Protein AF-0000000084348863 (afdb_homodimer)

Organism: NCBI:txid76758

Radius of gyration: 24.51 Å; Cα contacts (8 Å, |Δi|>4): 917; chains: 2; bounding box: 63×69×66 Å

Nearest PDB structures (foldseek):
  2p35-assembly1_B  TM=9.499E-01  e=2.420E-31  Agrobacterium fabrum str. C58
  2p35-assembly1_A  TM=9.274E-01  e=4.425E-32  Agrobacterium fabrum str. C58
  9fce-assembly1_A  TM=7.231E-01  e=2.575E-11  Streptomyces sp.
  1p91-assembly1_A  TM=5.910E-01  e=1.679E-12  Escherichia coli
  4kwc-assembly1_A  TM=5.172E-01  e=1.679E-12  Bacillus pumilus

Foldseek 3Di:
DPPDPVVVCVVLCVVCVVLLVLLVPAPDQDWAEEEEEQCFLNSSVVSNCVSVVNHQYEYEDQDPVRVVNNCVVPVPHHYDHDDLQPDDDPAAGLEYEYEAHCQQDPDCLPSVLVNLVRHDAQHKYKYKHWDPCPPQLNVLLLVLCCPDPNVVQPNPDDGRDDDDQVVVCVSQVVPFPDKDKDKDKAWDKDQALVRVLVVCCVPSCCSVQVRDDPVVNVVSSVSSSVSSCVRFPADPNRITTDITMMMIMMGTD/DPPDPVVVCVVLCVVCVVLLVLLVPAPDQDWAEEEEEQCFLNSSVVSNCVSVVNHQYEYEDQDPVRVVNNCVVPVPHHYDHDDLQPDDDPAAGLEYEYEAHCQQDPDCLPSVLVNLVRHDAQHKYKYKHWDPCPPQLNVLLLVLCCPDPNVVQPNPDDGRDDDDQVVVCVSQVVPFPDKDKDKDKAWDKDQALVRVLVVCCVPSCCSVQVRDDPVVNVVSSVSSSVSSCVRFPADPNRITTDITMMMIMMGTD

Secondary structure (DSSP, 8-state):
----HHHHHHHHHHHHHHHHHHHHT---S--SEEEEET-TTSHHHHHHHHH-TTSEEEEEES-HHHHHHHHHH-TTSEEEE--GGG---SS-EEEEEEES-GGGSS-HHHHHHHHHTTEEEEEEEEEEEE--TTSHHHHHHHHHHHHSTTHHHHTT--PPP---HHHHHHHHHTT-SEEEEEEEEEEEEESSHHHHHHHHHTTTTHHHHTTS-HHHHHHHHHHHHHHHHHHSPPPTTS-EEEEEEEEEEEEE-/----HHHHHHHHHHHHHHHHHHHHT---S--SEEEEET-TTSHHHHHHHHH-TTSEEEEEES-HHHHHHHHHH-TTSEEEE--GGG---SS-EEEEEEES-GGGSS-HHHHHHHHHTTEEEEEEEEEEEE--TTSHHHHHHHHHHHHSTTHHHHTT--PPP---HHHHHHHHHTT-SEEEEEEEEEEEEESSHHHHHHHHHTTTTHHHHTTS-HHHHHHHHHHHHHHHHHHSPPPTTS-EEEEEEEEEEEEE-

Solvent-accessible surface area (backbone atoms only — not comparable to full-atom values): 27551 Å² total; per-residue (Å²): 135,79,84,49,71,65,60,56,46,50,52,50,43,59,70,41,38,63,52,50,57,52,59,70,64,51,82,75,82,82,51,61,32,32,37,24,42,50,22,48,53,28,67,61,41,48,57,51,40,69,75,38,72,81,29,52,47,35,32,26,25,76,44,70,68,31,46,54,45,16,43,67,71,40,68,89,52,47,74,46,82,43,50,78,92,75,60,75,72,94,64,62,21,39,30,39,36,26,59,64,37,62,63,78,52,78,62,60,85,56,47,53,58,54,56,56,69,39,35,34,91,63,8,32,41,38,37,34,30,79,55,43,70,80,38,62,77,46,43,45,49,48,49,49,27,47,70,40,96,56,21,91,80,30,33,77,67,76,77,71,81,81,78,53,69,66,53,52,46,58,62,44,51,76,71,23,78,42,66,45,41,36,36,38,32,41,48,45,77,31,71,28,63,67,46,52,51,54,63,35,50,80,52,81,38,38,79,56,42,68,80,41,54,71,69,53,38,54,51,52,49,52,54,41,44,58,51,47,50,71,72,48,66,56,47,96,86,36,34,23,70,43,75,49,34,29,39,37,38,42,36,28,61,136,79,85,48,72,64,59,57,48,49,51,52,45,58,69,42,39,63,52,50,56,52,59,70,64,52,82,73,84,82,51,61,30,32,36,25,43,49,22,49,53,27,65,61,44,49,56,50,40,69,74,37,72,81,29,52,48,35,32,26,26,77,44,70,68,31,46,53,44,15,43,68,71,39,69,90,53,47,74,44,83,42,51,78,94,75,58,75,72,97,62,63,22,39,31,40,35,27,60,63,37,63,61,80,52,76,62,60,85,57,47,52,58,53,56,56,67,38,36,34,90,64,9,33,42,38,37,34,30,78,56,43,69,82,37,62,76,45,42,46,49,48,48,47,27,48,71,39,95,55,19,89,80,29,35,77,67,76,76,71,81,82,78,52,67,69,53,54,46,59,62,45,50,77,70,22,79,43,67,46,42,35,35,39,32,40,48,45,79,30,69,28,64,67,47,51,50,54,64,36,49,79,52,81,37,39,80,57,42,67,80,42,54,71,68,52,39,53,51,51,52,52,54,40,44,58,51,47,50,71,72,48,65,55,46,97,86,36,34,21,69,43,76,49,34,29,38,37,38,43,36,27,59

InterPro domains:
  IPR023149 Trans-aconitate 2-methyltransferase, C-terminal [G3DSA:1.10.150.290] (131-234)
  IPR025714 Methyltransferase domain [PF13847] (33-143)
  IPR029063 S-adenosyl-L-methionine-dependent methyltransferase superfamily [G3DSA:3.40.50.150] (7-251)
  IPR029063 S-adenosyl-L-methionine-dependent methyltransferase superfamily [SSF53335] (10-230)

Sequence (506 aa):
MTWSAKQYTMFEQQRTRPVRDLVAAIPNTDVGTAVDLGCGPGNSTQVLAERFAQAHITGLDSSDDMLRDARQRLPALSFELADIGAWRPAQRFDVILANASLQWLPDHATLYPHLVDQLTPGGTLAVQTPDNLDEPAHRLAREVAAEGPWSAKIGAVRHNERHSASYYYALLNRHCGTVDVWRTTYHHPLADHRAVVEWFKASALRPFLAPLNDDEKAAFLQAYQARIIQAYPALVDGTVLLPFPRLFIIATRMTWSAKQYTMFEQQRTRPVRDLVAAIPNTDVGTAVDLGCGPGNSTQVLAERFAQAHITGLDSSDDMLRDARQRLPALSFELADIGAWRPAQRFDVILANASLQWLPDHATLYPHLVDQLTPGGTLAVQTPDNLDEPAHRLAREVAAEGPWSAKIGAVRHNERHSASYYYALLNRHCGTVDVWRTTYHHPLADHRAVVEWFKASALRPFLAPLNDDEKAAFLQAYQARIIQAYPAL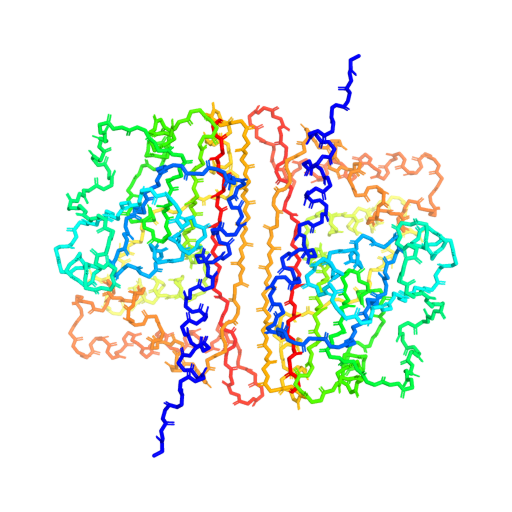VDGTVLLPFPRLFIIATR

pLDDT: mean 92.68, std 12.78, range [21.92, 98.88]

Structure (mmCIF, N/CA/C/O backbone):
data_AF-0000000084348863-model_v1
#
loop_
_entity.id
_entity.type
_entity.pdbx_description
1 polymer 'Trans-aconitate 2-methyltransferase'
#
loop_
_atom_site.group_PDB
_atom_site.id
_atom_site.type_symbol
_atom_site.label_atom_id
_atom_site.label_alt_id
_atom_site.label_comp_id
_atom_site.label_asym_id
_atom_site.label_entity_id
_atom_site.label_seq_id
_atom_site.pdbx_PDB_ins_code
_atom_site.Cartn_x
_atom_site.Cartn_y
_atom_site.Cartn_z
_atom_site.occupancy
_atom_site.B_iso_or_equiv
_atom_site.auth_seq_id
_atom_site.auth_comp_id
_atom_site.auth_asym_id
_atom_site.auth_atom_id
_atom_site.pdbx_PDB_model_num
ATOM 1 N N . MET A 1 1 ? -31.719 -6.227 -17.875 1 21.92 1 MET A N 1
ATOM 2 C CA . MET A 1 1 ? -31.031 -5.371 -16.922 1 21.92 1 MET A CA 1
ATOM 3 C C . MET A 1 1 ? -29.516 -5.43 -17.141 1 21.92 1 MET A C 1
ATOM 5 O O . MET A 1 1 ? -28.906 -6.492 -17.031 1 21.92 1 MET A O 1
ATOM 9 N N . THR A 1 2 ? -28.828 -4.773 -18.156 1 26.69 2 THR A N 1
ATOM 10 C CA . THR A 1 2 ? -27.547 -4.773 -18.844 1 26.69 2 THR A CA 1
ATOM 11 C C . THR A 1 2 ? -26.406 -4.574 -17.875 1 26.69 2 THR A C 1
ATOM 13 O O . THR A 1 2 ? -26.391 -3.609 -17.094 1 26.69 2 THR A O 1
ATOM 16 N N . TRP A 1 3 ? -25.922 -5.602 -17.156 1 30.52 3 TRP A N 1
ATOM 17 C CA . TRP A 1 3 ? -24.641 -5.688 -16.453 1 30.52 3 TRP A CA 1
ATOM 18 C C . TRP A 1 3 ? -23.641 -4.68 -17.016 1 30.52 3 TRP A C 1
ATOM 20 O O . TRP A 1 3 ? -23.172 -4.824 -18.141 1 30.52 3 TRP A O 1
ATOM 30 N N . SER A 1 4 ? -23.828 -3.348 -16.891 1 35.88 4 SER A N 1
ATOM 31 C CA . SER A 1 4 ? -23.234 -2.223 -17.594 1 35.88 4 SER A CA 1
ATOM 32 C C . SER A 1 4 ? -21.703 -2.283 -17.547 1 35.88 4 SER A C 1
ATOM 34 O O . SER A 1 4 ? -21.125 -2.828 -16.609 1 35.88 4 SER A O 1
ATOM 36 N N . ALA A 1 5 ? -20.906 -2.15 -18.656 1 39.44 5 ALA A N 1
ATOM 37 C CA . ALA A 1 5 ? -19.484 -1.988 -18.922 1 39.44 5 ALA A CA 1
ATOM 38 C C . ALA A 1 5 ? -18.781 -1.259 -17.781 1 39.44 5 ALA A C 1
ATOM 40 O O . ALA A 1 5 ? -17.625 -1.566 -17.453 1 39.44 5 ALA A O 1
ATOM 41 N N . LYS A 1 6 ? -19.422 -0.412 -17.094 1 39 6 LYS A N 1
ATOM 42 C CA . LYS A 1 6 ? -18.906 0.393 -15.984 1 39 6 LYS A CA 1
ATOM 43 C C . LYS A 1 6 ? -18.578 -0.48 -14.773 1 39 6 LYS A C 1
ATOM 45 O O . LYS A 1 6 ? -17.547 -0.287 -14.133 1 39 6 LYS A O 1
ATOM 50 N N . GLN A 1 7 ? -19.531 -1.29 -14.406 1 41.72 7 GLN A N 1
ATOM 51 C CA . GLN A 1 7 ? -19.344 -2.16 -13.25 1 41.72 7 GLN A CA 1
ATOM 52 C C . GLN A 1 7 ? -18.234 -3.178 -13.508 1 41.72 7 GLN A C 1
ATOM 54 O O . GLN A 1 7 ? -17.453 -3.498 -12.602 1 41.72 7 GLN A O 1
ATOM 59 N N . TYR A 1 8 ? -18.266 -3.791 -14.703 1 39.66 8 TYR A N 1
ATOM 60 C CA . TYR A 1 8 ? -17.219 -4.707 -15.133 1 39.66 8 TYR A CA 1
ATOM 61 C C . TYR A 1 8 ? -15.852 -4.043 -15.055 1 39.66 8 TYR A C 1
ATOM 63 O O . TYR A 1 8 ? -14.883 -4.648 -14.586 1 39.66 8 TYR A O 1
ATOM 71 N N . THR A 1 9 ? -15.812 -2.65 -15.336 1 48.25 9 THR A N 1
ATOM 72 C CA . THR A 1 9 ? -14.602 -1.843 -15.352 1 48.25 9 THR A CA 1
ATOM 73 C C . THR A 1 9 ? -14.062 -1.635 -13.938 1 48.25 9 THR A C 1
ATOM 75 O O . THR A 1 9 ? -12.859 -1.745 -13.703 1 48.25 9 THR A O 1
ATOM 78 N N . MET A 1 10 ? -15.047 -1.562 -13.078 1 48.5 10 MET A N 1
ATOM 79 C CA . MET A 1 10 ? -14.602 -1.335 -11.703 1 48.5 10 MET A CA 1
ATOM 80 C C . MET A 1 10 ? -14.031 -2.613 -11.102 1 48.5 10 MET A C 1
ATOM 82 O O . MET A 1 10 ? -13.008 -2.58 -10.414 1 48.5 10 MET A O 1
ATOM 86 N N . PHE A 1 11 ? -14.719 -3.73 -11.375 1 48.81 11 PHE A N 1
ATOM 87 C CA . PHE A 1 11 ? -14.258 -5.016 -10.859 1 48.81 11 PHE A CA 1
ATOM 88 C C . PHE A 1 11 ? -12.93 -5.414 -11.492 1 48.81 11 PHE A C 1
ATOM 90 O O . PHE A 1 11 ? -12.031 -5.895 -10.805 1 48.81 11 PHE A O 1
ATOM 97 N N . GLU A 1 12 ? -12.914 -5.207 -12.805 1 56.56 12 GLU A N 1
ATOM 98 C CA . GLU A 1 12 ? -11.648 -5.484 -13.484 1 56.56 12 GLU A CA 1
ATOM 99 C C . GLU A 1 12 ? -10.539 -4.562 -12.992 1 56.56 12 GLU A C 1
ATOM 101 O O . GLU A 1 12 ? -9.391 -4.988 -12.844 1 56.56 12 GLU A O 1
ATOM 106 N N . GLN A 1 13 ? -10.969 -3.375 -12.633 1 62.84 13 GLN A N 1
ATOM 107 C CA . GLN A 1 13 ? -10.008 -2.408 -12.117 1 62.84 13 GLN A CA 1
ATOM 108 C C . GLN A 1 13 ? -9.5 -2.822 -10.742 1 62.84 13 GLN A C 1
ATOM 110 O O . GLN A 1 13 ? -8.305 -2.717 -10.461 1 62.84 13 GLN A O 1
ATOM 115 N N . GLN A 1 14 ? -10.438 -3.414 -10.055 1 67.31 14 GLN A N 1
ATOM 116 C CA . GLN A 1 14 ? -10.031 -3.826 -8.719 1 67.31 14 GLN A CA 1
ATOM 117 C C . GLN A 1 14 ? -9.141 -5.066 -8.766 1 67.31 14 GLN A C 1
ATOM 119 O O . GLN A 1 14 ? -8.156 -5.16 -8.039 1 67.31 14 GLN A O 1
ATOM 124 N N . ARG A 1 15 ? -9.445 -5.836 -9.766 1 73.88 15 ARG A N 1
ATOM 125 C CA . ARG A 1 15 ? -8.68 -7.074 -9.875 1 73.88 15 ARG A CA 1
ATOM 126 C C . ARG A 1 15 ? -7.266 -6.805 -10.375 1 73.88 15 ARG A C 1
ATOM 128 O O . ARG A 1 15 ? -6.328 -7.512 -10.008 1 73.88 15 ARG A O 1
ATOM 135 N N . THR A 1 16 ? -7.176 -5.73 -11.117 1 87.38 16 THR A N 1
ATOM 136 C CA . THR A 1 16 ? -5.879 -5.477 -11.727 1 87.38 16 THR A CA 1
ATOM 137 C C . THR A 1 16 ? -5.137 -4.371 -10.984 1 87.38 16 THR A C 1
ATOM 139 O O . THR A 1 16 ? -4.043 -3.967 -11.383 1 87.38 16 THR A O 1
ATOM 142 N N . ARG A 1 17 ? -5.711 -3.957 -9.938 1 92.12 17 ARG A N 1
ATOM 143 C CA . ARG A 1 17 ? -5.109 -2.834 -9.227 1 92.12 17 ARG A CA 1
ATOM 144 C C . ARG A 1 17 ? -3.711 -3.184 -8.734 1 92.12 17 ARG A C 1
ATOM 146 O O . ARG A 1 17 ? -2.777 -2.395 -8.891 1 92.12 17 ARG A O 1
ATOM 153 N N . PRO A 1 18 ? -3.494 -4.402 -8.219 1 95.81 18 PRO A N 1
ATOM 154 C CA . PRO A 1 18 ? -2.148 -4.688 -7.719 1 95.81 18 PRO A CA 1
ATOM 155 C C . PRO A 1 18 ? -1.088 -4.656 -8.812 1 95.81 18 PRO A C 1
ATOM 157 O O . PRO A 1 18 ? -0.016 -4.074 -8.625 1 95.81 18 PRO A O 1
ATOM 160 N N . VAL A 1 19 ? -1.385 -5.195 -9.977 1 97.12 19 VAL A N 1
ATOM 161 C CA . VAL A 1 19 ? -0.383 -5.203 -11.039 1 97.12 19 VAL A CA 1
ATOM 162 C C . VAL A 1 19 ? -0.211 -3.791 -11.594 1 97.12 19 VAL A C 1
ATOM 164 O O . VAL A 1 19 ? 0.895 -3.396 -11.977 1 97.12 19 VAL A O 1
ATOM 167 N N . ARG A 1 20 ? -1.257 -3.021 -11.641 1 95.56 20 ARG A N 1
ATOM 168 C CA . ARG A 1 20 ? -1.129 -1.637 -12.078 1 95.56 20 ARG A CA 1
ATOM 169 C C . ARG A 1 20 ? -0.238 -0.84 -11.133 1 95.56 20 ARG A C 1
ATOM 171 O O . ARG A 1 20 ? 0.62 -0.074 -11.57 1 95.56 20 ARG A O 1
ATOM 178 N N . ASP A 1 21 ? -0.479 -1.037 -9.836 1 95.81 21 ASP A N 1
ATOM 179 C CA . ASP A 1 21 ? 0.375 -0.39 -8.844 1 95.81 21 ASP A CA 1
ATOM 180 C C . ASP A 1 21 ? 1.829 -0.83 -8.992 1 95.81 21 ASP A C 1
ATOM 182 O O . ASP A 1 21 ? 2.744 -0.008 -8.906 1 95.81 21 ASP A O 1
ATOM 186 N N . LEU A 1 22 ? 2.021 -2.1 -9.25 1 97.69 22 LEU A N 1
ATOM 187 C CA . LEU A 1 22 ? 3.359 -2.658 -9.406 1 97.69 22 LEU A CA 1
ATOM 188 C C . LEU A 1 22 ? 4.051 -2.072 -10.633 1 97.69 22 LEU A C 1
ATOM 190 O O . LEU A 1 22 ? 5.172 -1.564 -10.539 1 97.69 22 LEU A O 1
ATOM 194 N N . VAL A 1 23 ? 3.379 -2.08 -11.758 1 97.38 23 VAL A N 1
ATOM 195 C CA . VAL A 1 23 ? 3.951 -1.654 -13.031 1 97.38 23 VAL A CA 1
ATOM 196 C C . VAL A 1 23 ? 4.23 -0.154 -13 1 97.38 23 VAL A C 1
ATOM 198 O O . VAL A 1 23 ? 5.238 0.31 -13.539 1 97.38 23 VAL A O 1
ATOM 201 N N . ALA A 1 24 ? 3.367 0.569 -12.344 1 93.69 24 ALA A N 1
ATOM 202 C CA . ALA A 1 24 ? 3.553 2.014 -12.227 1 93.69 24 ALA A CA 1
ATOM 203 C C . ALA A 1 24 ? 4.828 2.342 -11.453 1 93.69 24 ALA A C 1
ATOM 205 O O . ALA A 1 24 ? 5.418 3.408 -11.641 1 93.69 24 ALA A O 1
ATOM 206 N N . ALA A 1 25 ? 5.289 1.451 -10.641 1 94.94 25 ALA A N 1
ATOM 207 C CA . ALA A 1 25 ? 6.434 1.709 -9.773 1 94.94 25 ALA A CA 1
ATOM 208 C C . ALA A 1 25 ? 7.746 1.386 -10.484 1 94.94 25 ALA A C 1
ATOM 210 O O . ALA A 1 25 ? 8.828 1.703 -9.984 1 94.94 25 ALA A O 1
ATOM 211 N N . ILE A 1 26 ? 7.668 0.773 -11.641 1 96.62 26 ILE A N 1
ATOM 212 C CA . ILE A 1 26 ? 8.875 0.442 -12.383 1 96.62 26 ILE A CA 1
ATOM 213 C C . ILE A 1 26 ? 9.57 1.725 -12.836 1 96.62 26 ILE A C 1
ATOM 215 O O . ILE A 1 26 ? 8.992 2.531 -13.562 1 96.62 26 ILE A O 1
ATOM 219 N N . PRO A 1 27 ? 10.828 1.881 -12.484 1 94.31 27 PRO A N 1
ATOM 220 C CA . PRO A 1 27 ? 11.492 3.156 -12.758 1 94.31 27 PRO A CA 1
ATOM 221 C C . PRO A 1 27 ? 11.953 3.281 -14.211 1 94.31 27 PRO A C 1
ATOM 223 O O . PRO A 1 27 ? 12.211 4.387 -14.688 1 94.31 27 PRO A O 1
ATOM 226 N N . ASN A 1 28 ? 12.062 2.158 -14.859 1 93.94 28 ASN A N 1
ATOM 227 C CA . ASN A 1 28 ? 12.555 2.184 -16.234 1 93.94 28 ASN A CA 1
ATOM 228 C C . ASN A 1 28 ? 11.617 2.953 -17.156 1 93.94 28 ASN A C 1
ATOM 230 O O . ASN A 1 28 ? 10.398 2.787 -17.078 1 93.94 28 ASN A O 1
ATOM 234 N N . THR A 1 29 ? 12.188 3.793 -17.953 1 91.25 29 THR A N 1
ATOM 235 C CA . THR A 1 29 ? 11.391 4.547 -18.922 1 91.25 29 THR A CA 1
ATOM 236 C C . THR A 1 29 ? 11.648 4.055 -20.344 1 91.25 29 THR A C 1
ATOM 238 O O . THR A 1 29 ? 10.781 4.164 -21.203 1 91.25 29 THR A O 1
ATOM 241 N N . ASP A 1 30 ? 12.812 3.57 -20.547 1 93.62 30 ASP A N 1
ATOM 242 C CA . ASP A 1 30 ? 13.195 3.012 -21.844 1 93.62 30 ASP A CA 1
ATOM 243 C C . ASP A 1 30 ? 13.359 1.495 -21.75 1 93.62 30 ASP A C 1
ATOM 245 O O . ASP A 1 30 ? 14.406 1.004 -21.312 1 93.62 30 ASP A O 1
ATOM 249 N N . VAL A 1 31 ? 12.352 0.851 -22.203 1 97.75 31 VAL A N 1
ATOM 250 C CA . VAL A 1 31 ? 12.336 -0.604 -22.078 1 97.75 31 VAL A CA 1
ATOM 251 C C . VAL A 1 31 ? 12.25 -1.23 -23.469 1 97.75 31 VAL A C 1
ATOM 253 O O . VAL A 1 31 ? 11.328 -0.949 -24.234 1 97.75 31 VAL A O 1
ATOM 256 N N . GLY A 1 32 ? 13.297 -1.994 -23.797 1 98 32 GLY A N 1
ATOM 257 C CA . GLY A 1 32 ? 13.297 -2.711 -25.062 1 98 32 GLY A CA 1
ATOM 258 C C . GLY A 1 32 ? 12.719 -4.109 -24.953 1 98 32 GLY A C 1
ATOM 259 O O . GLY A 1 32 ? 11.992 -4.555 -25.844 1 98 32 GLY A O 1
ATOM 260 N N . THR A 1 33 ? 13.031 -4.793 -23.891 1 98.44 33 THR A N 1
ATOM 261 C CA . THR A 1 33 ? 12.57 -6.164 -23.688 1 98.44 33 THR A CA 1
ATOM 262 C C . THR A 1 33 ? 12 -6.348 -22.297 1 98.44 33 THR A C 1
ATOM 264 O O . THR A 1 33 ? 12.555 -5.832 -21.312 1 98.44 33 THR A O 1
ATOM 267 N N . ALA A 1 34 ? 10.867 -7.02 -22.188 1 98.69 34 ALA A N 1
ATOM 268 C CA . ALA A 1 34 ? 10.234 -7.328 -20.906 1 98.69 34 ALA A CA 1
ATOM 269 C C . ALA A 1 34 ? 9.609 -8.719 -20.922 1 98.69 34 ALA A C 1
ATOM 271 O O . ALA A 1 34 ? 9.266 -9.234 -22 1 98.69 34 ALA A O 1
ATOM 272 N N . VAL A 1 35 ? 9.508 -9.312 -19.781 1 98.69 35 VAL A N 1
ATOM 273 C CA . VAL A 1 35 ? 8.883 -10.625 -19.656 1 98.69 35 VAL A CA 1
ATOM 274 C C . VAL A 1 35 ? 7.945 -10.633 -18.453 1 98.69 35 VAL A C 1
ATOM 276 O O . VAL A 1 35 ? 8.219 -9.992 -17.438 1 98.69 35 VAL A O 1
ATOM 279 N N . ASP A 1 36 ? 6.812 -11.25 -18.609 1 98.75 36 ASP A N 1
ATOM 280 C CA . ASP A 1 36 ? 5.832 -11.484 -17.562 1 98.75 36 ASP A CA 1
ATOM 281 C C . ASP A 1 36 ? 5.84 -12.953 -17.125 1 98.75 36 ASP A C 1
ATOM 283 O O . ASP A 1 36 ? 5.328 -13.812 -17.844 1 98.75 36 ASP A O 1
ATOM 287 N N . LEU A 1 37 ? 6.414 -13.219 -15.922 1 98.62 37 LEU A N 1
ATOM 288 C CA . LEU A 1 37 ? 6.504 -14.578 -15.398 1 98.62 37 LEU A CA 1
ATOM 289 C C . LEU A 1 37 ? 5.191 -15 -14.742 1 98.62 37 LEU A C 1
ATOM 291 O O . LEU A 1 37 ? 4.75 -14.383 -13.773 1 98.62 37 LEU A O 1
ATOM 295 N N . GLY A 1 38 ? 4.66 -16.109 -15.18 1 97.81 38 GLY A N 1
ATOM 296 C CA . GLY A 1 38 ? 3.322 -16.469 -14.734 1 97.81 38 GLY A CA 1
ATOM 297 C C . GLY A 1 38 ? 2.244 -15.547 -15.273 1 97.81 38 GLY A C 1
ATOM 298 O O . GLY A 1 38 ? 1.447 -15 -14.508 1 97.81 38 GLY A O 1
ATOM 299 N N . CYS A 1 39 ? 2.156 -15.492 -16.625 1 97.81 39 CYS A N 1
ATOM 300 C CA . CYS A 1 39 ? 1.356 -14.445 -17.266 1 97.81 39 CYS A CA 1
ATOM 301 C C . CYS A 1 39 ? -0.127 -14.797 -17.219 1 97.81 39 CYS A C 1
ATOM 303 O O . CYS A 1 39 ? -0.977 -13.938 -17.469 1 97.81 39 CYS A O 1
ATOM 305 N N . GLY A 1 40 ? -0.507 -16.078 -16.906 1 96.19 40 GLY A N 1
ATOM 306 C CA . GLY A 1 40 ? -1.906 -16.469 -16.953 1 96.19 40 GLY A CA 1
ATOM 307 C C . GLY A 1 40 ? -2.59 -16.125 -18.25 1 96.19 40 GLY A C 1
ATOM 308 O O . GLY A 1 40 ? -2.029 -16.344 -19.328 1 96.19 40 GLY A O 1
ATOM 309 N N . PRO A 1 41 ? -3.812 -15.711 -18.156 1 95.62 41 PRO A N 1
ATOM 310 C CA . PRO A 1 41 ? -4.543 -15.375 -19.391 1 95.62 41 PRO A CA 1
ATOM 311 C C . PRO A 1 41 ? -4.117 -14.031 -19.984 1 95.62 41 PRO A C 1
ATOM 313 O O . PRO A 1 41 ? -4.773 -13.523 -20.891 1 95.62 41 PRO A O 1
ATOM 316 N N . GLY A 1 42 ? -3.104 -13.367 -19.406 1 96.62 42 GLY A N 1
ATOM 317 C CA . GLY A 1 42 ? -2.486 -12.227 -20.078 1 96.62 42 GLY A CA 1
ATOM 318 C C . GLY A 1 42 ? -2.912 -10.891 -19.484 1 96.62 42 GLY A C 1
ATOM 319 O O . GLY A 1 42 ? -2.604 -9.836 -20.047 1 96.62 42 GLY A O 1
ATOM 320 N N . ASN A 1 43 ? -3.625 -10.883 -18.328 1 94.38 43 ASN A N 1
ATOM 321 C CA . ASN A 1 43 ? -4.09 -9.641 -17.719 1 94.38 43 ASN A CA 1
ATOM 322 C C . ASN A 1 43 ? -2.922 -8.75 -17.312 1 94.38 43 ASN A C 1
ATOM 324 O O . ASN A 1 43 ? -2.906 -7.555 -17.609 1 94.38 43 ASN A O 1
ATOM 328 N N . SER A 1 44 ? -1.995 -9.359 -16.594 1 96.5 44 SER A N 1
ATOM 329 C CA . SER A 1 44 ? -0.836 -8.586 -16.172 1 96.5 44 SER A CA 1
ATOM 330 C C . SER A 1 44 ? 0.034 -8.18 -17.344 1 96.5 44 SER A C 1
ATOM 332 O O . SER A 1 44 ? 0.583 -7.074 -17.375 1 96.5 44 SER A O 1
ATOM 334 N N . THR A 1 45 ? 0.139 -9.055 -18.328 1 97.81 45 THR A N 1
ATOM 335 C CA . THR A 1 45 ? 0.914 -8.773 -19.531 1 97.81 45 THR A CA 1
ATOM 336 C C . THR A 1 45 ? 0.356 -7.562 -20.266 1 97.81 45 THR A C 1
ATOM 338 O O . THR A 1 45 ? 1.116 -6.742 -20.797 1 97.81 45 THR A O 1
ATOM 341 N N . GLN A 1 46 ? -0.94 -7.48 -20.297 1 97 46 GLN A N 1
ATOM 342 C CA . GLN A 1 46 ? -1.587 -6.348 -20.953 1 97 46 GLN A CA 1
ATOM 343 C C . GLN A 1 46 ? -1.206 -5.035 -20.281 1 97 46 GLN A C 1
ATOM 345 O O . GLN A 1 46 ? -0.918 -4.043 -20.953 1 97 46 GLN A O 1
ATOM 350 N N . VAL A 1 47 ? -1.247 -4.992 -18.953 1 96.25 47 VAL A N 1
ATOM 351 C CA . VAL A 1 47 ? -0.869 -3.803 -18.188 1 96.25 47 VAL A CA 1
ATOM 352 C C . VAL A 1 47 ? 0.579 -3.432 -18.5 1 96.25 47 VAL A C 1
ATOM 354 O O . VAL A 1 47 ? 0.894 -2.258 -18.719 1 96.25 47 VAL A O 1
ATOM 357 N N . LEU A 1 48 ? 1.441 -4.434 -18.562 1 97.62 48 LEU A N 1
ATOM 358 C CA . LEU A 1 48 ? 2.85 -4.227 -18.891 1 97.62 48 LEU A CA 1
ATOM 359 C C . LEU A 1 48 ? 3.01 -3.643 -20.281 1 97.62 48 LEU A C 1
ATOM 361 O O . LEU A 1 48 ? 3.781 -2.701 -20.484 1 97.62 48 LEU A O 1
ATOM 365 N N . ALA A 1 49 ? 2.25 -4.176 -21.219 1 97.44 49 ALA A N 1
ATOM 366 C CA . ALA A 1 49 ? 2.309 -3.742 -22.609 1 97.44 49 ALA A CA 1
ATOM 367 C C . ALA A 1 49 ? 1.813 -2.307 -22.75 1 97.44 49 ALA A C 1
ATOM 369 O O . ALA A 1 49 ? 2.326 -1.548 -23.578 1 97.44 49 ALA A O 1
ATOM 370 N N . GLU A 1 50 ? 0.806 -1.957 -22 1 95.44 50 GLU A N 1
ATOM 371 C CA . GLU A 1 50 ? 0.271 -0.599 -22.031 1 95.44 50 GLU A CA 1
ATOM 372 C C . GLU A 1 50 ? 1.302 0.414 -21.547 1 95.44 50 GLU A C 1
ATOM 374 O O . GLU A 1 50 ? 1.388 1.524 -22.078 1 95.44 50 GLU A O 1
ATOM 379 N N . ARG A 1 51 ? 2.059 0.026 -20.594 1 95.81 51 ARG A N 1
ATOM 380 C CA . ARG A 1 51 ? 3.074 0.921 -20.062 1 95.81 51 ARG A CA 1
ATOM 381 C C . ARG A 1 51 ? 4.27 1.031 -21 1 95.81 51 ARG A C 1
ATOM 383 O O . ARG A 1 51 ? 4.859 2.104 -21.141 1 95.81 51 ARG A O 1
ATOM 390 N N . PHE A 1 52 ? 4.617 -0.127 -21.562 1 97.31 52 PHE A N 1
ATOM 391 C CA . PHE A 1 52 ? 5.781 -0.179 -22.438 1 97.31 52 PHE A CA 1
ATOM 392 C C . PHE A 1 52 ? 5.383 -0.607 -23.844 1 97.31 52 PHE A C 1
ATOM 394 O O . PHE A 1 52 ? 5.734 -1.7 -24.281 1 97.31 52 PHE A O 1
ATOM 401 N N . ALA A 1 53 ? 4.84 0.302 -24.609 1 94.69 53 ALA A N 1
ATOM 402 C CA . ALA A 1 53 ? 4.176 0.005 -25.875 1 94.69 53 ALA A CA 1
ATOM 403 C C . ALA A 1 53 ? 5.188 -0.37 -26.953 1 94.69 53 ALA A C 1
ATOM 405 O O . ALA A 1 53 ? 4.855 -1.08 -27.906 1 94.69 53 ALA A O 1
ATOM 406 N N . GLN A 1 54 ? 6.391 0.02 -26.766 1 96 54 GLN A N 1
ATOM 407 C CA . GLN A 1 54 ? 7.391 -0.212 -27.797 1 96 54 GLN A CA 1
ATOM 408 C C . GLN A 1 54 ? 8.266 -1.414 -27.453 1 96 54 GLN A C 1
ATOM 410 O O . GLN A 1 54 ? 9.125 -1.812 -28.25 1 96 54 GLN A O 1
ATOM 415 N N . ALA A 1 55 ? 8.07 -1.974 -26.297 1 97.75 55 ALA A N 1
ATOM 416 C CA . ALA A 1 55 ? 8.914 -3.08 -25.844 1 97.75 55 ALA A CA 1
ATOM 417 C C . ALA A 1 55 ? 8.477 -4.395 -26.484 1 97.75 55 ALA A C 1
ATOM 419 O O . ALA A 1 55 ? 7.305 -4.57 -26.828 1 97.75 55 ALA A O 1
ATOM 420 N N . HIS A 1 56 ? 9.453 -5.246 -26.75 1 97.88 56 HIS A N 1
ATOM 421 C CA . HIS A 1 56 ? 9.141 -6.645 -27.031 1 97.88 56 HIS A CA 1
ATOM 422 C C . HIS A 1 56 ? 8.789 -7.398 -25.75 1 97.88 56 HIS A C 1
ATOM 424 O O . HIS A 1 56 ? 9.656 -7.621 -24.906 1 97.88 56 HIS A O 1
ATOM 430 N N . ILE A 1 57 ? 7.551 -7.766 -25.641 1 98.25 57 ILE A N 1
ATOM 431 C CA . ILE A 1 57 ? 7.062 -8.359 -24.391 1 98.25 57 ILE A CA 1
ATOM 432 C C . ILE A 1 57 ? 6.746 -9.836 -24.625 1 98.25 57 ILE A C 1
ATOM 434 O O . ILE A 1 57 ? 6.105 -10.195 -25.609 1 98.25 57 ILE A O 1
ATOM 438 N N . THR A 1 58 ? 7.234 -10.672 -23.719 1 97.81 58 THR A N 1
ATOM 439 C CA . THR A 1 58 ? 6.941 -12.102 -23.719 1 97.81 58 THR A CA 1
ATOM 440 C C . THR A 1 58 ? 6.238 -12.5 -22.422 1 97.81 58 THR A C 1
ATOM 442 O O . THR A 1 58 ? 6.598 -12.031 -21.344 1 97.81 58 THR A O 1
ATOM 445 N N . GLY A 1 59 ? 5.16 -13.219 -22.531 1 98.19 59 GLY A N 1
ATOM 446 C CA . GLY A 1 59 ? 4.543 -13.859 -21.375 1 98.19 59 GLY A CA 1
ATOM 447 C C . GLY A 1 59 ? 4.91 -15.32 -21.234 1 98.19 59 GLY A C 1
ATOM 448 O O . GLY A 1 59 ? 4.988 -16.047 -22.234 1 98.19 59 GLY A O 1
ATOM 449 N N . LEU A 1 60 ? 5.223 -15.727 -20 1 97.81 60 LEU A N 1
ATOM 450 C CA . LEU A 1 60 ? 5.562 -17.109 -19.688 1 97.81 60 LEU A CA 1
ATOM 451 C C . LEU A 1 60 ? 4.535 -17.734 -18.75 1 97.81 60 LEU A C 1
ATOM 453 O O . LEU A 1 60 ? 4.102 -17.078 -17.797 1 97.81 60 LEU A O 1
ATOM 457 N N . ASP A 1 61 ? 4.145 -18.906 -19.094 1 97.56 61 ASP A N 1
ATOM 458 C CA . ASP A 1 61 ? 3.301 -19.672 -18.188 1 97.56 61 ASP A CA 1
ATOM 459 C C . ASP A 1 61 ? 3.508 -21.172 -18.391 1 97.56 61 ASP A C 1
ATOM 461 O O . ASP A 1 61 ? 3.939 -21.609 -19.453 1 97.56 61 ASP A O 1
ATOM 465 N N . SER A 1 62 ? 3.256 -21.906 -17.359 1 96.31 62 SER A N 1
ATOM 466 C CA . SER A 1 62 ? 3.438 -23.359 -17.422 1 96.31 62 SER A CA 1
ATOM 467 C C . SER A 1 62 ? 2.162 -24.047 -17.891 1 96.31 62 SER A C 1
ATOM 469 O O . SER A 1 62 ? 2.131 -25.281 -18.031 1 96.31 62 SER A O 1
ATOM 471 N N . SER A 1 63 ? 1.107 -23.359 -18.141 1 95.19 63 SER A N 1
ATOM 472 C CA . SER A 1 63 ? -0.171 -23.922 -18.562 1 95.19 63 SER A CA 1
ATOM 473 C C . SER A 1 63 ? -0.48 -23.547 -20.016 1 95.19 63 SER A C 1
ATOM 475 O O . SER A 1 63 ? -0.675 -22.375 -20.328 1 95.19 63 SER A O 1
ATOM 477 N N . ASP A 1 64 ? -0.641 -24.594 -20.844 1 96.12 64 ASP A N 1
ATOM 478 C CA . ASP A 1 64 ? -0.986 -24.375 -22.25 1 96.12 64 ASP A CA 1
ATOM 479 C C . ASP A 1 64 ? -2.35 -23.703 -22.375 1 96.12 64 ASP A C 1
ATOM 481 O O . ASP A 1 64 ? -2.557 -22.859 -23.266 1 96.12 64 ASP A O 1
ATOM 485 N N . ASP A 1 65 ? -3.193 -24.031 -21.5 1 96.25 65 ASP A N 1
ATOM 486 C CA . ASP A 1 65 ? -4.535 -23.453 -21.531 1 96.25 65 ASP A CA 1
ATOM 487 C C . ASP A 1 65 ? -4.492 -21.953 -21.266 1 96.25 65 ASP A C 1
ATOM 489 O O . ASP A 1 65 ? -5.156 -21.172 -21.953 1 96.25 65 ASP A O 1
ATOM 493 N N . MET A 1 66 ? -3.771 -21.578 -20.328 1 95.06 66 MET A N 1
ATOM 494 C CA . MET A 1 66 ? -3.609 -20.156 -20.016 1 95.06 66 MET A CA 1
ATOM 495 C C . MET A 1 66 ? -3.004 -19.422 -21.203 1 95.06 66 MET A C 1
ATOM 497 O O . MET A 1 66 ? -3.447 -18.312 -21.547 1 95.06 66 MET A O 1
ATOM 501 N N . LEU A 1 67 ? -2.018 -20.062 -21.812 1 97.38 67 LEU A N 1
ATOM 502 C CA . LEU A 1 67 ? -1.329 -19.391 -22.906 1 97.38 67 LEU A CA 1
ATOM 503 C C . LEU A 1 67 ? -2.254 -19.234 -24.109 1 97.38 67 LEU A C 1
ATOM 505 O O . LEU A 1 67 ? -2.156 -18.25 -24.859 1 97.38 67 LEU A O 1
ATOM 509 N N . ARG A 1 68 ? -3.121 -20.188 -24.312 1 97.62 68 ARG A N 1
ATOM 510 C CA . ARG A 1 68 ? -4.113 -20.047 -25.375 1 97.62 68 ARG A CA 1
ATOM 511 C C . ARG A 1 68 ? -4.973 -18.812 -25.156 1 97.62 68 ARG A C 1
ATOM 513 O O . ARG A 1 68 ? -5.195 -18.031 -26.094 1 97.62 68 ARG A O 1
ATOM 520 N N . ASP A 1 69 ? -5.414 -18.641 -23.938 1 97.06 69 ASP A N 1
ATOM 521 C CA . ASP A 1 69 ? -6.211 -17.469 -23.609 1 97.06 69 ASP A CA 1
ATOM 522 C C . ASP A 1 69 ? -5.398 -16.188 -23.766 1 97.06 69 ASP A C 1
ATOM 524 O O . ASP A 1 69 ? -5.906 -15.188 -24.266 1 97.06 69 ASP A O 1
ATOM 528 N N . ALA A 1 70 ? -4.176 -16.234 -23.375 1 97.5 70 ALA A N 1
ATOM 529 C CA . ALA A 1 70 ? -3.307 -15.062 -23.453 1 97.5 70 ALA A CA 1
ATOM 530 C C . ALA A 1 70 ? -3.076 -14.648 -24.906 1 97.5 70 ALA A C 1
ATOM 532 O O . ALA A 1 70 ? -3.133 -13.469 -25.234 1 97.5 70 ALA A O 1
ATOM 533 N N . ARG A 1 71 ? -2.82 -15.648 -25.766 1 98 71 ARG A N 1
ATOM 534 C CA . ARG A 1 71 ? -2.586 -15.383 -27.188 1 98 71 ARG A CA 1
ATOM 535 C C . ARG A 1 71 ? -3.822 -14.773 -27.844 1 98 71 ARG A C 1
ATOM 537 O O . ARG A 1 71 ? -3.707 -13.938 -28.734 1 98 71 ARG A O 1
ATOM 544 N N . GLN A 1 72 ? -4.949 -15.211 -27.359 1 97.69 72 GLN A N 1
ATOM 545 C CA . GLN A 1 72 ? -6.191 -14.641 -27.875 1 97.69 72 GLN A CA 1
ATOM 546 C C . GLN A 1 72 ? -6.363 -13.195 -27.422 1 97.69 72 GLN A C 1
ATOM 548 O O . GLN A 1 72 ? -6.805 -12.336 -28.188 1 97.69 72 GLN A O 1
ATOM 553 N N . ARG A 1 73 ? -6.031 -12.938 -26.234 1 95 73 ARG A N 1
ATOM 554 C CA . ARG A 1 73 ? -6.168 -11.602 -25.656 1 95 73 ARG A CA 1
ATOM 555 C C . ARG A 1 73 ? -5.18 -10.625 -26.281 1 95 73 ARG A C 1
ATOM 557 O O . ARG A 1 73 ? -5.512 -9.461 -26.516 1 95 73 ARG A O 1
ATOM 564 N N . LEU A 1 74 ? -3.998 -11.109 -26.438 1 97.44 74 LEU A N 1
ATOM 565 C CA . LEU A 1 74 ? -2.906 -10.266 -26.922 1 97.44 74 LEU A CA 1
ATOM 566 C C . LEU A 1 74 ? -2.193 -10.922 -28.094 1 97.44 74 LEU A C 1
ATOM 568 O O . LEU A 1 74 ? -1.022 -11.289 -27.984 1 97.44 74 LEU A O 1
ATOM 572 N N . PRO A 1 75 ? -2.775 -10.898 -29.219 1 96.62 75 PRO A N 1
ATOM 573 C CA . PRO A 1 75 ? -2.254 -11.648 -30.359 1 96.62 75 PRO A CA 1
ATOM 574 C C . PRO A 1 75 ? -0.938 -11.086 -30.891 1 96.62 75 PRO A C 1
ATOM 576 O O . PRO A 1 75 ? -0.196 -11.789 -31.594 1 96.62 75 PRO A O 1
ATOM 579 N N . ALA A 1 76 ? -0.607 -9.883 -30.547 1 96.31 76 ALA A N 1
ATOM 580 C CA . ALA A 1 76 ? 0.591 -9.25 -31.094 1 96.31 76 ALA A CA 1
ATOM 581 C C . ALA A 1 76 ? 1.816 -9.57 -30.25 1 96.31 76 ALA A C 1
ATOM 583 O O . ALA A 1 76 ? 2.947 -9.273 -30.641 1 96.31 76 ALA A O 1
ATOM 584 N N . LEU A 1 77 ? 1.605 -10.133 -29.094 1 97.5 77 LEU A N 1
ATOM 585 C CA . LEU A 1 77 ? 2.709 -10.391 -28.188 1 97.5 77 LEU A CA 1
ATOM 586 C C . LEU A 1 77 ? 3.145 -11.852 -28.25 1 97.5 77 LEU A C 1
ATOM 588 O O . LEU A 1 77 ? 2.475 -12.672 -28.891 1 97.5 77 LEU A O 1
ATOM 592 N N . SER A 1 78 ? 4.336 -12.141 -27.703 1 97.25 78 SER A N 1
ATOM 593 C CA . SER A 1 78 ? 4.887 -13.492 -2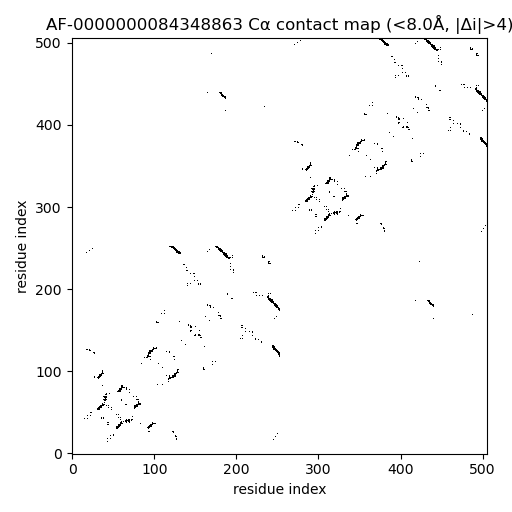7.672 1 97.25 78 SER A CA 1
ATOM 594 C C . SER A 1 78 ? 4.562 -14.195 -26.359 1 97.25 78 SER A C 1
ATOM 596 O O . SER A 1 78 ? 4.582 -13.578 -25.297 1 97.25 78 SER A O 1
ATOM 598 N N . PHE A 1 79 ? 4.285 -15.445 -26.484 1 98.12 79 PHE A N 1
ATOM 599 C CA . PHE A 1 79 ? 4.004 -16.266 -25.312 1 98.12 79 PHE A CA 1
ATOM 600 C C . PHE A 1 79 ? 4.742 -17.594 -25.391 1 98.12 79 PHE A C 1
ATOM 602 O O . PHE A 1 79 ? 4.824 -18.203 -26.453 1 98.12 79 PHE A O 1
ATOM 609 N N . GLU A 1 80 ? 5.277 -18 -24.281 1 96.38 80 GLU A N 1
ATOM 610 C CA . GLU A 1 80 ? 6.105 -19.203 -24.234 1 96.38 80 GLU A CA 1
ATOM 611 C C . GLU A 1 80 ? 5.703 -20.109 -23.078 1 96.38 80 GLU A C 1
ATOM 613 O O . GLU A 1 80 ? 5.441 -19.625 -21.969 1 96.38 80 GLU A O 1
ATOM 618 N N . LEU A 1 81 ? 5.656 -21.375 -23.391 1 96.88 81 LEU A N 1
ATOM 619 C CA . LEU A 1 81 ? 5.477 -22.391 -22.344 1 96.88 81 LEU A CA 1
ATOM 620 C C . LEU A 1 81 ? 6.777 -22.625 -21.578 1 96.88 81 LEU A C 1
ATOM 622 O O . LEU A 1 81 ? 7.777 -23.031 -22.172 1 96.88 81 LEU A O 1
ATOM 626 N N . ALA A 1 82 ? 6.785 -22.297 -20.312 1 95.62 82 ALA A N 1
ATOM 627 C CA . ALA A 1 82 ? 8 -22.469 -19.516 1 95.62 82 ALA A CA 1
ATOM 628 C C . ALA A 1 82 ? 7.676 -22.547 -18.031 1 95.62 82 ALA A C 1
ATOM 630 O O . ALA A 1 82 ? 6.617 -22.094 -17.594 1 95.62 82 ALA A O 1
ATOM 631 N N . ASP A 1 83 ? 8.578 -23.172 -17.328 1 94.88 83 ASP A N 1
ATOM 632 C CA . ASP A 1 83 ? 8.586 -23.172 -15.875 1 94.88 83 ASP A CA 1
ATOM 633 C C . ASP A 1 83 ? 9.531 -22.094 -15.336 1 94.88 83 ASP A C 1
ATOM 635 O O . ASP A 1 83 ? 10.703 -22.047 -15.695 1 94.88 83 ASP A O 1
ATOM 639 N N . ILE A 1 84 ? 9.008 -21.25 -14.453 1 95.81 84 ILE A N 1
ATOM 640 C CA . ILE A 1 84 ? 9.773 -20.125 -13.945 1 95.81 84 ILE A CA 1
ATOM 641 C C . ILE A 1 84 ? 11.031 -20.625 -13.242 1 95.81 84 ILE A C 1
ATOM 643 O O . ILE A 1 84 ? 12.109 -20.047 -13.391 1 95.81 84 ILE A O 1
ATOM 647 N N . GLY A 1 85 ? 10.875 -21.672 -12.445 1 92.56 85 GLY A N 1
ATOM 648 C CA . GLY A 1 85 ? 11.992 -22.172 -11.664 1 92.56 85 GLY A CA 1
ATOM 649 C C . GLY A 1 85 ? 13.148 -22.656 -12.516 1 92.56 85 GLY A C 1
ATOM 650 O O . GLY A 1 85 ? 14.312 -22.547 -12.109 1 92.56 85 GLY A O 1
ATOM 651 N N . ALA A 1 86 ? 12.859 -23.109 -13.734 1 89.75 86 ALA A N 1
ATOM 652 C CA . ALA A 1 86 ? 13.867 -23.688 -14.625 1 89.75 86 ALA A CA 1
ATOM 653 C C . ALA A 1 86 ? 14.195 -22.734 -15.766 1 89.75 86 ALA A C 1
ATOM 655 O O . ALA A 1 86 ? 14.984 -23.062 -16.656 1 89.75 86 ALA A O 1
ATOM 656 N N . TRP A 1 87 ? 13.547 -21.656 -15.656 1 92.5 87 TRP A N 1
ATOM 657 C CA . TRP A 1 87 ? 13.609 -20.734 -16.781 1 92.5 87 TRP A CA 1
ATOM 658 C C . TRP A 1 87 ? 15.008 -20.141 -16.922 1 92.5 87 TRP A C 1
ATOM 660 O O . TRP A 1 87 ? 15.531 -19.547 -15.977 1 92.5 87 TRP A O 1
ATOM 670 N N . ARG A 1 88 ? 15.656 -20.359 -18.125 1 92.62 88 ARG A N 1
ATOM 671 C CA . ARG A 1 88 ? 16.953 -19.797 -18.516 1 92.62 88 ARG A CA 1
ATOM 672 C C . ARG A 1 88 ? 16.891 -19.203 -19.922 1 92.62 88 ARG A C 1
ATOM 674 O O . ARG A 1 88 ? 17.156 -19.891 -20.891 1 92.62 88 ARG A O 1
ATOM 681 N N . PRO A 1 89 ? 16.562 -17.969 -19.938 1 92.94 89 PRO A N 1
ATOM 682 C CA . PRO A 1 89 ? 16.406 -17.359 -21.266 1 92.94 89 PRO A CA 1
ATOM 683 C C . PRO A 1 89 ? 17.734 -17.125 -21.969 1 92.94 89 PRO A C 1
ATOM 685 O O . PRO A 1 89 ? 18.781 -17.031 -21.328 1 92.94 89 PRO A O 1
ATOM 688 N N . ALA A 1 90 ? 17.609 -17.031 -23.312 1 91.94 90 ALA A N 1
ATOM 689 C CA . ALA A 1 90 ? 18.797 -16.766 -24.125 1 91.94 90 ALA A CA 1
ATOM 690 C C . ALA A 1 90 ? 19.203 -15.305 -24.047 1 91.94 90 ALA A C 1
ATOM 692 O O . ALA A 1 90 ? 20.359 -14.969 -24.328 1 91.94 90 ALA A O 1
ATOM 693 N N . GLN A 1 91 ? 18.297 -14.5 -23.703 1 94.81 91 GLN A N 1
ATOM 694 C CA . GLN A 1 91 ? 18.594 -13.07 -23.609 1 94.81 91 GLN A CA 1
ATOM 695 C C . GLN A 1 91 ? 18.266 -12.531 -22.219 1 94.81 91 GLN A C 1
ATOM 697 O O . GLN A 1 91 ? 17.578 -13.195 -21.438 1 94.81 91 GLN A O 1
ATOM 702 N N . ARG A 1 92 ? 18.828 -11.32 -21.969 1 97.31 92 ARG A N 1
ATOM 703 C CA . ARG A 1 92 ? 18.484 -10.602 -20.75 1 97.31 92 ARG A CA 1
ATOM 704 C C . ARG A 1 92 ? 17.328 -9.641 -20.984 1 97.31 92 ARG A C 1
ATOM 706 O O . ARG A 1 92 ? 16.953 -9.367 -22.125 1 97.31 92 ARG A O 1
ATOM 713 N N . PHE A 1 93 ? 16.719 -9.227 -19.906 1 98.5 93 PHE A N 1
ATOM 714 C CA . PHE A 1 93 ? 15.516 -8.406 -20.016 1 98.5 93 PHE A CA 1
ATOM 715 C C . PHE A 1 93 ? 15.68 -7.098 -19.25 1 98.5 93 PHE A C 1
ATOM 717 O O . PHE A 1 93 ? 16.297 -7.07 -18.188 1 98.5 93 PHE A O 1
ATOM 724 N N . ASP A 1 94 ? 15.094 -6.016 -19.797 1 98.75 94 ASP A N 1
ATOM 725 C CA . ASP A 1 94 ? 15.062 -4.734 -19.109 1 98.75 94 ASP A CA 1
ATOM 726 C C . ASP A 1 94 ? 14.094 -4.773 -17.922 1 98.75 94 ASP A C 1
ATOM 728 O O . ASP A 1 94 ? 14.289 -4.07 -16.938 1 98.75 94 ASP A O 1
ATOM 732 N N . VAL A 1 95 ? 13.008 -5.551 -18.094 1 98.81 95 VAL A N 1
ATOM 733 C CA . VAL A 1 95 ? 12.008 -5.684 -17.047 1 98.81 95 VAL A CA 1
ATOM 734 C C . VAL A 1 95 ? 11.562 -7.137 -16.938 1 98.81 95 VAL A C 1
ATOM 736 O O . VAL A 1 95 ? 11.234 -7.77 -17.938 1 98.81 95 VAL A O 1
ATOM 739 N N . ILE A 1 96 ? 11.625 -7.676 -15.766 1 98.88 96 ILE A N 1
ATOM 740 C CA . ILE A 1 96 ? 10.992 -8.945 -15.414 1 98.88 96 ILE A CA 1
ATOM 741 C C . ILE A 1 96 ? 9.836 -8.695 -14.445 1 98.88 96 ILE A C 1
ATOM 743 O O . ILE A 1 96 ? 10.055 -8.203 -13.336 1 98.88 96 ILE A O 1
ATOM 747 N N . LEU A 1 97 ? 8.672 -8.961 -14.906 1 98.81 97 LEU A N 1
ATOM 748 C CA . LEU A 1 97 ? 7.469 -8.844 -14.102 1 98.81 97 LEU A CA 1
ATOM 749 C C . LEU A 1 97 ? 7.039 -10.203 -13.562 1 98.81 97 LEU A C 1
ATOM 751 O O . LEU A 1 97 ? 7.027 -11.188 -14.305 1 98.81 97 LEU A O 1
ATOM 755 N N . ALA A 1 98 ? 6.754 -10.297 -12.312 1 98.62 98 ALA A N 1
ATOM 756 C CA . ALA A 1 98 ? 6.16 -11.469 -11.672 1 98.62 98 ALA A CA 1
ATOM 757 C C . ALA A 1 98 ? 5.027 -11.062 -10.734 1 98.62 98 ALA A C 1
ATOM 759 O O . ALA A 1 98 ? 5.262 -10.773 -9.555 1 98.62 98 ALA A O 1
ATOM 760 N N . ASN A 1 99 ? 3.852 -11.055 -11.25 1 97.75 99 ASN A N 1
ATOM 761 C CA . ASN A 1 99 ? 2.662 -10.664 -10.5 1 97.75 99 ASN A CA 1
ATOM 762 C C . ASN A 1 99 ? 1.884 -11.875 -10 1 97.75 99 ASN A C 1
ATOM 764 O O . ASN A 1 99 ? 1.179 -12.523 -10.773 1 97.75 99 ASN A O 1
ATOM 768 N N . ALA A 1 100 ? 1.977 -12.141 -8.695 1 94.75 100 ALA A N 1
ATOM 769 C CA . ALA A 1 100 ? 1.249 -13.227 -8.047 1 94.75 100 ALA A CA 1
ATOM 770 C C . ALA A 1 100 ? 1.599 -14.578 -8.672 1 94.75 100 ALA A C 1
ATOM 772 O O . ALA A 1 100 ? 0.711 -15.383 -8.961 1 94.75 100 ALA A O 1
ATOM 773 N N . SER A 1 101 ? 2.883 -14.82 -8.859 1 96.19 101 SER A N 1
ATOM 774 C CA . SER A 1 101 ? 3.322 -16.062 -9.492 1 96.19 101 SER A CA 1
ATOM 775 C C . SER A 1 101 ? 4.426 -16.734 -8.68 1 96.19 101 SER A C 1
ATOM 777 O O . SER A 1 101 ? 4.438 -17.953 -8.531 1 96.19 101 SER A O 1
ATOM 779 N N . LEU A 1 102 ? 5.254 -15.938 -8.008 1 96.81 102 LEU A N 1
ATOM 780 C CA . LEU A 1 102 ? 6.461 -16.5 -7.414 1 96.81 102 LEU A CA 1
ATOM 781 C C . LEU A 1 102 ? 6.148 -17.172 -6.074 1 96.81 102 LEU A C 1
ATOM 783 O O . LEU A 1 102 ? 6.934 -17.984 -5.582 1 96.81 102 LEU A O 1
ATOM 787 N N . GLN A 1 103 ? 4.977 -16.812 -5.461 1 93 103 GLN A N 1
ATOM 788 C CA . GLN A 1 103 ? 4.621 -17.406 -4.176 1 93 103 GLN A CA 1
ATOM 789 C C . GLN A 1 103 ? 4.414 -18.906 -4.305 1 93 103 GLN A C 1
ATOM 791 O O . GLN A 1 103 ? 4.383 -19.625 -3.301 1 93 103 GLN A O 1
ATOM 796 N N . TRP A 1 104 ? 4.293 -19.406 -5.5 1 91 104 TRP A N 1
ATOM 797 C CA . TRP A 1 104 ? 4.016 -20.812 -5.73 1 91 104 TRP A CA 1
ATOM 798 C C . TRP A 1 104 ? 5.309 -21.609 -5.867 1 91 104 TRP A C 1
ATOM 800 O O . TRP A 1 104 ? 5.281 -22.844 -5.961 1 91 104 TRP A O 1
ATOM 810 N N . LEU A 1 105 ? 6.398 -20.938 -5.918 1 93.06 105 LEU A N 1
ATOM 811 C CA . LEU A 1 105 ? 7.688 -21.594 -6.105 1 93.06 105 LEU A CA 1
ATOM 812 C C . LEU A 1 105 ? 8.461 -21.656 -4.793 1 93.06 105 LEU A C 1
ATOM 814 O O . LEU A 1 105 ? 8.359 -20.75 -3.959 1 93.06 105 LEU A O 1
ATOM 818 N N . PRO A 1 106 ? 9.211 -22.672 -4.609 1 90.62 106 PRO A N 1
ATOM 819 C CA . PRO A 1 106 ? 10.039 -22.797 -3.408 1 90.62 106 PRO A CA 1
ATOM 820 C C . PRO A 1 106 ? 11.383 -22.062 -3.541 1 90.62 106 PRO A C 1
ATOM 822 O O . PRO A 1 106 ? 11.68 -21.5 -4.598 1 90.62 106 PRO A O 1
ATOM 825 N N . ASP A 1 107 ? 12.125 -21.969 -2.523 1 92.94 107 ASP A N 1
ATOM 826 C CA . ASP A 1 107 ? 13.523 -21.562 -2.441 1 92.94 107 ASP A CA 1
ATOM 827 C C . ASP A 1 107 ? 13.734 -20.172 -3.012 1 92.94 107 ASP A C 1
ATOM 829 O O . ASP A 1 107 ? 14.547 -19.984 -3.922 1 92.94 107 ASP A O 1
ATOM 833 N N . HIS A 1 108 ? 13.078 -19.203 -2.471 1 95.94 108 HIS A N 1
ATOM 834 C CA . HIS A 1 108 ? 13.195 -17.812 -2.908 1 95.94 108 HIS A CA 1
ATOM 835 C C . HIS A 1 108 ? 14.625 -17.312 -2.76 1 95.94 108 HIS A C 1
ATOM 837 O O . HIS A 1 108 ? 15.055 -16.422 -3.502 1 95.94 108 HIS A O 1
ATOM 843 N N . ALA A 1 109 ? 15.414 -17.922 -1.896 1 95.62 109 ALA A N 1
ATOM 844 C CA . ALA A 1 109 ? 16.797 -17.516 -1.675 1 95.62 109 ALA A CA 1
ATOM 845 C C . ALA A 1 109 ? 17.641 -17.719 -2.934 1 95.62 109 ALA A C 1
ATOM 847 O O . ALA A 1 109 ? 18.594 -16.969 -3.17 1 95.62 109 ALA A O 1
ATOM 848 N N . THR A 1 110 ? 17.25 -18.703 -3.73 1 95.81 110 THR A N 1
ATOM 849 C CA . THR A 1 110 ? 17.984 -18.969 -4.961 1 95.81 110 THR A CA 1
ATOM 850 C C . THR A 1 110 ? 17.234 -18.438 -6.172 1 95.81 110 THR A C 1
ATOM 852 O O . THR A 1 110 ? 17.844 -17.953 -7.129 1 95.81 110 THR A O 1
ATOM 855 N N . LEU A 1 111 ? 15.945 -18.469 -6.078 1 96.69 111 LEU A N 1
ATOM 856 C CA . LEU A 1 111 ? 15.102 -18.094 -7.215 1 96.69 111 LEU A CA 1
ATOM 857 C C . LEU A 1 111 ? 15.258 -16.609 -7.547 1 96.69 111 LEU A C 1
ATOM 859 O O . LEU A 1 111 ? 15.484 -16.25 -8.703 1 96.69 111 LEU A O 1
ATOM 863 N N . TYR A 1 112 ? 15.117 -15.734 -6.586 1 97.75 112 TYR A N 1
ATOM 864 C CA . TYR A 1 112 ? 15.102 -14.297 -6.832 1 97.75 112 TYR A CA 1
ATOM 865 C C . TYR A 1 112 ? 16.438 -13.828 -7.41 1 97.75 112 TYR A C 1
ATOM 867 O O . TYR A 1 112 ? 16.469 -13.133 -8.422 1 97.75 112 TYR A O 1
ATOM 875 N N . PRO A 1 113 ? 17.609 -14.281 -6.812 1 97 113 PRO A N 1
ATOM 876 C CA . PRO A 1 113 ? 18.891 -13.922 -7.43 1 97 113 PRO A CA 1
ATOM 877 C C . PRO A 1 113 ? 19.031 -14.453 -8.859 1 97 113 PRO A C 1
ATOM 879 O O . PRO A 1 113 ? 19.578 -13.766 -9.719 1 97 113 PRO A O 1
ATOM 882 N N . HIS A 1 114 ? 18.516 -15.617 -9.055 1 96.88 114 HIS A N 1
ATOM 883 C CA . HIS A 1 114 ? 18.531 -16.172 -10.406 1 96.88 114 HIS A CA 1
ATOM 884 C C . HIS A 1 114 ? 17.781 -15.273 -11.383 1 96.88 114 HIS A C 1
ATOM 886 O O . HIS A 1 114 ? 18.281 -15.016 -12.484 1 96.88 114 HIS A O 1
ATOM 892 N N . LEU A 1 115 ? 16.656 -14.773 -10.969 1 98.06 115 LEU A N 1
ATOM 893 C CA . LEU A 1 115 ? 15.859 -13.898 -11.828 1 98.06 115 LEU A CA 1
ATOM 894 C C . LEU A 1 115 ? 16.562 -12.57 -12.055 1 98.06 115 LEU A C 1
ATOM 896 O O . LEU A 1 115 ? 16.562 -12.039 -13.164 1 98.06 115 LEU A O 1
ATOM 900 N N . VAL A 1 116 ? 17.203 -12.031 -11.031 1 97.94 116 VAL A N 1
ATOM 901 C CA . VAL A 1 116 ? 17.953 -10.781 -11.141 1 97.94 116 VAL A CA 1
ATOM 902 C C . VAL A 1 116 ? 19.078 -10.945 -12.148 1 97.94 116 VAL A C 1
ATOM 904 O O . VAL A 1 116 ? 19.375 -10.023 -12.922 1 97.94 116 VAL A O 1
ATOM 907 N N . ASP A 1 117 ? 19.656 -12.156 -12.195 1 96.75 117 ASP A N 1
ATOM 908 C CA . ASP A 1 117 ? 20.766 -12.438 -13.086 1 96.75 117 ASP A CA 1
ATOM 909 C C . ASP A 1 117 ? 20.328 -12.406 -14.547 1 96.75 117 ASP A C 1
ATOM 911 O O . ASP A 1 117 ? 21.172 -12.352 -15.453 1 96.75 117 ASP A O 1
ATOM 915 N N . GLN A 1 118 ? 19.047 -12.43 -14.781 1 97.56 118 GLN A N 1
ATOM 916 C CA . GLN A 1 118 ? 18.531 -12.422 -16.141 1 97.56 118 GLN A CA 1
ATOM 917 C C . GLN A 1 118 ? 18.234 -11 -16.609 1 97.56 118 GLN A C 1
ATOM 919 O O . GLN A 1 118 ? 17.766 -10.797 -17.734 1 97.56 118 GLN A O 1
ATOM 924 N N . LEU A 1 119 ? 18.531 -10.039 -15.773 1 98 119 LEU A N 1
ATOM 925 C CA . LEU A 1 119 ? 18.266 -8.648 -16.094 1 98 119 LEU A CA 1
ATOM 926 C C . LEU A 1 119 ? 19.453 -8.016 -16.828 1 98 119 LEU A C 1
ATOM 928 O O . LEU A 1 119 ? 20.609 -8.367 -16.562 1 98 119 LEU A O 1
ATOM 932 N N . THR A 1 120 ? 19.172 -7.082 -17.75 1 98.06 120 THR A N 1
ATOM 933 C CA . THR A 1 120 ? 20.203 -6.184 -18.266 1 98.06 120 THR A CA 1
ATOM 934 C C . THR A 1 120 ? 20.719 -5.258 -17.172 1 98.06 120 THR A C 1
ATOM 936 O O . THR A 1 120 ? 20.078 -5.117 -16.125 1 98.06 120 THR A O 1
ATOM 939 N N . PRO A 1 121 ? 21.922 -4.684 -17.422 1 96.56 121 PRO A N 1
ATOM 940 C CA . PRO A 1 121 ? 22.312 -3.627 -16.484 1 96.56 121 PRO A CA 1
ATOM 941 C C . PRO A 1 121 ? 21.266 -2.518 -16.391 1 96.56 121 PRO A C 1
ATOM 943 O O . PRO A 1 121 ? 20.828 -1.979 -17.406 1 96.56 121 PRO A O 1
ATOM 946 N N . GLY A 1 122 ? 20.828 -2.256 -15.195 1 96.5 122 GLY A N 1
ATOM 947 C CA . GLY A 1 122 ? 19.797 -1.25 -15.008 1 96.5 122 GLY A CA 1
ATOM 948 C C . GLY A 1 122 ? 18.391 -1.805 -15.133 1 96.5 122 GLY A C 1
ATOM 949 O O . GLY A 1 122 ? 17.406 -1.087 -14.922 1 96.5 122 GLY A O 1
ATOM 950 N N . GLY A 1 123 ? 18.328 -3.133 -15.414 1 98.38 123 GLY A N 1
ATOM 951 C CA . GLY A 1 123 ? 17.031 -3.773 -15.523 1 98.38 123 GLY A CA 1
ATOM 952 C C . GLY A 1 123 ? 16.344 -3.943 -14.188 1 98.38 123 GLY A C 1
ATOM 953 O O . GLY A 1 123 ? 16.969 -3.838 -13.133 1 98.38 123 GLY A O 1
ATOM 954 N N . THR A 1 124 ? 15.008 -4.176 -14.25 1 98.62 124 THR A N 1
ATOM 955 C CA . THR A 1 124 ? 14.211 -4.176 -13.031 1 98.62 124 THR A CA 1
ATOM 956 C C . THR A 1 124 ? 13.422 -5.477 -12.898 1 98.62 124 THR A C 1
ATOM 958 O O . THR A 1 124 ? 12.797 -5.93 -13.859 1 98.62 124 THR A O 1
ATOM 961 N N . LEU A 1 125 ? 13.578 -6.098 -11.727 1 98.81 125 LEU A N 1
ATOM 962 C CA . LEU A 1 125 ? 12.664 -7.148 -11.297 1 98.81 125 LEU A CA 1
ATOM 963 C C . LEU A 1 125 ? 11.5 -6.566 -10.5 1 98.81 125 LEU A C 1
ATOM 965 O O . LEU A 1 125 ? 11.711 -5.938 -9.461 1 98.81 125 LEU A O 1
ATOM 969 N N . ALA A 1 126 ? 10.266 -6.688 -11.016 1 98.81 126 ALA A N 1
ATOM 970 C CA . ALA A 1 126 ? 9.047 -6.211 -10.367 1 98.81 126 ALA A CA 1
ATOM 971 C C . ALA A 1 126 ? 8.18 -7.379 -9.914 1 98.81 126 ALA A C 1
ATOM 973 O O . ALA A 1 126 ? 7.641 -8.117 -10.734 1 98.81 126 ALA A O 1
ATOM 974 N N . VAL A 1 127 ? 7.996 -7.473 -8.562 1 98.75 127 VAL A N 1
ATOM 975 C CA . VAL A 1 127 ? 7.312 -8.641 -8.023 1 98.75 127 VAL A CA 1
ATOM 976 C C . VAL A 1 127 ? 6.172 -8.195 -7.113 1 98.75 127 VAL A C 1
ATOM 978 O O . VAL A 1 127 ? 6.328 -7.262 -6.324 1 98.75 127 VAL A O 1
ATOM 981 N N . GLN A 1 128 ? 5.074 -8.789 -7.25 1 98.25 128 GLN A N 1
ATOM 982 C CA . GLN A 1 128 ? 3.967 -8.68 -6.305 1 98.25 128 GLN A CA 1
ATOM 983 C C . GLN A 1 128 ? 3.434 -10.055 -5.918 1 98.25 128 GLN A C 1
ATOM 985 O O . GLN A 1 128 ? 3.201 -10.906 -6.785 1 98.25 128 GLN A O 1
ATOM 990 N N . THR A 1 129 ? 3.34 -10.328 -4.652 1 97 129 THR A N 1
ATOM 991 C CA . THR A 1 129 ? 2.768 -11.578 -4.148 1 97 129 THR A CA 1
ATOM 992 C C . THR A 1 129 ? 1.729 -11.297 -3.066 1 97 129 THR A C 1
ATOM 994 O O . THR A 1 129 ? 1.818 -10.289 -2.359 1 97 129 THR A O 1
ATOM 997 N N . PRO A 1 130 ? 0.732 -12.188 -2.965 1 94.38 130 PRO A N 1
ATOM 998 C CA . PRO A 1 130 ? -0.119 -12.086 -1.777 1 94.38 130 PRO A CA 1
ATOM 999 C C . PRO A 1 130 ? 0.668 -12.219 -0.475 1 94.38 130 PRO A C 1
ATOM 1001 O O . PRO A 1 130 ? 1.645 -12.969 -0.411 1 94.38 130 PRO A O 1
ATOM 1004 N N . ASP A 1 131 ? 0.344 -11.484 0.495 1 95.94 131 ASP A N 1
ATOM 1005 C CA . ASP A 1 131 ? 0.922 -11.555 1.834 1 95.94 131 ASP A CA 1
ATOM 1006 C C . ASP A 1 131 ? -0.16 -11.766 2.891 1 95.94 131 ASP A C 1
ATOM 1008 O O . ASP A 1 131 ? -0.283 -10.977 3.828 1 95.94 131 ASP A O 1
ATOM 1012 N N . ASN A 1 132 ? -0.861 -12.906 2.809 1 93.38 132 ASN A N 1
ATOM 1013 C CA . ASN A 1 132 ? -2.094 -13.031 3.58 1 93.38 132 ASN A CA 1
ATOM 1014 C C . ASN A 1 132 ? -2.143 -14.336 4.363 1 93.38 132 ASN A C 1
ATOM 1016 O O . ASN A 1 132 ? -3.188 -14.703 4.902 1 93.38 132 ASN A O 1
ATOM 1020 N N . LEU A 1 133 ? -1.019 -15.047 4.473 1 92.38 133 LEU A N 1
ATOM 1021 C CA . LEU A 1 133 ? -1.027 -16.344 5.137 1 92.38 133 LEU A CA 1
ATOM 1022 C C . LEU A 1 133 ? -1.303 -16.188 6.629 1 92.38 133 LEU A C 1
ATOM 1024 O O . LEU A 1 133 ? -1.857 -17.094 7.258 1 92.38 133 LEU A O 1
ATOM 1028 N N . ASP A 1 134 ? -0.969 -15.031 7.145 1 92.44 134 ASP A N 1
ATOM 1029 C CA . ASP A 1 134 ? -1.174 -14.836 8.578 1 92.44 134 ASP A CA 1
ATOM 1030 C C . ASP A 1 134 ? -2.463 -14.062 8.844 1 92.44 134 ASP A C 1
ATOM 1032 O O . ASP A 1 134 ? -2.824 -13.828 10 1 92.44 134 ASP A O 1
ATOM 1036 N N . GLU A 1 135 ? -3.139 -13.609 7.793 1 95.69 135 GLU A N 1
ATOM 1037 C CA . GLU A 1 135 ? -4.461 -13.016 7.969 1 95.69 135 GLU A CA 1
ATOM 1038 C C . GLU A 1 135 ? -5.445 -14.023 8.547 1 95.69 135 GLU A C 1
ATOM 1040 O O . GLU A 1 135 ? -5.332 -15.227 8.305 1 95.69 135 GLU A O 1
ATOM 1045 N N . PRO A 1 136 ? -6.445 -13.555 9.289 1 96.94 136 PRO A N 1
ATOM 1046 C CA . PRO A 1 136 ? -7.391 -14.469 9.938 1 96.94 136 PRO A CA 1
ATOM 1047 C C . PRO A 1 136 ? -8 -15.477 8.969 1 96.94 136 PRO A C 1
ATOM 1049 O O . PRO A 1 136 ? -8.086 -16.672 9.289 1 96.94 136 PRO A O 1
ATOM 1052 N N . ALA A 1 137 ? -8.344 -15.062 7.793 1 95.56 137 ALA A N 1
ATOM 1053 C CA . ALA A 1 137 ? -9.016 -15.961 6.855 1 95.56 137 ALA A CA 1
ATOM 1054 C C . ALA A 1 137 ? -8.164 -17.203 6.582 1 95.56 137 ALA A C 1
ATOM 1056 O O . ALA A 1 137 ? -8.688 -18.328 6.562 1 95.56 137 ALA A O 1
ATOM 1057 N N . HIS A 1 138 ? -6.875 -17.047 6.387 1 95.06 138 HIS A N 1
ATOM 1058 C CA . HIS A 1 138 ? -5.984 -18.172 6.117 1 95.06 138 HIS A CA 1
ATOM 1059 C C . HIS A 1 138 ? -5.656 -18.938 7.398 1 95.06 138 HIS A C 1
ATOM 1061 O O . HIS A 1 138 ? -5.684 -20.172 7.414 1 95.06 138 HIS A O 1
ATOM 1067 N N . ARG A 1 139 ? -5.355 -18.219 8.461 1 95.56 139 ARG A N 1
ATOM 1068 C CA . ARG A 1 139 ? -5.035 -18.844 9.742 1 95.56 139 ARG A CA 1
ATOM 1069 C C . ARG A 1 139 ? -6.188 -19.719 10.227 1 95.56 139 ARG A C 1
ATOM 1071 O O . ARG A 1 139 ? -5.973 -20.844 10.68 1 95.56 139 ARG A O 1
ATOM 1078 N N . LEU A 1 140 ? -7.398 -19.188 10.125 1 97.06 140 LEU A N 1
ATOM 1079 C CA . LEU A 1 140 ? -8.578 -19.875 10.617 1 97.06 140 LEU A CA 1
ATOM 1080 C C . LEU A 1 140 ? -8.844 -21.141 9.797 1 97.06 140 LEU A C 1
ATOM 1082 O O . LEU A 1 140 ? -9.32 -22.141 10.328 1 97.06 140 LEU A O 1
ATOM 1086 N N . ALA A 1 141 ? -8.586 -21.094 8.453 1 96.69 141 ALA A N 1
ATOM 1087 C CA . ALA A 1 141 ? -8.727 -22.297 7.633 1 96.69 141 ALA A CA 1
ATOM 1088 C C . ALA A 1 141 ? -7.82 -23.422 8.148 1 96.69 141 ALA A C 1
ATOM 1090 O O . ALA A 1 141 ? -8.258 -24.562 8.281 1 96.69 141 ALA A O 1
ATOM 1091 N N . ARG A 1 142 ? -6.609 -23.078 8.508 1 96.06 142 ARG A N 1
ATOM 1092 C CA . ARG A 1 142 ? -5.672 -24.062 9.039 1 96.06 142 ARG A CA 1
ATOM 1093 C C . ARG A 1 142 ? -6.129 -24.578 10.398 1 96.06 142 ARG A C 1
ATOM 1095 O O . ARG A 1 142 ? -6.027 -25.766 10.688 1 96.06 142 ARG A O 1
ATOM 1102 N N . GLU A 1 143 ? -6.625 -23.656 11.227 1 96.75 143 GLU A N 1
ATOM 1103 C CA . GLU A 1 143 ? -7.078 -24.047 12.562 1 96.75 143 GLU A CA 1
ATOM 1104 C C . GLU A 1 143 ? -8.281 -24.984 12.5 1 96.75 143 GLU A C 1
ATOM 1106 O O . GLU A 1 143 ? -8.312 -26 13.172 1 96.75 143 GLU A O 1
ATOM 1111 N N . VAL A 1 144 ? -9.25 -24.594 11.695 1 97.62 144 VAL A N 1
ATOM 1112 C CA . VAL A 1 144 ? -10.445 -25.422 11.539 1 97.62 144 VAL A CA 1
ATOM 1113 C C . VAL A 1 144 ? -10.055 -26.781 10.984 1 97.62 144 VAL A C 1
ATOM 1115 O O . VAL A 1 144 ? -10.594 -27.812 11.406 1 97.62 144 VAL A O 1
ATOM 1118 N N . ALA A 1 145 ? -9.133 -26.797 10.031 1 97.44 145 ALA A N 1
ATOM 1119 C CA . ALA A 1 145 ? -8.656 -28.047 9.445 1 97.44 145 ALA A CA 1
ATOM 1120 C C . ALA A 1 145 ? -8 -28.938 10.5 1 97.44 145 ALA A C 1
ATOM 1122 O O . ALA A 1 145 ? -8.211 -30.156 10.523 1 97.44 145 ALA A O 1
ATOM 1123 N N . ALA A 1 146 ? -7.289 -28.344 11.359 1 96.38 146 ALA A N 1
ATOM 1124 C CA . ALA A 1 146 ? -6.516 -29.078 12.352 1 96.38 146 ALA A CA 1
ATOM 1125 C C . ALA A 1 146 ? -7.41 -29.578 13.484 1 96.38 146 ALA A C 1
ATOM 1127 O O . ALA A 1 146 ? -7.141 -30.625 14.086 1 96.38 146 ALA A O 1
ATOM 1128 N N . GLU A 1 147 ? -8.469 -28.875 13.766 1 96.19 147 GLU A N 1
ATOM 1129 C CA . GLU A 1 147 ? -9.258 -29.125 14.969 1 96.19 147 GLU A CA 1
ATOM 1130 C C . GLU A 1 147 ? -10.484 -29.984 14.664 1 96.19 147 GLU A C 1
ATOM 1132 O O . GLU A 1 147 ? -11.078 -30.562 15.57 1 96.19 147 GLU A O 1
ATOM 1137 N N . GLY A 1 148 ? -10.945 -30.047 13.453 1 94.56 148 GLY A N 1
ATOM 1138 C CA . GLY A 1 148 ? -12.195 -30.703 13.117 1 94.56 148 GLY A CA 1
ATOM 1139 C C . GLY A 1 148 ? -12.062 -32.188 12.945 1 94.56 148 GLY A C 1
ATOM 1140 O O . GLY A 1 148 ? -10.953 -32.75 13.008 1 94.56 148 GLY A O 1
ATOM 1141 N N . PRO A 1 149 ? -13.211 -32.844 12.766 1 96.06 149 PRO A N 1
ATOM 1142 C CA . PRO A 1 149 ? -13.203 -34.312 12.578 1 96.06 149 PRO A CA 1
ATOM 1143 C C . PRO A 1 149 ? -12.477 -34.75 11.312 1 96.06 149 PRO A C 1
ATOM 1145 O O . PRO A 1 149 ? -12.078 -35.906 11.188 1 96.06 149 PRO A O 1
ATOM 1148 N N . TRP A 1 150 ? -12.258 -33.781 10.516 1 96.75 150 TRP A N 1
ATOM 1149 C CA . TRP A 1 150 ? -11.594 -34.031 9.234 1 96.75 150 TRP A CA 1
ATOM 1150 C C . TRP A 1 150 ? -10.086 -33.844 9.367 1 96.75 150 TRP A C 1
ATOM 1152 O O . TRP A 1 150 ? -9.367 -33.875 8.367 1 96.75 150 TRP A O 1
ATOM 1162 N N . SER A 1 151 ? -9.508 -33.688 10.461 1 96.31 151 SER A N 1
ATOM 1163 C CA . SER A 1 151 ? -8.117 -33.312 10.68 1 96.31 151 SER A CA 1
ATOM 1164 C C . SER A 1 151 ? -7.164 -34.344 10.086 1 96.31 151 SER A C 1
ATOM 1166 O O . SER A 1 151 ? -6.07 -34 9.633 1 96.31 151 SER A O 1
ATOM 1168 N N . ALA A 1 152 ? -7.566 -35.594 10.039 1 96.25 152 ALA A N 1
ATOM 1169 C CA . ALA A 1 152 ? -6.719 -36.656 9.5 1 96.25 152 ALA A CA 1
ATOM 1170 C C . ALA A 1 152 ? -6.477 -36.438 8.008 1 96.25 152 ALA A C 1
ATOM 1172 O O . ALA A 1 152 ? -5.414 -36.781 7.484 1 96.25 152 ALA A O 1
ATOM 1173 N N . LYS A 1 153 ? -7.438 -35.812 7.332 1 96.62 153 LYS A N 1
ATOM 1174 C CA . LYS A 1 153 ? -7.367 -35.625 5.887 1 96.62 153 LYS A CA 1
ATOM 1175 C C . LYS A 1 153 ? -6.695 -34.312 5.539 1 96.62 153 LYS A C 1
ATOM 1177 O O . LYS A 1 153 ? -5.938 -34.219 4.57 1 96.62 153 LYS A O 1
ATOM 1182 N N . ILE A 1 154 ? -6.965 -33.281 6.375 1 96.25 154 ILE A N 1
ATOM 1183 C CA . ILE A 1 154 ? -6.582 -31.953 5.883 1 96.25 154 ILE A CA 1
ATOM 1184 C C . ILE A 1 154 ? -5.844 -31.188 6.977 1 96.25 154 ILE A C 1
ATOM 1186 O O . ILE A 1 154 ? -5.48 -30.031 6.793 1 96.25 154 ILE A O 1
ATOM 1190 N N . GLY A 1 155 ? -5.621 -31.719 8.102 1 94.81 155 GLY A N 1
ATOM 1191 C CA . GLY A 1 155 ? -4.992 -31.016 9.211 1 94.81 155 GLY A CA 1
ATOM 1192 C C . GLY A 1 155 ? -3.555 -30.625 8.938 1 94.81 155 GLY A C 1
ATOM 1193 O O . GLY A 1 155 ? -3.018 -29.719 9.578 1 94.81 155 GLY A O 1
ATOM 1194 N N . ALA A 1 156 ? -2.951 -31.297 7.934 1 89.62 156 ALA A N 1
ATOM 1195 C CA . ALA A 1 156 ? -1.533 -31.062 7.664 1 89.62 156 ALA A CA 1
ATOM 1196 C C . ALA A 1 156 ? -1.343 -30.172 6.438 1 89.62 156 ALA A C 1
ATOM 1198 O O . ALA A 1 156 ? -0.211 -29.906 6.031 1 89.62 156 ALA A O 1
ATOM 1199 N N . VAL A 1 157 ? -2.406 -29.734 5.867 1 88.44 157 VAL A N 1
ATOM 1200 C CA . VAL A 1 157 ? -2.318 -28.875 4.695 1 88.44 157 VAL A CA 1
ATOM 1201 C C . VAL A 1 157 ? -1.551 -27.594 5.051 1 88.44 157 VAL A C 1
ATOM 1203 O O . VAL A 1 157 ? -1.818 -26.969 6.078 1 88.44 157 VAL A O 1
ATOM 1206 N N . ARG A 1 158 ? -0.488 -27.297 4.273 1 82.19 158 ARG A N 1
ATOM 1207 C CA . ARG A 1 158 ? 0.287 -26.062 4.445 1 82.19 158 ARG A CA 1
ATOM 1208 C C . ARG A 1 158 ? 0.502 -25.359 3.109 1 82.19 158 ARG A C 1
ATOM 1210 O O . ARG A 1 158 ? 0.546 -26.016 2.061 1 82.19 158 ARG A O 1
ATOM 1217 N N . HIS A 1 159 ? 0.554 -24.047 3.242 1 80.31 159 HIS A N 1
ATOM 1218 C CA . HIS A 1 159 ? 0.943 -23.234 2.088 1 80.31 159 HIS A CA 1
ATOM 1219 C C . HIS A 1 159 ? 2.451 -23.016 2.053 1 80.31 159 HIS A C 1
ATOM 1221 O O . HIS A 1 159 ? 3.137 -23.234 3.055 1 80.31 159 HIS A O 1
ATOM 1227 N N . ASN A 1 160 ? 2.957 -22.656 0.799 1 81.25 160 ASN A N 1
ATOM 1228 C CA . ASN A 1 160 ? 4.371 -22.312 0.683 1 81.25 160 ASN A CA 1
ATOM 1229 C C . ASN A 1 160 ? 4.742 -21.156 1.612 1 81.25 160 ASN A C 1
ATOM 1231 O O . ASN A 1 160 ? 3.928 -20.266 1.864 1 81.25 160 ASN A O 1
ATOM 1235 N N . GLU A 1 161 ? 5.945 -21.25 2.01 1 81.56 161 GLU A N 1
ATOM 1236 C CA . GLU A 1 161 ? 6.445 -20.234 2.918 1 81.56 161 GLU A CA 1
ATOM 1237 C C . GLU A 1 161 ? 6.492 -18.859 2.234 1 81.56 161 GLU A C 1
ATOM 1239 O O . GLU A 1 161 ? 6.816 -18.766 1.05 1 81.56 161 GLU A O 1
ATOM 1244 N N . ARG A 1 162 ? 6.113 -17.891 2.932 1 86.56 162 ARG A N 1
ATOM 1245 C CA . ARG A 1 162 ? 6.309 -16.484 2.557 1 86.56 162 ARG A CA 1
ATOM 1246 C C . ARG A 1 162 ? 7.324 -15.812 3.475 1 86.56 162 ARG A C 1
ATOM 1248 O O . ARG A 1 162 ? 7.555 -16.266 4.594 1 86.56 162 ARG A O 1
ATOM 1255 N N . HIS A 1 163 ? 8.023 -14.867 2.879 1 93.25 163 HIS A N 1
ATOM 1256 C CA . HIS A 1 163 ? 9.023 -14.172 3.68 1 93.25 163 HIS A CA 1
ATOM 1257 C C . HIS A 1 163 ? 8.656 -12.711 3.867 1 93.25 163 HIS A C 1
ATOM 1259 O O . HIS A 1 163 ? 7.77 -12.195 3.186 1 93.25 163 HIS A O 1
ATOM 1265 N N . SER A 1 164 ? 9.305 -12.148 4.824 1 94.5 164 SER A N 1
ATOM 1266 C CA . SER A 1 164 ? 9.016 -10.766 5.199 1 94.5 164 SER A CA 1
ATOM 1267 C C . SER A 1 164 ? 9.633 -9.781 4.207 1 94.5 164 SER A C 1
ATOM 1269 O O . SER A 1 164 ? 10.492 -10.156 3.402 1 94.5 164 SER A O 1
ATOM 1271 N N . ALA A 1 165 ? 9.164 -8.539 4.277 1 96.31 165 ALA A N 1
ATOM 1272 C CA . ALA A 1 165 ? 9.758 -7.457 3.5 1 96.31 165 ALA A CA 1
ATOM 1273 C C . ALA A 1 165 ? 11.258 -7.355 3.752 1 96.31 165 ALA A C 1
ATOM 1275 O O . ALA A 1 165 ? 12.039 -7.207 2.812 1 96.31 165 ALA A O 1
ATOM 1276 N N . SER A 1 166 ? 11.656 -7.488 5.027 1 95.56 166 SER A N 1
ATOM 1277 C CA . SER A 1 166 ? 13.062 -7.371 5.398 1 95.56 166 SER A CA 1
ATOM 1278 C C . SER A 1 166 ? 13.883 -8.5 4.785 1 95.56 166 SER A C 1
ATOM 1280 O O . SER A 1 166 ? 15.031 -8.281 4.379 1 95.56 166 SER A O 1
ATOM 1282 N N . TYR A 1 167 ? 13.297 -9.672 4.73 1 96.06 167 TYR A N 1
ATOM 1283 C CA . TYR A 1 167 ? 13.984 -10.812 4.129 1 96.06 167 TYR A CA 1
ATOM 1284 C C . TYR A 1 167 ? 14.305 -10.547 2.664 1 96.06 167 TYR A C 1
ATOM 1286 O O . TYR A 1 167 ? 15.453 -10.688 2.234 1 96.06 167 TYR A O 1
ATOM 1294 N N . TYR A 1 168 ? 13.297 -10.117 1.928 1 97.62 168 TYR A N 1
ATOM 1295 C CA . TYR A 1 168 ? 13.484 -9.906 0.496 1 97.62 168 TYR A CA 1
ATOM 1296 C C . TYR A 1 168 ? 14.398 -8.719 0.234 1 97.62 168 TYR A C 1
ATOM 1298 O O . TYR A 1 168 ? 15.203 -8.742 -0.698 1 97.62 168 TYR A O 1
ATOM 1306 N N . TYR A 1 169 ? 14.258 -7.656 1.052 1 97.75 169 TYR A N 1
ATOM 1307 C CA . TYR A 1 169 ? 15.156 -6.512 0.922 1 97.75 169 TYR A CA 1
ATOM 1308 C C . TYR A 1 169 ? 16.609 -6.938 1.086 1 97.75 169 TYR A C 1
ATOM 1310 O O . TYR A 1 169 ? 17.453 -6.617 0.249 1 97.75 169 TYR A O 1
ATOM 1318 N N . ALA A 1 170 ? 16.875 -7.676 2.117 1 96.88 170 ALA A N 1
ATOM 1319 C CA . ALA A 1 170 ? 18.234 -8.117 2.406 1 96.88 170 ALA A CA 1
ATOM 1320 C C . ALA A 1 170 ? 18.766 -9.023 1.297 1 96.88 170 ALA A C 1
ATOM 1322 O O . ALA A 1 170 ? 19.906 -8.898 0.881 1 96.88 170 ALA A O 1
ATOM 1323 N N . LEU A 1 171 ? 17.938 -9.898 0.875 1 97.06 171 LEU A N 1
ATOM 1324 C CA . LEU A 1 171 ? 18.297 -10.852 -0.166 1 97.06 171 LEU A CA 1
ATOM 1325 C C . LEU A 1 171 ? 18.672 -10.133 -1.457 1 97.06 171 LEU A C 1
ATOM 1327 O O . LEU A 1 171 ? 19.719 -10.422 -2.057 1 97.06 171 LEU A O 1
ATOM 1331 N N . LEU A 1 172 ? 17.859 -9.156 -1.863 1 97.94 172 LEU A N 1
ATOM 1332 C CA . LEU A 1 172 ? 17.984 -8.547 -3.182 1 97.94 172 LEU A CA 1
ATOM 1333 C C . LEU A 1 172 ? 18.984 -7.395 -3.152 1 97.94 172 LEU A C 1
ATOM 1335 O O . LEU A 1 172 ? 19.578 -7.059 -4.176 1 97.94 172 LEU A O 1
ATOM 1339 N N . ASN A 1 173 ? 19.094 -6.812 -1.966 1 95.19 173 ASN A N 1
ATOM 1340 C CA . ASN A 1 173 ? 20.016 -5.68 -1.821 1 95.19 173 ASN A CA 1
ATOM 1341 C C . ASN A 1 173 ? 21.453 -6.094 -2.08 1 95.19 173 ASN A C 1
ATOM 1343 O O . ASN A 1 173 ? 22.312 -5.242 -2.354 1 95.19 173 ASN A O 1
ATOM 1347 N N . ARG A 1 174 ? 21.766 -7.371 -2.059 1 93.62 174 ARG A N 1
ATOM 1348 C CA . ARG A 1 174 ? 23.094 -7.906 -2.334 1 93.62 174 ARG A CA 1
ATOM 1349 C C . ARG A 1 174 ? 23.359 -7.953 -3.836 1 93.62 174 ARG A C 1
ATOM 1351 O O . ARG A 1 174 ? 24.516 -8.016 -4.262 1 93.62 174 ARG A O 1
ATOM 1358 N N . HIS A 1 175 ? 22.281 -7.852 -4.668 1 95.06 175 HIS A N 1
ATOM 1359 C CA . HIS A 1 175 ? 22.406 -8.109 -6.102 1 95.06 175 HIS A CA 1
ATOM 1360 C C . HIS A 1 175 ? 21.953 -6.898 -6.914 1 95.06 175 HIS A C 1
ATOM 1362 O O . HIS A 1 175 ? 22.203 -6.836 -8.125 1 95.06 175 HIS A O 1
ATOM 1368 N N . CYS A 1 176 ? 21.344 -5.988 -6.258 1 97.06 176 CYS A N 1
ATOM 1369 C CA . CYS A 1 176 ? 20.719 -4.883 -6.973 1 97.06 176 CYS A CA 1
ATOM 1370 C C . CYS A 1 176 ? 21.172 -3.541 -6.414 1 97.06 176 CYS A C 1
ATOM 1372 O O . CYS A 1 176 ? 21.469 -3.43 -5.223 1 97.06 176 CYS A O 1
ATOM 1374 N N . GLY A 1 177 ? 21.234 -2.576 -7.293 1 94.25 177 GLY A N 1
ATOM 1375 C CA . GLY A 1 177 ? 21.609 -1.232 -6.871 1 94.25 177 GLY A CA 1
ATOM 1376 C C . GLY A 1 177 ? 20.547 -0.558 -6.027 1 94.25 177 GLY A C 1
ATOM 1377 O O . GLY A 1 177 ? 20.859 0.227 -5.133 1 94.25 177 GLY A O 1
ATOM 1378 N N . THR A 1 178 ? 19.344 -0.811 -6.355 1 94.69 178 THR A N 1
ATOM 1379 C CA . THR A 1 178 ? 18.219 -0.27 -5.59 1 94.69 178 THR A CA 1
ATOM 1380 C C . THR A 1 178 ? 17.156 -1.34 -5.348 1 94.69 178 THR A C 1
ATOM 1382 O O . THR A 1 178 ? 16.875 -2.148 -6.234 1 94.69 178 THR A O 1
ATOM 1385 N N . VAL A 1 179 ? 16.656 -1.342 -4.145 1 96.75 179 VAL A N 1
ATOM 1386 C CA . VAL A 1 179 ? 15.555 -2.229 -3.777 1 96.75 179 VAL A CA 1
ATOM 1387 C C . VAL A 1 179 ? 14.477 -1.441 -3.031 1 96.75 179 VAL A C 1
ATOM 1389 O O . VAL A 1 179 ? 14.781 -0.721 -2.076 1 96.75 179 VAL A O 1
ATOM 1392 N N . ASP A 1 180 ? 13.305 -1.523 -3.572 1 96.12 180 ASP A N 1
ATOM 1393 C CA . ASP A 1 180 ? 12.117 -0.948 -2.938 1 96.12 180 ASP A CA 1
ATOM 1394 C C . ASP A 1 180 ? 11.102 -2.031 -2.586 1 96.12 180 ASP A C 1
ATOM 1396 O O . ASP A 1 180 ? 10.68 -2.795 -3.453 1 96.12 180 ASP A O 1
ATOM 1400 N N . VAL A 1 181 ? 10.773 -2.094 -1.297 1 97.44 181 VAL A N 1
ATOM 1401 C CA . VAL A 1 181 ? 9.781 -3.055 -0.834 1 97.44 181 VAL A CA 1
ATOM 1402 C C . VAL A 1 181 ? 8.672 -2.326 -0.078 1 97.44 181 VAL A C 1
ATOM 1404 O O . VAL A 1 181 ? 8.938 -1.404 0.696 1 97.44 181 VAL A O 1
ATOM 1407 N N . TRP A 1 182 ? 7.402 -2.664 -0.395 1 97.94 182 TRP A N 1
ATOM 1408 C CA . TRP A 1 182 ? 6.281 -2.127 0.368 1 97.94 182 TRP A CA 1
ATOM 1409 C C . TRP A 1 182 ? 5.125 -3.123 0.418 1 97.94 182 TRP A C 1
ATOM 1411 O O . TRP A 1 182 ? 5.109 -4.098 -0.336 1 97.94 182 TRP A O 1
ATOM 1421 N N . ARG A 1 183 ? 4.355 -2.955 1.395 1 98.12 183 ARG A N 1
ATOM 1422 C CA . ARG A 1 183 ? 3.156 -3.773 1.558 1 98.12 183 ARG A CA 1
ATOM 1423 C C . ARG A 1 183 ? 1.894 -2.926 1.428 1 98.12 183 ARG A C 1
ATOM 1425 O O . ARG A 1 183 ? 1.794 -1.854 2.029 1 98.12 183 ARG A O 1
ATOM 1432 N N . THR A 1 184 ? 0.982 -3.334 0.592 1 98.25 184 THR A N 1
ATOM 1433 C CA . THR A 1 184 ? -0.317 -2.682 0.479 1 98.25 184 THR A CA 1
ATOM 1434 C C . THR A 1 184 ? -1.434 -3.619 0.931 1 98.25 184 THR A C 1
ATOM 1436 O O . THR A 1 184 ? -1.513 -4.762 0.479 1 98.25 184 THR A O 1
ATOM 1439 N N . THR A 1 185 ? -2.215 -3.143 1.862 1 97.94 185 THR A N 1
ATOM 1440 C CA . THR A 1 185 ? -3.443 -3.834 2.232 1 97.94 185 THR A CA 1
ATOM 1441 C C . THR A 1 185 ? -4.652 -3.182 1.569 1 97.94 185 THR A C 1
ATOM 1443 O O . THR A 1 185 ? -5.066 -2.086 1.959 1 97.94 185 THR A O 1
ATOM 1446 N N . TYR A 1 186 ? -5.152 -3.848 0.572 1 96.62 186 TYR A N 1
ATOM 1447 C CA . TYR A 1 186 ? -6.402 -3.42 -0.049 1 96.62 186 TYR A CA 1
ATOM 1448 C C . TYR A 1 186 ? -7.605 -3.879 0.768 1 96.62 186 TYR A C 1
ATOM 1450 O O . TYR A 1 186 ? -7.617 -4.996 1.291 1 96.62 186 TYR A O 1
ATOM 1458 N N . HIS A 1 187 ? -8.609 -3.018 0.908 1 96.25 187 HIS A N 1
ATOM 1459 C CA . HIS A 1 187 ? -9.828 -3.406 1.601 1 96.25 187 HIS A CA 1
ATOM 1460 C C . HIS A 1 187 ? -10.984 -3.59 0.62 1 96.25 187 HIS A C 1
ATOM 1462 O O . HIS A 1 187 ? -11.398 -2.637 -0.041 1 96.25 187 HIS A O 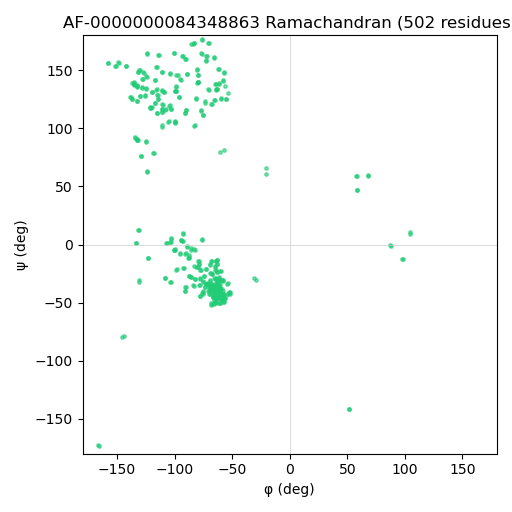1
ATOM 1468 N N . HIS A 1 188 ? -11.477 -4.781 0.542 1 94 188 HIS A N 1
ATOM 1469 C CA . HIS A 1 188 ? -12.547 -5.113 -0.39 1 94 188 HIS A CA 1
ATOM 1470 C C . HIS A 1 188 ? -13.883 -5.254 0.333 1 94 188 HIS A C 1
ATOM 1472 O O . HIS A 1 188 ? -14.031 -6.105 1.215 1 94 188 HIS A O 1
ATOM 1478 N N . PRO A 1 189 ? -14.828 -4.438 -0.033 1 95 189 PRO A N 1
ATOM 1479 C CA . PRO A 1 189 ? -16.156 -4.621 0.56 1 95 189 PRO A CA 1
ATOM 1480 C C . PRO A 1 189 ? -16.891 -5.836 -0.004 1 95 189 PRO A C 1
ATOM 1482 O O . PRO A 1 189 ? -17 -5.984 -1.224 1 95 189 PRO A O 1
ATOM 1485 N N . LEU A 1 190 ? -17.25 -6.723 0.865 1 94.75 190 LEU A N 1
ATOM 1486 C CA . LEU A 1 190 ? -18.047 -7.891 0.513 1 94.75 190 LEU A CA 1
ATOM 1487 C C . LEU A 1 190 ? -19.422 -7.84 1.196 1 94.75 190 LEU A C 1
ATOM 1489 O O . LEU A 1 190 ? -19.562 -7.25 2.268 1 94.75 190 LEU A O 1
ATOM 1493 N N . ALA A 1 191 ? -20.406 -8.445 0.63 1 95.38 191 ALA A N 1
ATOM 1494 C CA . ALA A 1 191 ? -21.797 -8.289 1.035 1 95.38 191 ALA A CA 1
ATOM 1495 C C . ALA A 1 191 ? -22.016 -8.797 2.457 1 95.38 191 ALA A C 1
ATOM 1497 O O . ALA A 1 191 ? -22.797 -8.219 3.217 1 95.38 191 ALA A O 1
ATOM 1498 N N . ASP A 1 192 ? -21.453 -9.859 2.803 1 96.69 192 ASP A N 1
ATOM 1499 C CA . ASP A 1 192 ? -21.594 -10.484 4.113 1 96.69 192 ASP A CA 1
ATOM 1500 C C . ASP A 1 192 ? -20.516 -11.555 4.328 1 96.69 192 ASP A C 1
ATOM 1502 O O . ASP A 1 192 ? -19.578 -11.664 3.541 1 96.69 192 ASP A O 1
ATOM 1506 N N . HIS A 1 193 ? -20.641 -12.258 5.391 1 97.12 193 HIS A N 1
ATOM 1507 C CA . HIS A 1 193 ? -19.641 -13.258 5.742 1 97.12 193 HIS A CA 1
ATOM 1508 C C . HIS A 1 193 ? -19.672 -14.445 4.777 1 97.12 193 HIS A C 1
ATOM 1510 O O . HIS A 1 193 ? -18.641 -15.078 4.523 1 97.12 193 HIS A O 1
ATOM 1516 N N . ARG A 1 194 ? -20.828 -14.742 4.242 1 95.88 194 ARG A N 1
ATOM 1517 C CA . ARG A 1 194 ? -20.906 -15.789 3.234 1 95.88 194 ARG A CA 1
ATOM 1518 C C . ARG A 1 194 ? -20.078 -15.445 2.006 1 95.88 194 ARG A C 1
ATOM 1520 O O . ARG A 1 194 ? -19.406 -16.312 1.433 1 95.88 194 ARG A O 1
ATOM 1527 N N . ALA A 1 195 ? -20.125 -14.156 1.626 1 95.38 195 ALA A N 1
ATOM 1528 C CA . ALA A 1 195 ? -19.328 -13.688 0.493 1 95.38 195 ALA A CA 1
ATOM 1529 C C . ALA A 1 195 ? -17.844 -13.82 0.773 1 95.38 195 ALA A C 1
ATOM 1531 O O . ALA A 1 195 ? -17.062 -14.102 -0.135 1 95.38 195 ALA A O 1
ATOM 1532 N N . VAL A 1 196 ? -17.453 -13.625 2.021 1 95.19 196 VAL A N 1
ATOM 1533 C CA . VAL A 1 196 ? -16.062 -13.789 2.404 1 95.19 196 VAL A CA 1
ATOM 1534 C C . VAL A 1 196 ? -15.633 -15.25 2.207 1 95.19 196 VAL A C 1
ATOM 1536 O O . VAL A 1 196 ? -14.586 -15.523 1.626 1 95.19 196 VAL A O 1
ATOM 1539 N N . VAL A 1 197 ? -16.469 -16.156 2.631 1 96.12 197 VAL A N 1
ATOM 1540 C CA . VAL A 1 197 ? -16.172 -17.578 2.492 1 96.12 197 VAL A CA 1
ATOM 1541 C C . VAL A 1 197 ? -16.078 -17.938 1.012 1 96.12 197 VAL A C 1
ATOM 1543 O O . VAL A 1 197 ? -15.156 -18.641 0.598 1 96.12 197 VAL A O 1
ATOM 1546 N N . GLU A 1 198 ? -17 -17.422 0.255 1 94.06 198 GLU A N 1
ATOM 1547 C CA . GLU A 1 198 ? -17.016 -17.688 -1.179 1 94.06 198 GLU A CA 1
ATOM 1548 C C . GLU A 1 198 ? -15.75 -17.156 -1.847 1 94.06 198 GLU A C 1
ATOM 1550 O O . GLU A 1 198 ? -15.211 -17.781 -2.762 1 94.06 198 GLU A O 1
ATOM 1555 N N . TRP A 1 199 ? -15.352 -15.969 -1.415 1 91.38 199 TRP A N 1
ATOM 1556 C CA . TRP A 1 199 ? -14.133 -15.352 -1.921 1 91.38 199 TRP A CA 1
ATOM 1557 C C . TRP A 1 199 ? -12.945 -16.297 -1.807 1 91.38 199 TRP A C 1
ATOM 1559 O O . TRP A 1 199 ? -12.172 -16.453 -2.754 1 91.38 199 TRP A O 1
ATOM 1569 N N . PHE A 1 200 ? -12.828 -17.016 -0.679 1 92.94 200 PHE A N 1
ATOM 1570 C CA . PHE A 1 200 ? -11.656 -17.844 -0.41 1 92.94 200 PHE A CA 1
ATOM 1571 C C . PHE A 1 200 ? -11.883 -19.266 -0.902 1 92.94 200 PHE A C 1
ATOM 1573 O O . PHE A 1 200 ? -10.922 -20.031 -1.066 1 92.94 200 PHE A O 1
ATOM 1580 N N . LYS A 1 201 ? -13.133 -19.688 -1.103 1 90.5 201 LYS A N 1
ATOM 1581 C CA . LYS A 1 201 ? -13.453 -21.031 -1.571 1 90.5 201 LYS A CA 1
ATOM 1582 C C . LYS A 1 201 ? -12.805 -21.312 -2.922 1 90.5 201 LYS A C 1
ATOM 1584 O O . LYS A 1 201 ? -12.391 -22.453 -3.193 1 90.5 201 LYS A O 1
ATOM 1589 N N . ALA A 1 202 ? -12.641 -20.297 -3.697 1 79.44 202 ALA A N 1
ATOM 1590 C CA . ALA A 1 202 ? -12.148 -20.453 -5.062 1 79.44 202 ALA A CA 1
ATOM 1591 C C . ALA A 1 202 ? -10.625 -20.469 -5.098 1 79.44 202 ALA A C 1
ATOM 1593 O O . ALA A 1 202 ? -10.031 -20.734 -6.145 1 79.44 202 ALA A O 1
ATOM 1594 N N . SER A 1 203 ? -10 -20.297 -4.008 1 82.62 203 SER A N 1
ATOM 1595 C CA . SER A 1 203 ? -8.539 -20.203 -4.016 1 82.62 203 SER A CA 1
ATOM 1596 C C . SER A 1 203 ? -7.945 -20.828 -2.756 1 82.62 203 SER A C 1
ATOM 1598 O O . SER A 1 203 ? -7.758 -22.031 -2.684 1 82.62 203 SER A O 1
ATOM 1600 N N . ALA A 1 204 ? -7.949 -20.172 -1.665 1 84.69 204 ALA A N 1
ATOM 1601 C CA . ALA A 1 204 ? -7.195 -20.516 -0.465 1 84.69 204 ALA A CA 1
ATOM 1602 C C . ALA A 1 204 ? -7.75 -21.781 0.178 1 84.69 204 ALA A C 1
ATOM 1604 O O . ALA A 1 204 ? -7.02 -22.531 0.835 1 84.69 204 ALA A O 1
ATOM 1605 N N . LEU A 1 205 ? -9.031 -22.062 -0.083 1 93 205 LEU A N 1
ATOM 1606 C CA . LEU A 1 205 ? -9.664 -23.172 0.62 1 93 205 LEU A CA 1
ATOM 1607 C C . LEU A 1 205 ? -9.609 -24.453 -0.221 1 93 205 LEU A C 1
ATOM 1609 O O . LEU A 1 205 ? -9.891 -25.547 0.278 1 93 205 LEU A O 1
ATOM 1613 N N . ARG A 1 206 ? -9.18 -24.344 -1.436 1 90.94 206 ARG A N 1
ATOM 1614 C CA . ARG A 1 206 ? -9.227 -25.469 -2.355 1 90.94 206 ARG A CA 1
ATOM 1615 C C . ARG A 1 206 ? -8.445 -26.656 -1.801 1 90.94 206 ARG A C 1
ATOM 1617 O O . ARG A 1 206 ? -8.945 -27.781 -1.777 1 90.94 206 ARG A O 1
ATOM 1624 N N . PRO A 1 207 ? -7.246 -26.422 -1.305 1 91.81 207 PRO A N 1
ATOM 1625 C CA . PRO A 1 207 ? -6.484 -27.562 -0.791 1 91.81 207 PRO A CA 1
ATOM 1626 C C . PRO A 1 207 ? -7.152 -28.219 0.413 1 91.81 207 PRO A C 1
ATOM 1628 O O . PRO A 1 207 ? -6.918 -29.406 0.682 1 91.81 207 PRO A O 1
ATOM 1631 N N . PHE A 1 208 ? -7.98 -27.562 1.108 1 95.31 208 PHE A N 1
ATOM 1632 C CA . PHE A 1 208 ? -8.688 -28.109 2.262 1 95.31 208 PHE A CA 1
ATOM 1633 C C . PHE A 1 208 ? -9.93 -28.859 1.826 1 95.31 208 PHE A C 1
ATOM 1635 O O . PHE A 1 208 ? -10.305 -29.859 2.449 1 95.31 208 PHE A O 1
ATOM 1642 N N . LEU A 1 209 ? -10.562 -28.375 0.788 1 96.06 209 LEU A N 1
ATOM 1643 C CA . LEU A 1 209 ? -11.852 -28.922 0.388 1 96.06 209 LEU A CA 1
ATOM 1644 C C . LEU A 1 209 ? -11.672 -30.141 -0.517 1 96.06 209 LEU A C 1
ATOM 1646 O O . LEU A 1 209 ? -12.477 -31.062 -0.485 1 96.06 209 LEU A O 1
ATOM 1650 N N . ALA A 1 210 ? -10.633 -30.188 -1.215 1 94.62 210 ALA A N 1
ATOM 1651 C CA . ALA A 1 210 ? -10.422 -31.188 -2.262 1 94.62 210 ALA A CA 1
ATOM 1652 C C . ALA A 1 210 ? -10.453 -32.594 -1.688 1 94.62 210 ALA A C 1
ATOM 1654 O O . ALA A 1 210 ? -11.102 -33.469 -2.246 1 94.62 210 ALA A O 1
ATOM 1655 N N . PRO A 1 211 ? -9.883 -32.781 -0.518 1 95.75 211 PRO A N 1
ATOM 1656 C CA . PRO A 1 211 ? -9.836 -34.156 0.008 1 95.75 211 PRO A CA 1
ATOM 1657 C C . PRO A 1 211 ? -11.125 -34.562 0.72 1 95.75 211 PRO A C 1
ATOM 1659 O O . PRO A 1 211 ? -11.266 -35.688 1.153 1 95.75 211 PRO A O 1
ATOM 1662 N N . LEU A 1 212 ? -12.07 -33.688 0.873 1 97.06 212 LEU A N 1
ATOM 1663 C CA . LEU A 1 212 ? -13.242 -33.938 1.708 1 97.06 212 LEU A CA 1
ATOM 1664 C C . LEU A 1 212 ? -14.422 -34.375 0.864 1 97.06 212 LEU A C 1
ATOM 1666 O O . LEU A 1 212 ? -14.547 -34 -0.3 1 97.06 212 LEU A O 1
ATOM 1670 N N . ASN A 1 213 ? -15.227 -35.25 1.439 1 96.94 213 ASN A N 1
ATOM 1671 C CA . ASN A 1 213 ? -16.5 -35.562 0.803 1 96.94 213 ASN A CA 1
ATOM 1672 C C . ASN A 1 213 ? -17.516 -34.438 1.016 1 96.94 213 ASN A C 1
ATOM 1674 O O . ASN A 1 213 ? -17.219 -33.469 1.709 1 96.94 213 ASN A O 1
ATOM 1678 N N . ASP A 1 214 ? -18.656 -34.5 0.464 1 97.19 214 ASP A N 1
ATOM 1679 C CA . ASP A 1 214 ? -19.609 -33.406 0.425 1 97.19 214 ASP A CA 1
ATOM 1680 C C . ASP A 1 214 ? -20.078 -33.031 1.832 1 97.19 214 ASP A C 1
ATOM 1682 O O . ASP A 1 214 ? -20.188 -31.859 2.16 1 97.19 214 ASP A O 1
ATOM 1686 N N . ASP A 1 215 ? -20.359 -34 2.627 1 97.31 215 ASP A N 1
ATOM 1687 C CA . ASP A 1 215 ? -20.797 -33.75 3.994 1 97.31 215 ASP A CA 1
ATOM 1688 C C . ASP A 1 215 ? -19.688 -33.062 4.797 1 97.31 215 ASP A C 1
ATOM 1690 O O . ASP A 1 215 ? -19.953 -32.125 5.555 1 97.31 215 ASP A O 1
ATOM 1694 N N . GLU A 1 216 ? -18.5 -33.562 4.621 1 97 216 GLU A N 1
ATOM 1695 C CA . GLU A 1 216 ? -17.344 -32.969 5.305 1 97 216 GLU A CA 1
ATOM 1696 C C . GLU A 1 216 ? -17.094 -31.531 4.844 1 97 216 GLU A C 1
ATOM 1698 O O . GLU A 1 216 ? -16.766 -30.672 5.652 1 97 216 GLU A O 1
ATOM 1703 N N . LYS A 1 217 ? -17.188 -31.297 3.504 1 97.56 217 LYS A N 1
ATOM 1704 C CA . LYS A 1 217 ? -17.031 -29.953 2.965 1 97.56 217 LYS A CA 1
ATOM 1705 C C . LYS A 1 217 ? -18.016 -28.984 3.607 1 97.56 217 LYS A C 1
ATOM 1707 O O . LYS A 1 217 ? -17.641 -27.891 4.031 1 97.56 217 LYS A O 1
ATOM 1712 N N . ALA A 1 218 ? -19.25 -29.422 3.684 1 97.19 218 ALA A N 1
ATOM 1713 C CA . ALA A 1 218 ? -20.297 -28.578 4.262 1 97.19 218 ALA A CA 1
ATOM 1714 C C . ALA A 1 218 ? -19.984 -28.266 5.723 1 97.19 218 ALA A C 1
ATOM 1716 O O . ALA A 1 218 ? -20.156 -27.125 6.164 1 97.19 218 ALA A O 1
ATOM 1717 N N . ALA A 1 219 ? -19.562 -29.297 6.434 1 97.5 219 ALA A N 1
ATOM 1718 C CA . ALA A 1 219 ? -19.25 -29.109 7.848 1 97.5 219 ALA A CA 1
ATOM 1719 C C . ALA A 1 219 ? -18.031 -28.203 8.023 1 97.5 219 ALA A C 1
ATOM 1721 O O . ALA A 1 219 ? -18.016 -27.359 8.922 1 97.5 219 ALA A O 1
ATOM 1722 N N . PHE A 1 220 ? -17 -28.422 7.266 1 98.06 220 PHE A N 1
ATOM 1723 C CA . PHE A 1 220 ? -15.805 -27.594 7.297 1 98.06 220 PHE A CA 1
ATOM 1724 C C . PHE A 1 220 ? -16.156 -26.125 7.016 1 98.06 220 PHE A C 1
ATOM 1726 O O . PHE A 1 220 ? -15.758 -25.234 7.766 1 98.06 220 PHE A O 1
ATOM 1733 N N . LEU A 1 221 ? -16.922 -25.906 5.977 1 98.06 221 LEU A N 1
ATOM 1734 C CA . LEU A 1 221 ? -17.281 -24.547 5.57 1 98.06 221 LEU A CA 1
ATOM 1735 C C . LEU A 1 221 ? -18.141 -23.875 6.633 1 98.06 221 LEU A C 1
ATOM 1737 O O . LEU A 1 221 ? -18.031 -22.656 6.859 1 98.06 221 LEU A O 1
ATOM 1741 N N . GLN A 1 222 ? -19.031 -24.625 7.262 1 97.69 222 GLN A N 1
ATOM 1742 C CA . GLN A 1 222 ? -19.844 -24.078 8.344 1 97.69 222 GLN A CA 1
ATOM 1743 C C . GLN A 1 222 ? -18.969 -23.656 9.523 1 97.69 222 GLN A C 1
ATOM 1745 O O . GLN A 1 222 ? -19.156 -22.562 10.07 1 97.69 222 GLN A O 1
ATOM 1750 N N . ALA A 1 223 ? -18.047 -24.5 9.867 1 97.94 223 ALA A N 1
ATOM 1751 C CA . ALA A 1 223 ? -17.141 -24.172 10.961 1 97.94 223 ALA A CA 1
ATOM 1752 C C . ALA A 1 223 ? -16.266 -22.969 10.609 1 97.94 223 ALA A C 1
ATOM 1754 O O . ALA A 1 223 ? -16.047 -22.094 11.445 1 97.94 223 ALA A O 1
ATOM 1755 N N . TYR A 1 224 ? -15.766 -23.031 9.406 1 97.88 224 TYR A N 1
ATOM 1756 C CA . TYR A 1 224 ? -14.945 -21.938 8.914 1 97.88 224 TYR A CA 1
ATOM 1757 C C . TYR A 1 224 ? -15.719 -20.625 8.938 1 97.88 224 TYR A C 1
ATOM 1759 O O . TYR A 1 224 ? -15.211 -19.594 9.414 1 97.88 224 TYR A O 1
ATOM 1767 N N . GLN A 1 225 ? -16.891 -20.594 8.492 1 97.81 225 GLN A N 1
ATOM 1768 C CA . GLN A 1 225 ? -17.703 -19.391 8.438 1 97.81 225 GLN A CA 1
ATOM 1769 C C . GLN A 1 225 ? -17.969 -18.844 9.844 1 97.81 225 GLN A C 1
ATOM 1771 O O . GLN A 1 225 ? -17.969 -17.625 10.047 1 97.81 225 GLN A O 1
ATOM 1776 N N . ALA A 1 226 ? -18.219 -19.703 10.781 1 98.06 226 ALA A N 1
ATOM 1777 C CA . ALA A 1 226 ? -18.453 -19.266 12.156 1 98.06 226 ALA A CA 1
ATOM 1778 C C . ALA A 1 226 ? -17.25 -18.5 12.695 1 98.06 226 ALA A C 1
ATOM 1780 O O . ALA A 1 226 ? -17.422 -17.5 13.398 1 98.06 226 ALA A O 1
ATOM 1781 N N . ARG A 1 227 ? -16.078 -18.953 12.344 1 98.06 227 ARG A N 1
ATOM 1782 C CA . ARG A 1 227 ? -14.867 -18.281 12.789 1 98.06 227 ARG A CA 1
ATOM 1783 C C . ARG A 1 227 ? -14.664 -16.969 12.023 1 98.06 227 ARG A C 1
ATOM 1785 O O . ARG A 1 227 ? -14.117 -16.016 12.57 1 98.06 227 ARG A O 1
ATOM 1792 N N . ILE A 1 228 ? -15.008 -16.969 10.758 1 97.94 228 ILE A N 1
ATOM 1793 C CA . ILE A 1 228 ? -14.898 -15.781 9.914 1 97.94 228 ILE A CA 1
ATOM 1794 C C . ILE A 1 228 ? -15.773 -14.664 10.477 1 97.94 228 ILE A C 1
ATOM 1796 O O . ILE A 1 228 ? -15.359 -13.5 10.516 1 97.94 228 ILE A O 1
ATOM 1800 N N . ILE A 1 229 ? -16.953 -15.016 10.984 1 98.06 229 ILE A N 1
ATOM 1801 C CA . ILE A 1 229 ? -17.891 -14.047 11.539 1 98.06 229 ILE A CA 1
ATOM 1802 C C . ILE A 1 229 ? -17.266 -13.352 12.75 1 98.06 229 ILE A C 1
ATOM 1804 O O . ILE A 1 229 ? -17.422 -12.141 12.922 1 98.06 229 ILE A O 1
ATOM 1808 N N . GLN A 1 230 ? -16.484 -14.047 13.492 1 97.44 230 GLN A N 1
ATOM 1809 C CA . GLN A 1 230 ? -15.844 -13.492 14.672 1 97.44 230 GLN A CA 1
ATOM 1810 C C . GLN A 1 230 ? -14.641 -12.641 14.297 1 97.44 230 GLN A C 1
ATOM 1812 O O . GLN A 1 230 ? -14.375 -11.609 14.93 1 97.44 230 GLN A O 1
ATOM 1817 N N . ALA A 1 231 ? -13.977 -13.039 13.297 1 97.62 231 ALA A N 1
ATOM 1818 C CA . ALA A 1 231 ? -12.695 -12.43 12.953 1 97.62 231 ALA A CA 1
ATOM 1819 C C . ALA A 1 231 ? -12.898 -11.148 12.148 1 97.62 231 ALA A C 1
ATOM 1821 O O . ALA A 1 231 ? -12.055 -10.25 12.172 1 97.62 231 ALA A O 1
ATOM 1822 N N . TYR A 1 232 ? -13.961 -11.07 11.406 1 97.5 232 TYR A N 1
ATOM 1823 C CA . TYR A 1 232 ? -14.219 -9.938 10.531 1 97.5 232 TYR A CA 1
ATOM 1824 C C . TYR A 1 232 ? -15.586 -9.32 10.828 1 97.5 232 TYR A C 1
ATOM 1826 O O . TYR A 1 232 ? -16.578 -9.633 10.164 1 97.5 232 TYR A O 1
ATOM 1834 N N . PRO A 1 233 ? -15.594 -8.383 11.75 1 95.69 233 PRO A N 1
ATOM 1835 C CA . PRO A 1 233 ? -16.875 -7.758 12.07 1 95.69 233 PRO A CA 1
ATOM 1836 C C . PRO A 1 233 ? -17.5 -7.031 10.875 1 95.69 233 PRO A C 1
ATOM 1838 O O . PRO A 1 233 ? -16.781 -6.406 10.086 1 95.69 233 PRO A O 1
ATOM 1841 N N . ALA A 1 234 ? -18.781 -7.195 10.742 1 96.31 234 ALA A N 1
ATOM 1842 C CA . ALA A 1 234 ? -19.516 -6.535 9.664 1 96.31 234 ALA A CA 1
ATOM 1843 C C . ALA A 1 234 ? -19.812 -5.078 10.023 1 96.31 234 ALA A C 1
ATOM 1845 O O . ALA A 1 234 ? -19.938 -4.734 11.203 1 96.31 234 ALA A O 1
ATOM 1846 N N . LEU A 1 235 ? -19.891 -4.266 9.023 1 95.06 235 LEU A N 1
ATOM 1847 C CA . LEU A 1 235 ? -20.422 -2.916 9.172 1 95.06 235 LEU A CA 1
ATOM 1848 C C . LEU A 1 235 ? -21.922 -2.945 9.422 1 95.06 235 LEU A C 1
ATOM 1850 O O . LEU A 1 235 ? -22.547 -4.008 9.375 1 95.06 235 LEU A O 1
ATOM 1854 N N . VAL A 1 236 ? -22.484 -1.807 9.695 1 92.62 236 VAL A N 1
ATOM 1855 C CA . VAL A 1 236 ? -23.891 -1.682 10.07 1 92.62 236 VAL A CA 1
ATOM 1856 C C . VAL A 1 236 ? -24.781 -2.252 8.969 1 92.62 236 VAL A C 1
ATOM 1858 O O . VAL A 1 236 ? -25.797 -2.889 9.25 1 92.62 236 VAL A O 1
ATOM 1861 N N . ASP A 1 237 ? -24.375 -2.193 7.707 1 93 237 ASP A N 1
ATOM 1862 C CA . ASP A 1 237 ? -25.203 -2.617 6.582 1 93 237 ASP A CA 1
ATOM 1863 C C . ASP A 1 237 ? -24.906 -4.066 6.195 1 93 237 ASP A C 1
ATOM 1865 O O . ASP A 1 237 ? -25.391 -4.555 5.176 1 93 237 ASP A O 1
ATOM 1869 N N . GLY A 1 238 ? -24.062 -4.656 6.973 1 95 238 GLY A N 1
ATOM 1870 C CA . GLY A 1 238 ? -23.766 -6.059 6.73 1 95 238 GLY A CA 1
ATOM 1871 C C . GLY A 1 238 ? -22.5 -6.273 5.934 1 95 238 GLY A C 1
ATOM 1872 O O . GLY A 1 238 ? -21.969 -7.387 5.879 1 95 238 GLY A O 1
ATOM 1873 N N . THR A 1 239 ? -21.969 -5.207 5.359 1 95.44 239 THR A N 1
ATOM 1874 C CA . THR A 1 239 ? -20.75 -5.285 4.555 1 95.44 239 THR A CA 1
ATOM 1875 C C . THR A 1 239 ? -19.562 -5.715 5.41 1 95.44 239 THR A C 1
ATOM 1877 O O . THR A 1 239 ? -19.422 -5.27 6.551 1 95.44 239 THR A O 1
ATOM 1880 N N . VAL A 1 240 ? -18.828 -6.629 4.922 1 96.06 240 VAL A N 1
ATOM 1881 C CA . VAL A 1 240 ? -17.547 -6.965 5.531 1 96.06 240 VAL A CA 1
ATOM 1882 C C . VAL A 1 240 ? -16.406 -6.371 4.707 1 96.06 240 VAL A C 1
ATOM 1884 O O . VAL A 1 240 ? -16.297 -6.637 3.508 1 96.06 240 VAL A O 1
ATOM 1887 N N . LEU A 1 241 ? -15.68 -5.488 5.281 1 96.06 241 LEU A N 1
ATOM 1888 C CA . LEU A 1 241 ? -14.5 -4.922 4.629 1 96.06 241 LEU A CA 1
ATOM 1889 C C . LEU A 1 241 ? -13.289 -5.836 4.801 1 96.06 241 LEU A C 1
ATOM 1891 O O . LEU A 1 241 ? -12.641 -5.824 5.848 1 96.06 241 LEU A O 1
ATOM 1895 N N . LEU A 1 242 ? -12.93 -6.605 3.736 1 95.56 242 LEU A N 1
ATOM 1896 C CA . LEU A 1 242 ? -11.93 -7.66 3.807 1 95.56 242 LEU A CA 1
ATOM 1897 C C . LEU A 1 242 ? -10.539 -7.113 3.479 1 95.56 242 LEU A C 1
ATOM 1899 O O . LEU A 1 242 ? -10.297 -6.664 2.355 1 95.56 242 LEU A O 1
ATOM 1903 N N . PRO A 1 243 ? -9.609 -7.094 4.461 1 96.5 243 PRO A N 1
ATOM 1904 C CA . PRO A 1 243 ? -8.227 -6.715 4.145 1 96.5 243 PRO A CA 1
ATOM 1905 C C . PRO A 1 243 ? -7.5 -7.773 3.32 1 96.5 243 PRO A C 1
ATOM 1907 O O . PRO A 1 243 ? -7.582 -8.961 3.631 1 96.5 243 PRO A O 1
ATOM 1910 N N . PHE A 1 244 ? -6.852 -7.355 2.326 1 95.25 244 PHE A N 1
ATOM 1911 C CA . PHE A 1 244 ? -6.105 -8.234 1.433 1 95.25 244 PHE A CA 1
ATOM 1912 C C . PHE A 1 244 ? -4.707 -7.691 1.179 1 95.25 244 PHE A C 1
ATOM 1914 O O . PHE A 1 244 ? -4.473 -7.004 0.183 1 95.25 244 PHE A O 1
ATOM 1921 N N . PRO A 1 245 ? -3.734 -8.102 2.027 1 97.06 245 PRO A N 1
ATOM 1922 C CA . PRO A 1 245 ? -2.377 -7.562 1.929 1 97.06 245 PRO A CA 1
ATOM 1923 C C . PRO A 1 245 ? -1.56 -8.219 0.817 1 97.06 245 PRO A C 1
ATOM 1925 O O . PRO A 1 245 ? -1.688 -9.422 0.58 1 97.06 245 PRO A O 1
ATOM 1928 N N . ARG A 1 246 ? -0.825 -7.379 0.161 1 97.69 246 ARG A N 1
ATOM 1929 C CA . ARG A 1 246 ? 0.12 -7.781 -0.875 1 97.69 246 ARG A CA 1
ATOM 1930 C C . ARG A 1 246 ? 1.502 -7.191 -0.615 1 97.69 246 ARG A C 1
ATOM 1932 O O . ARG A 1 246 ? 1.62 -6.07 -0.117 1 97.69 246 ARG A O 1
ATOM 1939 N N . LEU A 1 247 ? 2.514 -7.973 -0.902 1 98.38 247 LEU A N 1
ATOM 1940 C CA . LEU A 1 247 ? 3.896 -7.516 -0.84 1 98.38 247 LEU A CA 1
ATOM 1941 C C . LEU A 1 247 ? 4.414 -7.156 -2.23 1 98.38 247 LEU A C 1
ATOM 1943 O O . LEU A 1 247 ? 4.191 -7.898 -3.189 1 98.38 247 LEU A O 1
ATOM 1947 N N . PHE A 1 248 ? 5.027 -5.988 -2.314 1 98.62 248 PHE A N 1
ATOM 1948 C CA . PHE A 1 248 ? 5.578 -5.484 -3.568 1 98.62 248 PHE A CA 1
ATOM 1949 C C . PHE A 1 248 ? 7.09 -5.328 -3.473 1 98.62 248 PHE A C 1
ATOM 1951 O O . PHE A 1 248 ? 7.613 -4.891 -2.445 1 98.62 248 PHE A O 1
ATOM 1958 N N . ILE A 1 249 ? 7.777 -5.656 -4.543 1 98.38 249 ILE A N 1
ATOM 1959 C CA . ILE A 1 249 ? 9.227 -5.52 -4.629 1 98.38 249 ILE A CA 1
ATOM 1960 C C . ILE A 1 249 ? 9.609 -4.934 -5.984 1 98.38 249 ILE A C 1
ATOM 1962 O O . ILE A 1 249 ? 9.156 -5.41 -7.027 1 98.38 249 ILE A O 1
ATOM 1966 N N . ILE A 1 250 ? 10.336 -3.879 -5.977 1 98.25 250 ILE A N 1
ATOM 1967 C CA . ILE A 1 250 ? 11.047 -3.355 -7.145 1 98.25 250 ILE A CA 1
ATOM 1968 C C . ILE A 1 250 ? 12.555 -3.424 -6.906 1 98.25 250 ILE A C 1
ATOM 1970 O O . ILE A 1 250 ? 13.078 -2.76 -6.008 1 98.25 250 ILE A O 1
ATOM 1974 N N . ALA A 1 251 ? 13.219 -4.25 -7.656 1 98.25 251 ALA A N 1
ATOM 1975 C CA . ALA A 1 251 ? 14.664 -4.402 -7.535 1 98.25 251 ALA A CA 1
ATOM 1976 C C . ALA A 1 251 ? 15.359 -4.086 -8.859 1 98.25 251 ALA A C 1
ATOM 1978 O O . ALA A 1 251 ? 15.117 -4.746 -9.867 1 98.25 251 ALA A O 1
ATOM 1979 N N . THR A 1 252 ? 16.188 -3.07 -8.82 1 97.69 252 THR A N 1
ATOM 1980 C CA . THR A 1 252 ? 16.891 -2.648 -10.031 1 97.69 252 THR A CA 1
ATOM 1981 C C . THR A 1 252 ? 18.375 -2.988 -9.945 1 97.69 252 THR A C 1
ATOM 1983 O O . THR A 1 252 ? 19.031 -2.67 -8.953 1 97.69 252 THR A O 1
ATOM 1986 N N . ARG A 1 253 ? 18.922 -3.605 -10.969 1 96 253 ARG A N 1
ATOM 1987 C CA . ARG A 1 253 ? 20.297 -4.059 -11.008 1 96 253 ARG A CA 1
ATOM 1988 C C . ARG A 1 253 ? 21.25 -2.887 -11.219 1 96 253 ARG A C 1
ATOM 1990 O O . ARG A 1 253 ? 21 -2.02 -12.062 1 96 253 ARG A O 1
ATOM 1997 N N . MET B 1 1 ? 32.75 17.062 -4.43 1 22.39 1 MET B N 1
ATOM 1998 C CA . MET B 1 1 ? 32.062 15.781 -4.5 1 22.39 1 MET B CA 1
ATOM 1999 C C . MET B 1 1 ? 30.562 15.992 -4.672 1 22.39 1 MET B C 1
ATOM 2001 O O . MET B 1 1 ? 29.906 16.562 -3.797 1 22.39 1 MET B O 1
ATOM 2005 N N . THR B 1 2 ? 29.922 16.359 -5.863 1 26.52 2 THR B N 1
ATOM 2006 C CA . THR B 1 2 ? 28.672 16.953 -6.359 1 26.52 2 THR B CA 1
ATOM 2007 C C . THR B 1 2 ? 27.469 16.109 -5.957 1 26.52 2 THR B C 1
ATOM 2009 O O . THR B 1 2 ? 27.422 14.914 -6.254 1 26.52 2 THR B O 1
ATOM 2012 N N . TRP B 1 3 ? 26.969 16.188 -4.734 1 30 3 TRP B N 1
ATOM 2013 C CA . TRP B 1 3 ? 25.656 15.766 -4.246 1 30 3 TRP B CA 1
ATOM 2014 C C . TRP B 1 3 ? 24.656 15.648 -5.395 1 30 3 TRP B C 1
ATOM 2016 O O . TRP B 1 3 ? 24.219 16.656 -5.957 1 30 3 TRP B O 1
ATOM 2026 N N . SER B 1 4 ? 24.828 14.789 -6.457 1 35.72 4 SER B N 1
ATOM 2027 C CA . SER B 1 4 ? 24.281 14.75 -7.809 1 35.72 4 SER B CA 1
ATOM 2028 C C . SER B 1 4 ? 22.766 14.742 -7.789 1 35.72 4 SER B C 1
ATOM 2030 O O . SER B 1 4 ? 22.156 14.32 -6.801 1 35.72 4 SER B O 1
ATOM 2032 N N . ALA B 1 5 ? 21.969 15.5 -8.617 1 39.38 5 ALA B N 1
ATOM 2033 C CA . ALA B 1 5 ? 20.562 15.625 -8.984 1 39.38 5 ALA B CA 1
ATOM 2034 C C . ALA B 1 5 ? 19.844 14.281 -8.891 1 39.38 5 ALA B C 1
ATOM 2036 O O . ALA B 1 5 ? 18.672 14.219 -8.508 1 39.38 5 ALA 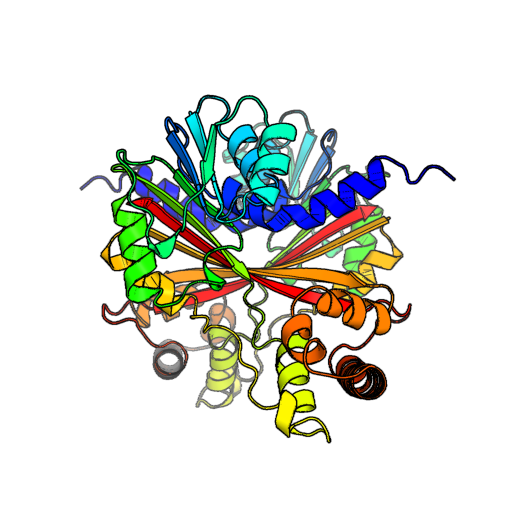B O 1
ATOM 2037 N N . LYS B 1 6 ? 20.5 13.219 -9.078 1 38.91 6 LYS B N 1
ATOM 2038 C CA . LYS B 1 6 ? 19.984 11.852 -9.055 1 38.91 6 LYS B CA 1
ATOM 2039 C C . LYS B 1 6 ? 19.562 11.438 -7.648 1 38.91 6 LYS B C 1
ATOM 2041 O O . LYS B 1 6 ? 18.516 10.812 -7.465 1 38.91 6 LYS B O 1
ATOM 2046 N N . GLN B 1 7 ? 20.469 11.625 -6.727 1 41.47 7 GLN B N 1
ATOM 2047 C CA . GLN B 1 7 ? 20.188 11.25 -5.344 1 41.47 7 GLN B CA 1
ATOM 2048 C C . GLN B 1 7 ? 19.062 12.094 -4.762 1 41.47 7 GLN B C 1
ATOM 2050 O O . GLN B 1 7 ? 18.234 11.594 -3.998 1 41.47 7 GLN B O 1
ATOM 2055 N N . TYR B 1 8 ? 19.141 13.422 -5.008 1 39.59 8 TYR B N 1
ATOM 2056 C CA . TYR B 1 8 ? 18.078 14.336 -4.617 1 39.59 8 TYR B CA 1
ATOM 2057 C C . TYR B 1 8 ? 16.734 13.875 -5.172 1 39.59 8 TYR B C 1
ATOM 2059 O O . TYR B 1 8 ? 15.719 13.906 -4.469 1 39.59 8 TYR B O 1
ATOM 2067 N N . THR B 1 9 ? 16.75 13.219 -6.43 1 48.38 9 THR B N 1
ATOM 2068 C CA . THR B 1 9 ? 15.57 12.758 -7.152 1 48.38 9 THR B CA 1
ATOM 2069 C C . THR B 1 9 ? 14.977 11.523 -6.48 1 48.38 9 THR B C 1
ATOM 2071 O O . THR B 1 9 ? 13.758 11.422 -6.32 1 48.38 9 THR B O 1
ATOM 2074 N N . MET B 1 10 ? 15.906 10.766 -5.953 1 48.66 10 MET B N 1
ATOM 2075 C CA . MET B 1 10 ? 15.406 9.555 -5.312 1 48.66 10 MET B CA 1
ATOM 2076 C C . MET B 1 10 ? 14.758 9.875 -3.971 1 48.66 10 MET B C 1
ATOM 2078 O O . MET B 1 10 ? 13.703 9.328 -3.641 1 48.66 10 MET B O 1
ATOM 2082 N N . PHE B 1 11 ? 15.414 10.758 -3.201 1 48.5 11 PHE B N 1
ATOM 2083 C CA . PHE B 1 11 ? 14.883 11.148 -1.902 1 48.5 11 PHE B CA 1
ATOM 2084 C C . PHE B 1 11 ? 13.57 11.914 -2.062 1 48.5 11 PHE B C 1
ATOM 2086 O O . PHE B 1 11 ? 12.609 11.68 -1.322 1 48.5 11 PHE B O 1
ATOM 2093 N N . GLU B 1 12 ? 13.633 12.844 -3.027 1 56.72 12 GLU B N 1
ATOM 2094 C CA . GLU B 1 12 ? 12.398 13.57 -3.305 1 56.72 12 GLU B CA 1
ATOM 2095 C C . GLU B 1 12 ? 11.297 12.633 -3.801 1 56.72 12 GLU B C 1
ATOM 2097 O O . GLU B 1 12 ? 10.133 12.805 -3.451 1 56.72 12 GLU B O 1
ATOM 2102 N N . GLN B 1 13 ? 11.766 11.625 -4.5 1 62.88 13 GLN B N 1
ATOM 2103 C CA . GLN B 1 13 ? 10.82 10.641 -5.004 1 62.88 13 GLN B CA 1
ATOM 2104 C C . GLN B 1 13 ? 10.219 9.82 -3.867 1 62.88 13 GLN B C 1
ATOM 2106 O O . GLN B 1 13 ? 9.016 9.562 -3.852 1 62.88 13 GLN B O 1
ATOM 2111 N N . GLN B 1 14 ? 11.094 9.617 -2.926 1 67.38 14 GLN B N 1
ATOM 2112 C CA . GLN B 1 14 ? 10.602 8.82 -1.808 1 67.38 14 GLN B CA 1
ATOM 2113 C C . GLN B 1 14 ? 9.672 9.641 -0.917 1 67.38 14 GLN B C 1
ATOM 2115 O O . GLN B 1 14 ? 8.641 9.141 -0.463 1 67.38 14 GLN B O 1
ATOM 2120 N N . ARG B 1 15 ? 9.992 10.891 -0.88 1 74 15 ARG B N 1
ATOM 2121 C CA . ARG B 1 15 ? 9.188 11.75 -0.014 1 74 15 ARG B CA 1
ATOM 2122 C C . ARG B 1 15 ? 7.816 12.016 -0.627 1 74 15 ARG B C 1
ATOM 2124 O O . ARG B 1 15 ? 6.832 12.18 0.094 1 74 15 ARG B O 1
ATOM 2131 N N . THR B 1 16 ? 7.809 11.938 -1.931 1 87.38 16 THR B N 1
ATOM 2132 C CA . THR B 1 16 ? 6.559 12.297 -2.594 1 87.38 16 THR B CA 1
ATOM 2133 C C . THR B 1 16 ? 5.812 11.047 -3.055 1 87.38 16 THR B C 1
ATOM 2135 O O . THR B 1 16 ? 4.754 11.148 -3.674 1 87.38 16 THR B O 1
ATOM 2138 N N . ARG B 1 17 ? 6.344 9.969 -2.715 1 92.06 17 ARG B N 1
ATOM 2139 C CA . ARG B 1 17 ? 5.742 8.734 -3.203 1 92.06 17 ARG B CA 1
ATOM 2140 C C . ARG B 1 17 ? 4.309 8.594 -2.705 1 92.06 17 ARG B C 1
ATOM 2142 O O . ARG B 1 17 ? 3.406 8.266 -3.479 1 92.06 17 ARG B O 1
ATOM 2149 N N . PRO B 1 18 ? 4.031 8.938 -1.438 1 95.88 18 PRO B N 1
ATOM 2150 C CA . PRO B 1 18 ? 2.652 8.742 -0.984 1 95.88 18 PRO B CA 1
ATOM 2151 C C . PRO B 1 18 ? 1.653 9.617 -1.738 1 95.88 18 PRO B C 1
ATOM 2153 O O . PRO B 1 18 ? 0.589 9.141 -2.139 1 95.88 18 PRO B O 1
ATOM 2156 N N . VAL B 1 19 ? 1.994 10.859 -2.006 1 97.12 19 VAL B N 1
ATOM 2157 C CA . VAL B 1 19 ? 1.051 11.727 -2.703 1 97.12 19 VAL B CA 1
ATOM 2158 C C . VAL B 1 19 ? 0.948 11.305 -4.168 1 97.12 19 VAL B C 1
ATOM 2160 O O . VAL B 1 19 ? -0.124 11.391 -4.77 1 97.12 19 VAL B O 1
ATOM 2163 N N . ARG B 1 20 ? 2.016 10.836 -4.746 1 95.56 20 ARG B N 1
ATOM 2164 C CA . ARG B 1 20 ? 1.95 10.336 -6.113 1 95.56 20 ARG B CA 1
ATOM 2165 C C . ARG B 1 20 ? 1.031 9.125 -6.215 1 95.56 20 ARG B C 1
ATOM 2167 O O . ARG B 1 20 ? 0.218 9.031 -7.137 1 95.56 20 ARG B O 1
ATOM 2174 N N . ASP B 1 21 ? 1.192 8.211 -5.254 1 95.81 21 ASP B N 1
ATOM 2175 C CA . ASP B 1 21 ? 0.306 7.051 -5.207 1 95.81 21 ASP B CA 1
ATOM 2176 C C . ASP B 1 21 ? -1.148 7.48 -5.035 1 95.81 21 ASP B C 1
ATOM 2178 O O . ASP B 1 21 ? -2.045 6.93 -5.676 1 95.81 21 ASP B O 1
ATOM 2182 N N . LEU B 1 22 ? -1.363 8.469 -4.188 1 97.75 22 LEU B N 1
ATOM 2183 C CA . LEU B 1 22 ? -2.705 8.969 -3.914 1 97.75 22 LEU B CA 1
ATOM 2184 C C . LEU B 1 22 ? -3.316 9.594 -5.164 1 97.75 22 LEU B C 1
ATOM 2186 O O . LEU B 1 22 ? -4.426 9.234 -5.562 1 97.75 22 LEU B O 1
ATOM 2190 N N . VAL B 1 23 ? -2.582 10.477 -5.809 1 97.38 23 VAL B N 1
ATOM 2191 C CA . VAL B 1 23 ? -3.076 11.227 -6.957 1 97.38 23 VAL B CA 1
ATOM 2192 C C . VAL B 1 23 ? -3.316 10.281 -8.133 1 97.38 23 VAL B C 1
ATOM 2194 O O . VAL B 1 23 ? -4.281 10.453 -8.883 1 97.38 23 VAL B O 1
ATOM 2197 N N . ALA B 1 24 ? -2.473 9.289 -8.258 1 93.62 24 ALA B N 1
ATOM 2198 C CA . ALA B 1 24 ? -2.627 8.312 -9.328 1 93.62 24 ALA B CA 1
ATOM 2199 C C . ALA B 1 24 ? -3.932 7.539 -9.188 1 93.62 24 ALA B C 1
ATOM 2201 O O . ALA B 1 24 ? -4.484 7.051 -10.172 1 93.62 24 ALA B O 1
ATOM 2202 N N . ALA B 1 25 ? -4.461 7.465 -8.016 1 94.94 25 ALA B N 1
ATOM 2203 C CA . ALA B 1 25 ? -5.645 6.652 -7.746 1 94.94 25 ALA B CA 1
ATOM 2204 C C . ALA B 1 25 ? -6.922 7.445 -8 1 94.94 25 ALA B C 1
ATOM 2206 O O . ALA B 1 25 ? -8.016 6.883 -8.008 1 94.94 25 ALA B O 1
ATOM 2207 N N . ILE B 1 26 ? -6.809 8.734 -8.203 1 96.56 26 ILE B N 1
ATOM 2208 C CA . ILE B 1 26 ? -7.984 9.555 -8.461 1 96.56 26 ILE B CA 1
ATOM 2209 C C . ILE B 1 26 ? -8.625 9.141 -9.781 1 96.56 26 ILE B C 1
ATOM 2211 O O . ILE B 1 26 ? -7.984 9.203 -10.836 1 96.56 26 ILE B O 1
ATOM 2215 N N . PRO B 1 27 ? -9.891 8.797 -9.766 1 94.31 27 PRO B N 1
ATOM 2216 C CA . PRO B 1 27 ? -10.508 8.25 -10.969 1 94.31 27 PRO B CA 1
ATOM 2217 C C . PRO B 1 27 ? -10.883 9.328 -11.984 1 94.31 27 PRO B C 1
ATOM 2219 O O . PRO B 1 27 ? -11.102 9.031 -13.164 1 94.31 27 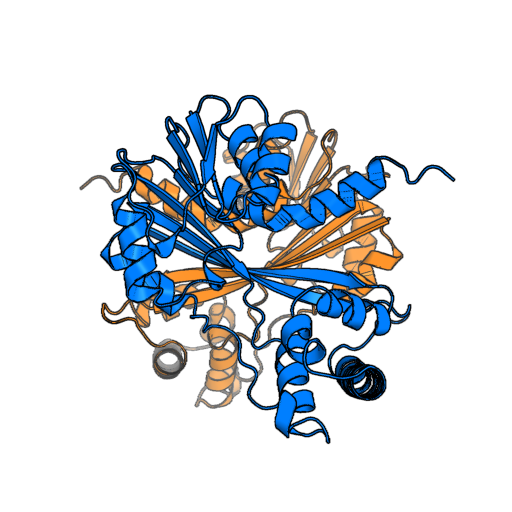PRO B O 1
ATOM 2222 N N . ASN B 1 28 ? -10.984 10.539 -11.508 1 94 28 ASN B N 1
ATOM 2223 C CA . ASN B 1 28 ? -11.406 11.617 -12.391 1 94 28 ASN B CA 1
ATOM 2224 C C . ASN B 1 28 ? -10.406 11.844 -13.523 1 94 28 ASN B C 1
ATOM 2226 O O . ASN B 1 28 ? -9.195 11.852 -13.289 1 94 28 ASN B O 1
ATOM 2230 N N . THR B 1 29 ? -10.922 11.969 -14.695 1 91.31 29 THR B N 1
ATOM 2231 C CA . THR B 1 29 ? -10.062 12.234 -15.844 1 91.31 29 THR B CA 1
ATOM 2232 C C . THR B 1 29 ? -10.25 13.672 -16.344 1 91.31 29 THR B C 1
ATOM 2234 O O . THR B 1 29 ? -9.328 14.266 -16.891 1 91.31 29 THR B O 1
ATOM 2237 N N . ASP B 1 30 ? -11.414 14.172 -16.141 1 93.56 30 ASP B N 1
ATOM 2238 C CA . ASP B 1 30 ? -11.734 15.547 -16.516 1 93.56 30 ASP B CA 1
ATOM 2239 C C . ASP B 1 30 ? -11.945 16.406 -15.266 1 93.56 30 ASP B C 1
ATOM 2241 O O . ASP B 1 30 ? -13.016 16.375 -14.648 1 93.56 30 ASP B O 1
ATOM 2245 N N . VAL B 1 31 ? -10.945 17.156 -14.992 1 97.81 31 VAL B N 1
ATOM 2246 C CA . VAL B 1 31 ? -10.961 17.953 -13.766 1 97.81 31 VAL B CA 1
ATOM 2247 C C . VAL B 1 31 ? -10.836 19.438 -14.117 1 97.81 31 VAL B C 1
ATOM 2249 O O . VAL B 1 31 ? -9.859 19.844 -14.758 1 97.81 31 VAL B O 1
ATOM 2252 N N . GLY B 1 32 ? -11.875 20.172 -13.766 1 98.06 32 GLY B N 1
ATOM 2253 C CA . GLY B 1 32 ? -11.828 21.609 -13.969 1 98.06 32 GLY B CA 1
ATOM 2254 C C . GLY B 1 32 ? -11.289 22.375 -12.773 1 98.06 32 GLY B C 1
ATOM 2255 O O . GLY B 1 32 ? -10.523 23.328 -12.93 1 98.06 32 GLY B O 1
ATOM 2256 N N . THR B 1 33 ? -11.68 21.953 -11.594 1 98.44 33 THR B N 1
ATOM 2257 C CA . THR B 1 33 ? -11.258 22.625 -10.367 1 98.44 33 THR B CA 1
ATOM 2258 C C . THR B 1 33 ? -10.766 21.609 -9.336 1 98.44 33 THR B C 1
ATOM 2260 O O . THR B 1 33 ? -11.352 20.547 -9.188 1 98.44 33 THR B O 1
ATOM 2263 N N . ALA B 1 34 ? -9.664 21.922 -8.695 1 98.69 34 ALA B N 1
ATOM 2264 C CA . ALA B 1 34 ? -9.102 21.078 -7.633 1 98.69 34 ALA B CA 1
ATOM 2265 C C . ALA B 1 34 ? -8.516 21.938 -6.516 1 98.69 34 ALA B C 1
ATOM 2267 O O . ALA B 1 34 ? -8.133 23.078 -6.738 1 98.69 34 ALA B O 1
ATOM 2268 N N . VAL B 1 35 ? -8.477 21.375 -5.332 1 98.69 35 VAL B N 1
ATOM 2269 C CA . VAL B 1 35 ? -7.895 22.078 -4.191 1 98.69 35 VAL B CA 1
ATOM 2270 C C . VAL B 1 35 ? -7.023 21.109 -3.389 1 98.69 35 VAL B C 1
ATOM 2272 O O . VAL B 1 35 ? -7.336 19.922 -3.287 1 98.69 35 VAL B O 1
ATOM 2275 N N . ASP B 1 36 ? -5.898 21.578 -2.953 1 98.75 36 ASP B N 1
ATOM 2276 C CA . ASP B 1 36 ? -4.984 20.875 -2.066 1 98.75 36 ASP B CA 1
ATOM 2277 C C . ASP B 1 36 ? -5.051 21.438 -0.646 1 98.75 36 ASP B C 1
ATOM 2279 O O . ASP B 1 36 ? -4.523 22.516 -0.372 1 98.75 36 ASP B O 1
ATOM 2283 N N . LEU B 1 37 ? -5.695 20.656 0.277 1 98.62 37 LEU B N 1
ATOM 2284 C CA . LEU B 1 37 ? -5.852 21.078 1.665 1 98.62 37 LEU B CA 1
ATOM 2285 C C . LEU B 1 37 ? -4.586 20.797 2.465 1 98.62 37 LEU B C 1
ATOM 2287 O O . LEU B 1 37 ? -4.176 19.641 2.594 1 98.62 37 LEU B O 1
ATOM 2291 N N . GLY B 1 38 ? -4.066 21.797 3.1 1 97.88 38 GLY B N 1
ATOM 2292 C CA . GLY B 1 38 ? -2.766 21.641 3.727 1 97.88 38 GLY B CA 1
ATOM 2293 C C . GLY B 1 38 ? -1.638 21.484 2.727 1 97.88 38 GLY B C 1
ATOM 2294 O O . GLY B 1 38 ? -0.865 20.516 2.809 1 97.88 38 GLY B O 1
ATOM 2295 N N . CYS B 1 39 ? -1.479 22.5 1.862 1 97.81 39 CYS B N 1
ATOM 2296 C CA . CYS B 1 39 ? -0.619 22.344 0.694 1 97.81 39 CYS B CA 1
ATOM 2297 C C . CYS B 1 39 ? 0.849 22.5 1.075 1 97.81 39 CYS B C 1
ATOM 2299 O O . CYS B 1 39 ? 1.735 22.156 0.291 1 97.81 39 CYS B O 1
ATOM 2301 N N . GLY B 1 40 ? 1.187 23.031 2.291 1 96.25 40 GLY B N 1
ATOM 2302 C CA . GLY B 1 40 ? 2.574 23.281 2.654 1 96.25 40 GLY B CA 1
ATOM 2303 C C . GLY B 1 40 ? 3.336 24.078 1.614 1 96.25 40 GLY B C 1
ATOM 2304 O O . GLY B 1 40 ? 2.826 25.062 1.095 1 96.25 40 GLY B O 1
ATOM 2305 N N . PRO B 1 41 ? 4.551 23.719 1.415 1 95.69 41 PRO B N 1
ATOM 2306 C CA . PRO B 1 41 ? 5.355 24.469 0.442 1 95.69 41 PRO B CA 1
ATOM 2307 C C . PRO B 1 41 ? 4.996 24.125 -1.003 1 95.69 41 PRO B C 1
ATOM 2309 O O . PRO B 1 41 ? 5.711 24.516 -1.929 1 95.69 41 PRO B O 1
ATOM 2312 N N . GLY B 1 42 ? 3.98 23.281 -1.231 1 96.69 42 GLY B N 1
ATOM 2313 C CA . GLY B 1 42 ? 3.426 23.125 -2.566 1 96.69 42 GLY B CA 1
ATOM 2314 C C . GLY B 1 42 ? 3.857 21.844 -3.24 1 96.69 42 GLY B C 1
ATOM 2315 O O . GLY B 1 42 ? 3.607 21.641 -4.43 1 96.69 42 GLY B O 1
ATOM 2316 N N . ASN B 1 43 ? 4.5 20.891 -2.496 1 94.38 43 ASN B N 1
ATOM 2317 C CA . ASN B 1 43 ? 4.969 19.641 -3.09 1 94.38 43 ASN B CA 1
ATOM 2318 C C . ASN B 1 43 ? 3.807 18.797 -3.6 1 94.38 43 ASN B C 1
ATOM 2320 O O . ASN B 1 43 ? 3.838 18.297 -4.73 1 94.38 43 ASN B O 1
ATOM 2324 N N . SER B 1 44 ? 2.838 18.625 -2.74 1 96.56 44 SER B N 1
ATOM 2325 C CA . SER B 1 44 ? 1.68 17.828 -3.145 1 96.56 44 SER B CA 1
ATOM 2326 C C . SER B 1 44 ? 0.884 18.547 -4.238 1 96.56 44 SER B C 1
ATOM 2328 O O . SER B 1 44 ? 0.369 17.891 -5.152 1 96.56 44 SER B O 1
ATOM 2330 N N . THR B 1 45 ? 0.804 19.859 -4.145 1 97.81 45 THR B N 1
ATOM 2331 C CA . THR B 1 45 ? 0.099 20.656 -5.141 1 97.81 45 THR B CA 1
ATOM 2332 C C . THR B 1 45 ? 0.727 20.484 -6.52 1 97.81 45 THR B C 1
ATOM 2334 O O . THR B 1 45 ? 0.017 20.406 -7.523 1 97.81 45 THR B O 1
ATOM 2337 N N . GLN B 1 46 ? 2.027 20.438 -6.539 1 96.94 46 GLN B N 1
ATOM 2338 C CA . GLN B 1 46 ? 2.736 20.234 -7.797 1 96.94 46 GLN B CA 1
ATOM 2339 C C . GLN B 1 46 ? 2.357 18.906 -8.445 1 96.94 46 GLN B C 1
ATOM 2341 O O . GLN B 1 46 ? 2.131 18.844 -9.656 1 96.94 46 GLN B O 1
ATOM 2346 N N . VAL B 1 47 ? 2.324 17.828 -7.66 1 96.25 47 VAL B N 1
ATOM 2347 C CA . VAL B 1 47 ? 1.939 16.5 -8.156 1 96.25 47 VAL B CA 1
ATOM 2348 C C . VAL B 1 47 ? 0.521 16.562 -8.719 1 96.25 47 VAL B C 1
ATOM 2350 O O . VAL B 1 47 ? 0.252 16.016 -9.789 1 96.25 47 VAL B O 1
ATOM 2353 N N . LEU B 1 48 ? -0.36 17.234 -8.008 1 97.62 48 LEU B N 1
ATOM 2354 C CA . LEU B 1 48 ? -1.743 17.391 -8.445 1 97.62 48 LEU B CA 1
ATOM 2355 C C . LEU B 1 48 ? -1.815 18.156 -9.773 1 97.62 48 LEU B C 1
ATOM 2357 O O . LEU B 1 48 ? -2.549 17.75 -10.68 1 97.62 48 LEU B O 1
ATOM 2361 N N . ALA B 1 49 ? -1.029 19.203 -9.875 1 97.44 49 ALA B N 1
ATOM 2362 C CA . ALA B 1 49 ? -1.004 20.031 -11.07 1 97.44 49 ALA B CA 1
ATOM 2363 C C . ALA B 1 49 ? -0.463 19.25 -12.273 1 97.44 49 ALA B C 1
ATOM 2365 O O . ALA B 1 49 ? -0.914 19.453 -13.398 1 97.44 49 ALA B O 1
ATOM 2366 N N . GLU B 1 50 ? 0.52 18.422 -12.031 1 95.5 50 GLU B N 1
ATOM 2367 C CA . GLU B 1 50 ? 1.093 17.609 -13.102 1 95.5 50 GLU B CA 1
ATOM 2368 C C . GLU B 1 50 ? 0.065 16.625 -13.656 1 95.5 50 GLU B C 1
ATOM 2370 O O . GLU B 1 50 ? 0.034 16.359 -14.859 1 95.5 50 GLU B O 1
ATOM 2375 N N . ARG B 1 51 ? -0.751 16.125 -12.805 1 95.88 51 ARG B N 1
ATOM 2376 C CA . ARG B 1 51 ? -1.769 15.172 -13.234 1 95.88 51 ARG B CA 1
ATOM 2377 C C . ARG B 1 51 ? -2.91 15.883 -13.961 1 95.88 51 ARG B C 1
ATOM 2379 O O . ARG B 1 51 ? -3.461 15.352 -14.93 1 95.88 51 ARG B O 1
ATOM 2386 N N . PHE B 1 52 ? -3.262 17.031 -13.414 1 97.31 52 PHE B N 1
ATOM 2387 C CA . PHE B 1 52 ? -4.379 17.797 -13.969 1 97.31 52 PHE B CA 1
ATOM 2388 C C . PHE B 1 52 ? -3.916 19.156 -14.469 1 97.31 52 PHE B C 1
ATOM 2390 O O . PHE B 1 52 ? -4.281 20.188 -13.906 1 97.31 52 PHE B O 1
ATOM 2397 N N . ALA B 1 53 ? -3.314 19.188 -15.625 1 94.69 53 ALA B N 1
ATOM 2398 C CA . ALA B 1 53 ? -2.59 20.359 -16.125 1 94.69 53 ALA B CA 1
ATOM 2399 C C . ALA B 1 53 ? -3.555 21.453 -16.547 1 94.69 53 ALA B C 1
ATOM 2401 O O . ALA B 1 53 ? -3.193 22.641 -16.547 1 94.69 53 ALA B O 1
ATOM 2402 N N . GLN B 1 54 ? -4.758 21.109 -16.812 1 96 54 GLN B N 1
ATOM 2403 C CA . GLN B 1 54 ? -5.711 22.094 -17.312 1 96 54 GLN B CA 1
ATOM 2404 C C . GLN B 1 54 ? -6.633 22.578 -16.203 1 96 54 GLN B C 1
ATOM 2406 O O . GLN B 1 54 ? -7.457 23.469 -16.422 1 96 54 GLN B O 1
ATOM 2411 N N . ALA B 1 55 ? -6.516 22 -15.047 1 97.75 55 ALA B N 1
ATOM 2412 C CA . ALA B 1 55 ? -7.406 22.344 -13.945 1 97.75 55 ALA B CA 1
ATOM 2413 C C . ALA B 1 55 ? -6.973 23.641 -13.266 1 97.75 55 ALA B C 1
ATOM 2415 O O . ALA B 1 55 ? -5.789 23.984 -13.273 1 97.75 55 ALA B O 1
ATOM 2416 N N . HIS B 1 56 ? -7.961 24.406 -12.805 1 97.88 56 HIS B N 1
ATOM 2417 C CA . HIS B 1 56 ? -7.672 25.469 -11.852 1 97.88 56 HIS B CA 1
ATOM 2418 C C . HIS B 1 56 ? -7.414 24.906 -10.461 1 97.88 56 HIS B C 1
ATOM 2420 O O . HIS B 1 56 ? -8.328 24.391 -9.812 1 97.88 56 HIS B O 1
ATOM 2426 N N . ILE B 1 57 ? -6.191 25.016 -10.031 1 98.25 57 ILE B N 1
ATOM 2427 C CA . ILE B 1 57 ? -5.793 24.391 -8.773 1 98.25 57 ILE B CA 1
ATOM 2428 C C . ILE B 1 57 ? -5.5 25.469 -7.73 1 98.25 57 ILE B C 1
ATOM 2430 O O . ILE B 1 57 ? -4.816 26.453 -8.023 1 98.25 57 ILE B O 1
ATOM 2434 N N . THR B 1 58 ? -6.059 25.266 -6.547 1 97.81 58 THR B N 1
ATOM 2435 C CA . THR B 1 58 ? -5.805 26.141 -5.402 1 97.81 58 THR B CA 1
ATOM 2436 C C . THR B 1 58 ? -5.18 25.344 -4.254 1 97.81 58 THR B C 1
ATOM 2438 O O . THR B 1 58 ? -5.578 24.203 -3.988 1 97.81 58 THR B O 1
ATOM 2441 N N . GLY B 1 59 ? -4.121 25.844 -3.693 1 98.19 59 GLY B N 1
ATOM 2442 C CA . GLY B 1 59 ? -3.578 25.312 -2.455 1 98.19 59 GLY B CA 1
ATOM 2443 C C . GLY B 1 59 ? -3.994 26.109 -1.23 1 98.19 59 GLY B C 1
ATOM 2444 O O . GLY B 1 59 ? -4.047 27.344 -1.271 1 98.19 59 GLY B O 1
ATOM 2445 N N . LEU B 1 60 ? -4.371 25.391 -0.17 1 97.81 60 LEU B N 1
ATOM 2446 C CA . LEU B 1 60 ? -4.766 26 1.093 1 97.81 60 LEU B CA 1
ATOM 2447 C C . LEU B 1 60 ? -3.809 25.609 2.211 1 97.81 60 LEU B C 1
ATOM 2449 O O . LEU B 1 60 ? -3.41 24.453 2.316 1 97.81 60 LEU B O 1
ATOM 2453 N N . ASP B 1 61 ? -3.428 26.609 2.938 1 97.56 61 ASP B N 1
ATOM 2454 C CA . ASP B 1 61 ? -2.652 26.344 4.145 1 97.56 61 ASP B CA 1
ATOM 2455 C C . ASP B 1 61 ? -2.889 27.422 5.195 1 97.56 61 ASP B C 1
ATOM 2457 O O . ASP B 1 61 ? -3.268 28.547 4.863 1 97.56 61 ASP B O 1
ATOM 2461 N N . SER B 1 62 ? -2.715 27.062 6.438 1 96.31 62 SER B N 1
ATOM 2462 C CA . SER B 1 62 ? -2.934 28.016 7.52 1 96.31 62 SER B CA 1
ATOM 2463 C C . SER B 1 62 ? -1.655 28.781 7.848 1 96.31 62 SER B C 1
ATOM 2465 O O . SER B 1 62 ? -1.654 29.656 8.719 1 96.31 62 SER B O 1
ATOM 2467 N N . SER B 1 63 ? -0.57 28.5 7.211 1 95.19 63 SER B N 1
ATOM 2468 C CA . SER B 1 63 ? 0.712 29.141 7.457 1 95.19 63 SER B CA 1
ATOM 2469 C C . SER B 1 63 ? 1.106 30.047 6.297 1 95.19 63 SER B C 1
ATOM 2471 O O . SER B 1 63 ? 1.35 29.578 5.184 1 95.19 63 SER B O 1
ATOM 2473 N N . ASP B 1 64 ? 1.283 31.344 6.617 1 96.19 64 ASP B N 1
ATOM 2474 C CA . ASP B 1 64 ? 1.707 32.312 5.605 1 96.19 64 ASP B CA 1
ATOM 2475 C C . ASP B 1 64 ? 3.096 31.969 5.07 1 96.19 64 ASP B C 1
ATOM 2477 O O . ASP B 1 64 ? 3.371 32.156 3.883 1 96.19 64 ASP B O 1
ATOM 2481 N N . ASP B 1 65 ? 3.883 31.469 5.922 1 96.31 65 ASP B N 1
ATOM 2482 C CA . ASP B 1 65 ? 5.238 31.109 5.52 1 96.31 65 ASP B CA 1
ATOM 2483 C C . ASP B 1 65 ? 5.223 29.969 4.496 1 96.31 65 ASP B C 1
ATOM 2485 O O . ASP B 1 65 ? 5.945 30.016 3.498 1 96.31 65 ASP B O 1
ATOM 2489 N N . MET B 1 66 ? 4.461 29.016 4.73 1 95.12 66 MET B N 1
ATOM 2490 C CA . MET B 1 66 ? 4.32 27.906 3.791 1 95.12 66 MET B CA 1
ATOM 2491 C C . MET B 1 66 ? 3.799 28.406 2.445 1 95.12 66 MET B C 1
ATOM 2493 O O . MET B 1 66 ? 4.289 27.984 1.395 1 95.12 66 MET B O 1
ATOM 2497 N N . LEU B 1 67 ? 2.828 29.297 2.525 1 97.38 67 LEU B N 1
ATOM 2498 C CA . LEU B 1 67 ? 2.217 29.781 1.291 1 97.38 67 LEU B CA 1
ATOM 2499 C C . LEU B 1 67 ? 3.207 30.625 0.483 1 97.38 67 LEU B C 1
ATOM 2501 O O . LEU B 1 67 ? 3.178 30.609 -0.75 1 97.38 67 LEU B O 1
ATOM 2505 N N . ARG B 1 68 ? 4.055 31.344 1.16 1 97.62 68 ARG B N 1
ATOM 2506 C CA . ARG B 1 68 ? 5.102 32.062 0.457 1 97.62 68 ARG B CA 1
ATOM 2507 C C . ARG B 1 68 ? 5.988 31.125 -0.345 1 97.62 68 ARG B C 1
ATOM 2509 O O . ARG B 1 68 ? 6.277 31.375 -1.517 1 97.62 68 ARG B O 1
ATOM 2516 N N . ASP B 1 69 ? 6.371 30.047 0.291 1 97.19 69 ASP B N 1
ATOM 2517 C CA . ASP B 1 69 ? 7.184 29.047 -0.384 1 97.19 69 ASP B CA 1
ATOM 2518 C C . ASP B 1 69 ? 6.414 28.406 -1.539 1 97.19 69 ASP B C 1
ATOM 2520 O O . ASP B 1 69 ? 6.977 28.172 -2.611 1 97.19 69 ASP B O 1
ATOM 2524 N N . ALA B 1 70 ? 5.176 28.156 -1.336 1 97.5 70 ALA B N 1
ATOM 2525 C CA . ALA B 1 70 ? 4.348 27.516 -2.357 1 97.5 70 ALA B CA 1
ATOM 2526 C C . ALA B 1 70 ? 4.203 28.422 -3.582 1 97.5 70 ALA B C 1
ATOM 2528 O O . ALA B 1 70 ? 4.309 27.953 -4.719 1 97.5 70 ALA B O 1
ATOM 2529 N N . ARG B 1 71 ? 3.961 29.719 -3.336 1 98 71 ARG B N 1
ATOM 2530 C CA . ARG B 1 71 ? 3.807 30.672 -4.422 1 98 71 ARG B CA 1
ATOM 2531 C C . ARG B 1 71 ? 5.09 30.797 -5.238 1 98 71 ARG B C 1
ATOM 2533 O O . ARG B 1 71 ? 5.047 30.984 -6.453 1 98 71 ARG B O 1
ATOM 2540 N N . GLN B 1 72 ? 6.18 30.641 -4.543 1 97.75 72 GLN B N 1
ATOM 2541 C CA . GLN B 1 72 ? 7.465 30.672 -5.234 1 97.75 72 GLN B CA 1
ATOM 2542 C C . GLN B 1 72 ? 7.652 29.422 -6.086 1 97.75 72 GLN B C 1
ATOM 2544 O O . GLN B 1 72 ? 8.148 29.484 -7.211 1 97.75 72 GLN B O 1
ATOM 2549 N N . ARG B 1 73 ? 7.258 28.328 -5.586 1 95.06 73 ARG B N 1
ATOM 2550 C CA . ARG B 1 73 ? 7.402 27.047 -6.273 1 95.06 73 ARG B CA 1
ATOM 2551 C C . ARG B 1 73 ? 6.473 26.969 -7.477 1 95.06 73 ARG B C 1
ATOM 2553 O O . ARG B 1 73 ? 6.848 26.438 -8.523 1 95.06 73 ARG B O 1
ATOM 2560 N N . LEU B 1 74 ? 5.293 27.422 -7.258 1 97.44 74 LEU B N 1
ATOM 2561 C CA . LEU B 1 74 ? 4.25 27.312 -8.273 1 97.44 74 LEU B CA 1
ATOM 2562 C C . LEU B 1 74 ? 3.582 28.656 -8.516 1 97.44 74 LEU B C 1
ATOM 2564 O O . LEU B 1 74 ? 2.4 28.844 -8.211 1 97.44 74 LEU B O 1
ATOM 2568 N N . PRO B 1 75 ? 4.219 29.531 -9.203 1 96.56 75 PRO B N 1
ATOM 2569 C CA . PRO B 1 75 ? 3.738 30.906 -9.336 1 96.56 75 PRO B CA 1
ATOM 2570 C C . PRO B 1 75 ? 2.469 31 -10.172 1 96.56 75 PRO B C 1
ATOM 2572 O O . PRO B 1 75 ? 1.742 32 -10.086 1 96.56 75 PRO B O 1
ATOM 2575 N N . ALA B 1 76 ? 2.162 30 -10.922 1 96.31 76 ALA B N 1
ATOM 2576 C CA . ALA B 1 76 ? 1.013 30.062 -11.82 1 96.31 76 ALA B CA 1
ATOM 2577 C C . ALA B 1 76 ? -0.264 29.625 -11.117 1 96.31 76 ALA B C 1
ATOM 2579 O O . ALA B 1 76 ? -1.363 29.766 -11.656 1 96.31 76 ALA B O 1
ATOM 2580 N N . LEU B 1 77 ? -0.133 29.062 -9.969 1 97.5 77 LEU B N 1
ATOM 2581 C CA . LEU B 1 77 ? -1.29 28.516 -9.258 1 97.5 77 LEU B CA 1
ATOM 2582 C C . LEU B 1 77 ? -1.758 29.484 -8.172 1 97.5 77 LEU B C 1
ATOM 2584 O O . LEU B 1 77 ? -1.078 30.469 -7.871 1 97.5 77 LEU B O 1
ATOM 2588 N N . SER B 1 78 ? -2.994 29.25 -7.668 1 97.19 78 SER B N 1
ATOM 2589 C CA . SER B 1 78 ? -3.578 30.078 -6.613 1 97.19 78 SER B CA 1
ATOM 2590 C C . SER B 1 78 ? -3.344 29.469 -5.238 1 97.19 78 SER B C 1
ATOM 2592 O O . SER B 1 78 ? -3.404 28.25 -5.078 1 97.19 78 SER B O 1
ATOM 2594 N N . PHE B 1 79 ? -3.098 30.312 -4.312 1 98.06 79 PHE B N 1
ATOM 2595 C CA . PHE B 1 79 ? -2.902 29.875 -2.934 1 98.06 79 PHE B CA 1
ATOM 2596 C C . PHE B 1 79 ? -3.674 30.781 -1.971 1 98.06 79 PHE B C 1
ATOM 2598 O O . PHE B 1 79 ? -3.723 32 -2.154 1 98.06 79 PHE B O 1
ATOM 2605 N N . GLU B 1 80 ? -4.27 30.156 -0.991 1 96.38 80 GLU B N 1
ATOM 2606 C CA . GLU B 1 80 ? -5.133 30.875 -0.063 1 96.38 80 GLU B CA 1
ATOM 2607 C C . GLU B 1 80 ? -4.812 30.516 1.385 1 96.38 80 GLU B C 1
ATOM 2609 O O . GLU B 1 80 ? -4.586 29.344 1.701 1 96.38 80 GLU B O 1
ATOM 2614 N N . LEU B 1 81 ? -4.781 31.547 2.184 1 96.94 81 LEU B N 1
ATOM 2615 C CA . LEU B 1 81 ? -4.676 31.328 3.623 1 96.94 81 LEU B CA 1
ATOM 2616 C C . LEU B 1 81 ? -6.02 30.906 4.211 1 96.94 81 LEU B C 1
ATOM 2618 O O . LEU B 1 81 ? -6.996 31.656 4.133 1 96.94 81 LEU B O 1
ATOM 2622 N N . ALA B 1 82 ? -6.09 29.703 4.727 1 95.62 82 ALA B N 1
ATOM 2623 C CA . ALA B 1 82 ? -7.348 29.219 5.285 1 95.62 82 ALA B CA 1
ATOM 2624 C C . ALA B 1 82 ? -7.105 28.094 6.277 1 95.62 82 ALA B C 1
ATOM 2626 O O . ALA B 1 82 ? -6.059 27.438 6.242 1 95.62 82 ALA B O 1
ATOM 2627 N N . ASP B 1 83 ? -8.055 27.938 7.156 1 94.94 83 ASP B N 1
ATOM 2628 C CA . ASP B 1 83 ? -8.141 26.781 8.047 1 94.94 83 ASP B CA 1
ATOM 2629 C C . ASP B 1 83 ? -9.078 25.719 7.48 1 94.94 83 ASP B C 1
ATOM 2631 O O . ASP B 1 83 ? -10.234 26.016 7.16 1 94.94 83 ASP B O 1
ATOM 2635 N N . ILE B 1 84 ? -8.578 24.5 7.379 1 95.81 84 ILE B N 1
ATOM 2636 C CA . ILE B 1 84 ? -9.344 23.422 6.75 1 95.81 84 ILE B CA 1
ATOM 2637 C C . ILE B 1 84 ? -10.648 23.203 7.516 1 95.81 84 ILE B C 1
ATOM 2639 O O . ILE B 1 84 ? -11.703 22.984 6.91 1 95.81 84 ILE B O 1
ATOM 2643 N N . GLY B 1 85 ? -10.555 23.219 8.836 1 92.69 85 GLY B N 1
ATOM 2644 C CA . GLY B 1 85 ? -11.719 22.953 9.664 1 92.69 85 GLY B CA 1
ATOM 2645 C C . GLY B 1 85 ? -12.844 23.953 9.461 1 92.69 85 GLY B C 1
ATOM 2646 O O . GLY B 1 85 ? -14.016 23.594 9.562 1 92.69 85 GLY B O 1
ATOM 2647 N N . ALA B 1 86 ? -12.5 25.188 9.086 1 89.94 86 ALA B N 1
ATOM 2648 C CA . ALA B 1 86 ? -13.469 26.266 8.945 1 89.94 86 ALA B CA 1
ATOM 2649 C C . ALA B 1 86 ? -13.719 26.578 7.473 1 89.94 86 ALA B C 1
ATOM 2651 O O . ALA B 1 86 ? -14.477 27.5 7.152 1 89.94 86 ALA B O 1
ATOM 2652 N N . TRP B 1 87 ? -13.055 25.828 6.727 1 92.69 87 TRP B N 1
ATOM 2653 C CA . TRP B 1 87 ? -13.031 26.141 5.305 1 92.69 87 TRP B CA 1
ATOM 2654 C C . TRP B 1 87 ? -14.406 25.922 4.676 1 92.69 87 TRP B C 1
ATOM 2656 O O . TRP B 1 87 ? -14.961 24.828 4.758 1 92.69 87 TRP B O 1
ATOM 2666 N N . ARG B 1 88 ? -15 27 4.082 1 92.75 88 ARG B N 1
ATOM 2667 C CA . ARG B 1 88 ? -16.25 27 3.33 1 92.75 88 ARG B CA 1
ATOM 2668 C C . ARG B 1 88 ? -16.109 27.734 2.008 1 92.75 88 ARG B C 1
ATOM 2670 O O . ARG B 1 88 ? -16.359 28.938 1.936 1 92.75 88 ARG B O 1
ATOM 2677 N N . PRO B 1 89 ? -15.75 27 1.03 1 92.94 89 PRO B N 1
ATOM 2678 C CA . PRO B 1 89 ? -15.508 27.672 -0.246 1 92.94 89 PRO B CA 1
ATOM 2679 C C . PRO B 1 89 ? -16.797 28.125 -0.935 1 92.94 89 PRO B C 1
ATOM 2681 O O . PRO B 1 89 ? -17.859 27.562 -0.672 1 92.94 89 PRO B O 1
ATOM 2684 N N . ALA B 1 90 ? -16.594 29.109 -1.833 1 92.06 90 ALA B N 1
ATOM 2685 C CA . ALA B 1 90 ? -17.719 29.641 -2.6 1 92.06 90 ALA B CA 1
ATOM 2686 C C . ALA B 1 90 ? -18.094 28.688 -3.734 1 92.06 90 ALA B C 1
ATOM 2688 O O . ALA B 1 90 ? -19.219 28.734 -4.246 1 92.06 90 ALA B O 1
ATOM 2689 N N . GLN B 1 91 ? -17.203 27.891 -4.098 1 94.94 91 GLN B N 1
ATOM 2690 C CA . GLN B 1 91 ? -17.453 26.938 -5.184 1 94.94 91 GLN B CA 1
ATOM 2691 C C . GLN B 1 91 ? -17.188 25.5 -4.738 1 94.94 91 GLN B C 1
ATOM 2693 O O . GLN B 1 91 ? -16.578 25.281 -3.695 1 94.94 91 GLN B O 1
ATOM 2698 N N . ARG B 1 92 ? -17.719 24.594 -5.586 1 97.38 92 ARG B N 1
ATOM 2699 C CA . ARG B 1 92 ? -17.438 23.172 -5.387 1 97.38 92 ARG B CA 1
ATOM 2700 C C . ARG B 1 92 ? -16.234 22.734 -6.227 1 97.38 92 ARG B C 1
ATOM 2702 O O . ARG B 1 92 ? -15.797 23.469 -7.113 1 97.38 92 ARG B O 1
ATOM 2709 N N . PHE B 1 93 ? -15.68 21.609 -5.855 1 98.5 93 PHE B N 1
ATOM 2710 C CA . PHE B 1 93 ? -14.445 21.156 -6.5 1 98.5 93 PHE B CA 1
ATOM 2711 C C . PHE B 1 93 ? -14.617 19.766 -7.078 1 98.5 93 PHE B C 1
ATOM 2713 O O . PHE B 1 93 ? -15.281 18.922 -6.477 1 98.5 93 PHE B O 1
ATOM 2720 N N . ASP B 1 94 ? -13.977 19.516 -8.234 1 98.75 94 ASP B N 1
ATOM 2721 C CA . ASP B 1 94 ? -13.945 18.188 -8.82 1 98.75 94 ASP B CA 1
ATOM 2722 C C . ASP B 1 94 ? -13.039 17.25 -8.016 1 98.75 94 ASP B C 1
ATOM 2724 O O . ASP B 1 94 ? -13.266 16.047 -7.977 1 98.75 94 ASP B O 1
ATOM 2728 N N . VAL B 1 95 ? -11.977 17.828 -7.453 1 98.81 95 VAL B N 1
ATOM 2729 C CA . VAL B 1 95 ? -11.039 17.062 -6.652 1 98.81 95 VAL B CA 1
ATOM 2730 C C . VAL B 1 95 ? -10.633 17.844 -5.414 1 98.81 95 VAL B C 1
ATOM 2732 O O . VAL B 1 95 ? -10.273 19.031 -5.516 1 98.81 95 VAL B O 1
ATOM 2735 N N . ILE B 1 96 ? -10.766 17.266 -4.277 1 98.88 96 ILE B N 1
ATOM 2736 C CA . ILE B 1 96 ? -10.18 17.75 -3.031 1 98.88 96 ILE B CA 1
ATOM 2737 C C . ILE B 1 96 ? -9.07 16.797 -2.574 1 98.88 96 ILE B C 1
ATOM 2739 O O . ILE B 1 96 ? -9.328 15.625 -2.293 1 98.88 96 ILE B O 1
ATOM 2743 N N . LEU B 1 97 ? -7.895 17.297 -2.59 1 98.81 97 LEU B N 1
ATOM 2744 C CA . LEU B 1 97 ? -6.73 16.562 -2.121 1 98.81 97 LEU B CA 1
ATOM 2745 C C . LEU B 1 97 ? -6.367 16.969 -0.696 1 98.81 97 LEU B C 1
ATOM 2747 O O . LEU B 1 97 ? -6.348 18.156 -0.37 1 98.81 97 LEU B O 1
ATOM 2751 N N . ALA B 1 98 ? -6.152 16.031 0.158 1 98.62 98 ALA B N 1
ATOM 2752 C CA . ALA B 1 98 ? -5.625 16.234 1.506 1 98.62 98 ALA B CA 1
ATOM 2753 C C . ALA B 1 98 ? -4.531 15.219 1.824 1 98.62 98 ALA B C 1
ATOM 2755 O O . ALA B 1 98 ? -4.82 14.117 2.301 1 98.62 98 ALA B O 1
ATOM 2756 N N . ASN B 1 99 ? -3.324 15.586 1.558 1 97.81 99 ASN B N 1
ATOM 2757 C CA . ASN B 1 99 ? -2.166 14.727 1.769 1 97.81 99 ASN B CA 1
ATOM 2758 C C . ASN B 1 99 ? -1.448 15.062 3.074 1 97.81 99 ASN B C 1
ATOM 2760 O O . ASN B 1 99 ? -0.729 16.062 3.152 1 97.81 99 ASN B O 1
ATOM 2764 N N . ALA B 1 100 ? -1.612 14.203 4.078 1 94.69 100 ALA B N 1
ATOM 2765 C CA . ALA B 1 100 ? -0.95 14.344 5.375 1 94.69 100 ALA B CA 1
ATOM 2766 C C . ALA B 1 100 ? -1.304 15.672 6.035 1 94.69 100 ALA B C 1
ATOM 2768 O O . ALA B 1 100 ? -0.426 16.375 6.543 1 94.69 100 ALA B O 1
ATOM 2769 N N . SER B 1 101 ? -2.58 16 6.039 1 96.19 101 SER B N 1
ATOM 2770 C CA . SER B 1 101 ? -3.02 17.266 6.605 1 96.19 101 SER B CA 1
ATOM 2771 C C . SER B 1 101 ? -4.184 17.078 7.57 1 96.19 101 SER B C 1
ATOM 2773 O O . SER B 1 101 ? -4.234 17.703 8.625 1 96.19 101 SER B O 1
ATOM 2775 N N . LEU B 1 102 ? -5.023 16.062 7.324 1 96.81 102 LEU B N 1
ATOM 2776 C CA . LEU B 1 102 ? -6.273 15.977 8.07 1 96.81 102 LEU B CA 1
ATOM 2777 C C . LEU B 1 102 ? -6.051 15.32 9.43 1 96.81 102 LEU B C 1
ATOM 2779 O O . LEU B 1 102 ? -6.879 15.445 10.328 1 96.81 102 LEU B O 1
ATOM 2783 N N . GLN B 1 103 ? -4.906 14.594 9.586 1 93 103 GLN B N 1
ATOM 2784 C CA . GLN B 1 103 ? -4.637 13.93 10.867 1 93 103 GLN B CA 1
ATOM 2785 C C . GLN B 1 103 ? -4.461 14.953 11.984 1 93 103 GLN B C 1
ATOM 2787 O O . GLN B 1 103 ? -4.508 14.602 13.164 1 93 103 GLN B O 1
ATOM 2792 N N . TRP B 1 104 ? -4.277 16.188 11.641 1 91 104 TRP B N 1
ATOM 2793 C CA . TRP B 1 104 ? -4.023 17.234 12.633 1 91 104 TRP B CA 1
ATOM 2794 C C . TRP B 1 104 ? -5.328 17.875 13.109 1 91 104 TRP B C 1
ATOM 2796 O O . TRP B 1 104 ? -5.328 18.703 14.016 1 91 104 TRP B O 1
ATOM 2806 N N . LEU B 1 105 ? -6.395 17.531 12.5 1 93.06 105 LEU B N 1
ATOM 2807 C CA . LEU B 1 105 ? -7.688 18.109 12.828 1 93.06 105 LEU B CA 1
ATOM 2808 C C . LEU B 1 105 ? -8.531 17.141 13.648 1 93.06 105 LEU B C 1
ATOM 2810 O O . LEU B 1 105 ? -8.445 15.922 13.461 1 93.06 105 LEU B O 1
ATOM 2814 N N . PRO B 1 106 ? -9.328 17.641 14.508 1 90.56 106 PRO B N 1
ATOM 2815 C CA . PRO B 1 106 ? -10.227 16.781 15.297 1 90.56 106 PRO B CA 1
ATOM 2816 C C . PRO B 1 106 ? -11.531 16.484 14.57 1 90.56 106 PRO B C 1
ATOM 2818 O O . PRO B 1 106 ? -11.758 16.969 13.461 1 90.56 106 PRO B O 1
ATOM 2821 N N . ASP B 1 107 ? -12.328 15.641 15.078 1 92.88 107 ASP B N 1
ATOM 2822 C CA . ASP B 1 107 ? -13.719 15.367 14.742 1 92.88 107 ASP B CA 1
ATOM 2823 C C . ASP B 1 107 ? -13.867 14.961 13.273 1 92.88 107 ASP B C 1
ATOM 2825 O O . ASP B 1 107 ? -14.625 15.586 12.523 1 92.88 107 ASP B O 1
ATOM 2829 N N . HIS B 1 108 ? -13.211 13.922 12.875 1 95.94 108 HIS B N 1
ATOM 2830 C CA . HIS B 1 108 ? -13.266 13.414 11.508 1 95.94 108 HIS B CA 1
ATOM 2831 C C . HIS B 1 108 ? -14.688 13.023 11.125 1 95.94 108 HIS B C 1
ATOM 2833 O O . HIS B 1 108 ? -15.055 13.07 9.953 1 95.94 108 HIS B O 1
ATOM 2839 N N . ALA B 1 109 ? -15.539 12.734 12.109 1 95.62 109 ALA B N 1
ATOM 2840 C CA . ALA B 1 109 ? -16.922 12.344 11.844 1 95.62 109 ALA B CA 1
ATOM 2841 C C . ALA B 1 109 ? -17.703 13.477 11.18 1 95.62 109 ALA B C 1
ATOM 2843 O O . ALA B 1 109 ? -18.625 13.234 10.398 1 95.62 109 ALA B O 1
ATOM 2844 N N . THR B 1 110 ? -17.297 14.695 11.484 1 95.88 110 THR B N 1
ATOM 2845 C CA . THR B 1 110 ? -17.969 15.852 10.906 1 95.88 110 THR B CA 1
ATOM 2846 C C . THR B 1 110 ? -17.141 16.469 9.789 1 95.88 110 THR B C 1
ATOM 2848 O O . THR B 1 110 ? -17.688 16.938 8.789 1 95.88 110 THR B O 1
ATOM 2851 N N . LEU B 1 111 ? -15.859 16.375 9.938 1 96.75 111 LEU B N 1
ATOM 2852 C CA . LEU B 1 111 ? -14.953 17.031 9 1 96.75 111 LEU B CA 1
ATOM 2853 C C . LEU B 1 111 ? -15.047 16.375 7.617 1 96.75 111 LEU B C 1
ATOM 2855 O O . LEU B 1 111 ? -15.203 17.078 6.613 1 96.75 111 LEU B O 1
ATOM 2859 N N . TYR B 1 112 ? -14.938 15.078 7.523 1 97.75 112 TYR B N 1
ATOM 2860 C CA . TYR B 1 112 ? -14.875 14.383 6.238 1 97.75 112 TYR B CA 1
ATOM 2861 C C . TYR B 1 112 ? -16.156 14.586 5.445 1 97.75 112 TYR B C 1
ATOM 2863 O O . TYR B 1 112 ? -16.125 14.953 4.273 1 97.75 112 TYR B O 1
ATOM 2871 N N . PRO B 1 113 ? -17.375 14.422 6.102 1 97.12 113 PRO B N 1
ATOM 2872 C CA . PRO B 1 113 ? -18.609 14.719 5.371 1 97.12 113 PRO B CA 1
ATOM 2873 C C . PRO B 1 113 ? -18.688 16.172 4.906 1 97.12 113 PRO B C 1
ATOM 2875 O O . PRO B 1 113 ? -19.172 16.453 3.811 1 97.12 113 PRO B O 1
ATOM 2878 N N . HIS B 1 114 ? -18.203 17.047 5.73 1 96.94 114 HIS B N 1
ATOM 2879 C CA . HIS B 1 114 ? -18.172 18.453 5.344 1 96.94 114 HIS B CA 1
ATOM 2880 C C . HIS B 1 114 ? -17.344 18.641 4.074 1 96.94 114 HIS B C 1
ATOM 2882 O O . HIS B 1 114 ? -17.766 19.359 3.162 1 96.94 114 HIS B O 1
ATOM 2888 N N . LEU B 1 115 ? -16.219 17.969 3.99 1 98.06 115 LEU B N 1
ATOM 2889 C CA . LEU B 1 115 ? -15.359 18.094 2.818 1 98.06 115 LEU B CA 1
ATOM 2890 C C . LEU B 1 115 ? -16.016 17.469 1.594 1 98.06 115 LEU B C 1
ATOM 2892 O O . LEU B 1 115 ? -15.945 18.031 0.494 1 98.06 115 LEU B O 1
ATOM 2896 N N . VAL B 1 116 ? -16.688 16.344 1.76 1 97.94 116 VAL B N 1
ATOM 2897 C CA . VAL B 1 116 ? -17.406 15.688 0.67 1 97.94 116 VAL B CA 1
ATOM 2898 C C . VAL B 1 116 ? -18.484 16.609 0.124 1 97.94 116 VAL B C 1
ATOM 2900 O O . VAL B 1 116 ? -18.719 16.672 -1.088 1 97.94 116 VAL B O 1
ATOM 2903 N N . ASP B 1 117 ? -19.078 17.406 1.016 1 96.81 117 ASP B N 1
ATOM 2904 C CA . ASP B 1 117 ? -20.156 18.312 0.635 1 96.81 117 ASP B CA 1
ATOM 2905 C C . ASP B 1 117 ? -19.641 19.438 -0.256 1 96.81 117 ASP B C 1
ATOM 2907 O O . ASP B 1 117 ? -20.422 20.141 -0.889 1 96.81 117 ASP B O 1
ATOM 2911 N N . GLN B 1 118 ? -18.344 19.594 -0.311 1 97.62 118 GLN B N 1
ATOM 2912 C CA . GLN B 1 118 ? -17.766 20.656 -1.122 1 97.62 118 GLN B CA 1
ATOM 2913 C C . GLN B 1 118 ? -17.406 20.141 -2.516 1 97.62 118 GLN B C 1
ATOM 2915 O O . GLN B 1 118 ? -16.859 20.891 -3.336 1 97.62 118 GLN B O 1
ATOM 2920 N N . LEU B 1 119 ? -17.719 18.906 -2.781 1 98 119 LEU B N 1
ATOM 2921 C CA . LEU B 1 119 ? -17.391 18.297 -4.066 1 98 119 LEU B CA 1
ATOM 2922 C C . LEU B 1 119 ? -18.531 18.516 -5.07 1 98 119 LEU B C 1
ATOM 2924 O O . LEU B 1 119 ? -19.703 18.562 -4.688 1 98 119 LEU B O 1
ATOM 2928 N N . THR B 1 120 ? -18.172 18.656 -6.359 1 98.06 120 THR B N 1
ATOM 2929 C CA . THR B 1 120 ? -19.156 18.547 -7.438 1 98.06 120 THR B CA 1
ATOM 2930 C C . THR B 1 120 ? -19.703 17.125 -7.52 1 98.06 120 THR B C 1
ATOM 2932 O O . THR B 1 120 ? -19.109 16.188 -6.953 1 98.06 120 THR B O 1
ATOM 2935 N N . PRO B 1 121 ? -20.875 17 -8.188 1 96.56 121 PRO B N 1
ATOM 2936 C CA . PRO B 1 121 ? -21.281 15.625 -8.469 1 96.56 121 PRO B CA 1
ATOM 2937 C C . PRO B 1 121 ? -20.219 14.836 -9.227 1 96.56 121 PRO B C 1
ATOM 2939 O O . PRO B 1 121 ? -19.719 15.297 -10.25 1 96.56 121 PRO B O 1
ATOM 2942 N N . GLY B 1 122 ? -19.844 13.734 -8.68 1 96.5 122 GLY B N 1
ATOM 2943 C CA . GLY B 1 122 ? -18.797 12.938 -9.305 1 96.5 122 GLY B CA 1
ATOM 2944 C C . GLY B 1 122 ? -17.406 13.344 -8.875 1 96.5 122 GLY B C 1
ATOM 2945 O O . GLY B 1 122 ? -16.422 12.711 -9.25 1 96.5 122 GLY B O 1
ATOM 2946 N N . GLY B 1 123 ? -17.359 14.383 -8 1 98.31 123 GLY B N 1
ATOM 2947 C CA . GLY B 1 123 ? -16.078 14.828 -7.496 1 98.31 123 GLY B CA 1
ATOM 2948 C C . GLY B 1 123 ? -15.453 13.859 -6.508 1 98.31 123 GLY B C 1
ATOM 2949 O O . GLY B 1 123 ? -16.141 12.984 -5.977 1 98.31 123 GLY B O 1
ATOM 2950 N N . THR B 1 124 ? -14.117 14.016 -6.293 1 98.69 124 THR B N 1
ATOM 2951 C CA . THR B 1 124 ? -13.391 13.031 -5.5 1 98.69 124 THR B CA 1
ATOM 2952 C C . THR B 1 124 ? -12.641 13.711 -4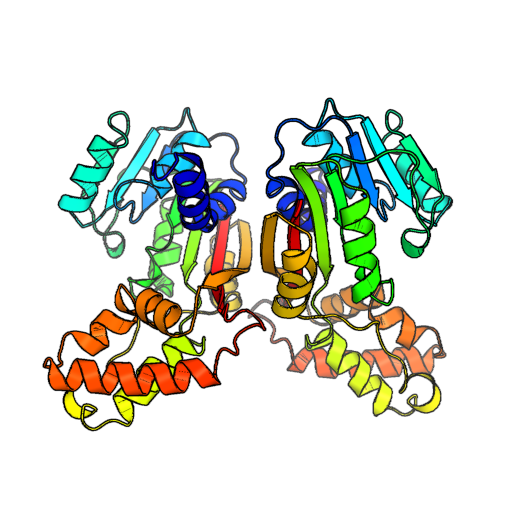.352 1 98.69 124 THR B C 1
ATOM 2954 O O . THR B 1 124 ? -11.977 14.727 -4.555 1 98.69 124 THR B O 1
ATOM 2957 N N . LEU B 1 125 ? -12.883 13.164 -3.156 1 98.81 125 LEU B N 1
ATOM 2958 C CA . LEU B 1 125 ? -12.023 13.445 -2.014 1 98.81 125 LEU B CA 1
ATOM 2959 C C . LEU B 1 125 ? -10.883 12.43 -1.924 1 98.81 125 LEU B C 1
ATOM 2961 O O . LEU B 1 125 ? -11.133 11.234 -1.788 1 98.81 125 LEU B O 1
ATOM 2965 N N . ALA B 1 126 ? -9.633 12.883 -2.084 1 98.81 126 ALA B N 1
ATOM 2966 C CA . ALA B 1 126 ? -8.438 12.047 -1.996 1 98.81 126 ALA B CA 1
ATOM 2967 C C . ALA B 1 126 ? -7.621 12.383 -0.75 1 98.81 126 ALA B C 1
ATOM 2969 O O . ALA B 1 126 ? -7.062 13.477 -0.644 1 98.81 126 ALA B O 1
ATOM 2970 N N . VAL B 1 127 ? -7.512 11.375 0.158 1 98.81 127 VAL B N 1
ATOM 2971 C CA . VAL B 1 127 ? -6.891 11.648 1.447 1 98.81 127 VAL B CA 1
ATOM 2972 C C . VAL B 1 127 ? -5.785 10.625 1.715 1 98.81 127 VAL B C 1
ATOM 2974 O O . VAL B 1 127 ? -5.957 9.43 1.456 1 98.81 127 VAL B O 1
ATOM 2977 N N . GLN B 1 128 ? -4.695 11.078 2.152 1 98.31 128 GLN B N 1
ATOM 2978 C CA . GLN B 1 128 ? -3.637 10.234 2.703 1 98.31 128 GLN B CA 1
ATOM 2979 C C . GLN B 1 128 ? -3.16 10.766 4.051 1 98.31 128 GLN B C 1
ATOM 2981 O O . GLN B 1 128 ? -2.906 11.961 4.203 1 98.31 128 GLN B O 1
ATOM 2986 N N . THR B 1 129 ? -3.139 9.93 5.047 1 97 129 THR B N 1
ATOM 2987 C CA . THR B 1 129 ? -2.629 10.289 6.367 1 97 129 THR B CA 1
ATOM 2988 C C . THR B 1 129 ? -1.64 9.234 6.867 1 97 129 THR B C 1
ATOM 2990 O O . THR B 1 129 ? -1.732 8.062 6.496 1 97 129 THR B O 1
ATOM 2993 N N . PRO B 1 130 ? -0.676 9.68 7.684 1 94.38 130 PRO B N 1
ATOM 2994 C CA . PRO B 1 130 ? 0.119 8.664 8.375 1 94.38 130 PRO B CA 1
ATOM 2995 C C . PRO B 1 130 ? -0.733 7.73 9.234 1 94.38 130 PRO B C 1
ATOM 2997 O O . PRO B 1 130 ? -1.734 8.164 9.812 1 94.38 130 PRO B O 1
ATOM 3000 N N . ASP B 1 131 ? -0.436 6.512 9.273 1 95.88 131 ASP B N 1
ATOM 3001 C CA . ASP B 1 131 ? -1.081 5.508 10.109 1 95.88 131 ASP B CA 1
ATOM 3002 C C . ASP B 1 131 ? -0.059 4.785 10.984 1 95.88 131 ASP B C 1
ATOM 3004 O O . ASP B 1 131 ? 0.043 3.555 10.945 1 95.88 131 ASP B O 1
ATOM 3008 N N . ASN B 1 132 ? 0.604 5.531 11.883 1 93.38 132 ASN B N 1
ATOM 3009 C CA . ASN B 1 132 ? 1.797 4.969 12.508 1 93.38 132 ASN B CA 1
ATOM 3010 C C . ASN B 1 132 ? 1.767 5.145 14.023 1 93.38 132 ASN B C 1
ATOM 3012 O O . ASN B 1 132 ? 2.771 4.914 14.695 1 93.38 132 ASN B O 1
ATOM 3016 N N . LEU B 1 133 ? 0.619 5.523 14.594 1 92.38 133 LEU B N 1
ATOM 3017 C CA . LEU B 1 133 ? 0.556 5.789 16.031 1 92.38 133 LEU B CA 1
ATOM 3018 C C . LEU B 1 133 ? 0.761 4.512 16.828 1 92.38 133 LEU B C 1
ATOM 3020 O O . LEU B 1 133 ? 1.259 4.551 17.953 1 92.38 133 LEU B O 1
ATOM 3024 N N . ASP B 1 134 ? 0.438 3.404 16.203 1 92.38 134 ASP B N 1
ATOM 3025 C CA . ASP B 1 134 ? 0.579 2.146 16.938 1 92.38 134 ASP B CA 1
ATOM 3026 C C . ASP B 1 134 ? 1.873 1.433 16.547 1 92.38 134 ASP B C 1
ATOM 3028 O O . ASP B 1 134 ? 2.178 0.362 17.078 1 92.38 134 ASP B O 1
ATOM 3032 N N . GLU B 1 135 ? 2.617 1.972 15.594 1 95.69 135 GLU B N 1
ATOM 3033 C CA . GLU B 1 135 ? 3.943 1.439 15.297 1 95.69 135 GLU B CA 1
ATOM 3034 C C . GLU B 1 135 ? 4.871 1.576 16.5 1 95.69 135 GLU B C 1
ATOM 3036 O O . GLU B 1 135 ? 4.738 2.512 17.297 1 95.69 135 GLU B O 1
ATOM 3041 N N . PRO B 1 136 ? 5.848 0.69 16.641 1 96.88 136 PRO B N 1
ATOM 3042 C CA . PRO B 1 136 ? 6.734 0.712 17.812 1 96.88 136 PRO B CA 1
ATOM 3043 C C . PRO B 1 136 ? 7.367 2.082 18.047 1 96.88 136 PRO B C 1
ATOM 3045 O O . PRO B 1 136 ? 7.414 2.559 19.172 1 96.88 136 PRO B O 1
ATOM 3048 N N . ALA B 1 137 ? 7.773 2.742 17 1 95.56 137 ALA B N 1
ATOM 3049 C CA . ALA B 1 137 ? 8.469 4.02 17.172 1 95.56 137 ALA B CA 1
ATOM 3050 C C . ALA B 1 137 ? 7.602 5.016 17.938 1 95.56 137 ALA B C 1
ATOM 3052 O O . ALA B 1 137 ? 8.086 5.711 18.828 1 95.56 137 ALA B O 1
ATOM 3053 N N . HIS B 1 138 ? 6.324 5.098 17.625 1 95.06 138 HIS B N 1
ATOM 3054 C CA . HIS B 1 138 ? 5.418 6.02 18.297 1 95.06 138 HIS B CA 1
ATOM 3055 C C . HIS B 1 138 ? 5.004 5.488 19.672 1 95.06 138 HIS B C 1
ATOM 3057 O O . HIS B 1 138 ? 4.996 6.234 20.641 1 95.06 138 HIS B O 1
ATOM 3063 N N . ARG B 1 139 ? 4.68 4.223 19.75 1 95.5 139 ARG B N 1
ATOM 3064 C CA . ARG B 1 139 ? 4.281 3.611 21.016 1 95.5 139 ARG B CA 1
ATOM 3065 C C . ARG B 1 139 ? 5.383 3.74 22.047 1 95.5 139 ARG B C 1
ATOM 3067 O O . ARG B 1 139 ? 5.117 4.082 23.203 1 95.5 139 ARG B O 1
ATOM 3074 N N . LEU B 1 140 ? 6.609 3.467 21.641 1 97 140 LEU B N 1
ATOM 3075 C CA . LEU B 1 140 ? 7.746 3.479 22.547 1 97 140 LEU B CA 1
ATOM 3076 C C . LEU B 1 140 ? 8.023 4.895 23.047 1 97 140 LEU B C 1
ATOM 3078 O O . LEU B 1 140 ? 8.445 5.082 24.188 1 97 140 LEU B O 1
ATOM 3082 N N . ALA B 1 141 ? 7.832 5.922 22.172 1 96.69 141 ALA B N 1
ATOM 3083 C CA . ALA B 1 141 ? 7.977 7.301 22.625 1 96.69 141 ALA B CA 1
ATOM 3084 C C . ALA B 1 141 ? 7.023 7.605 23.781 1 96.69 141 ALA B C 1
ATOM 3086 O O . ALA B 1 141 ? 7.426 8.195 24.781 1 96.69 141 ALA B O 1
ATOM 3087 N N . ARG B 1 142 ? 5.805 7.141 23.672 1 96 142 ARG B N 1
ATOM 3088 C CA . ARG B 1 142 ? 4.816 7.352 24.719 1 96 142 ARG B CA 1
ATOM 3089 C C . ARG B 1 142 ? 5.188 6.582 25.984 1 96 142 ARG B C 1
ATOM 3091 O O . ARG B 1 142 ? 5.047 7.094 27.094 1 96 142 ARG B O 1
ATOM 3098 N N . GLU B 1 143 ? 5.672 5.363 25.812 1 96.69 143 GLU B N 1
ATOM 3099 C CA . GLU B 1 143 ? 6.043 4.531 26.953 1 96.69 143 GLU B CA 1
ATOM 3100 C C . GLU B 1 143 ? 7.227 5.125 27.703 1 96.69 143 GLU B C 1
ATOM 3102 O O . GLU B 1 143 ? 7.199 5.223 28.938 1 96.69 143 GLU B O 1
ATOM 3107 N N . VAL B 1 144 ? 8.242 5.496 26.953 1 97.62 144 VAL B N 1
ATOM 3108 C CA . VAL B 1 144 ? 9.422 6.098 27.562 1 97.62 144 VAL B CA 1
ATOM 3109 C C . VAL B 1 144 ? 9.023 7.387 28.281 1 97.62 144 VAL B C 1
ATOM 3111 O O . VAL B 1 144 ? 9.516 7.668 29.375 1 97.62 144 VAL B O 1
ATOM 3114 N N . ALA B 1 145 ? 8.156 8.164 27.672 1 97.38 145 ALA B N 1
ATOM 3115 C CA . ALA B 1 145 ? 7.684 9.406 28.266 1 97.38 145 ALA B CA 1
ATOM 3116 C C . ALA B 1 145 ? 6.953 9.133 29.578 1 97.38 145 ALA B C 1
ATOM 3118 O O . ALA B 1 145 ? 7.141 9.859 30.562 1 97.38 145 ALA B O 1
ATOM 3119 N N . ALA B 1 146 ? 6.215 8.117 29.609 1 96.31 146 ALA B N 1
ATOM 3120 C CA . ALA B 1 146 ? 5.371 7.805 30.75 1 96.31 146 ALA B CA 1
ATOM 3121 C C . ALA B 1 146 ? 6.195 7.195 31.891 1 96.31 146 ALA B C 1
ATOM 3123 O O . ALA B 1 146 ? 5.871 7.371 33.062 1 96.31 146 ALA B O 1
ATOM 3124 N N . GLU B 1 147 ? 7.266 6.523 31.562 1 96.19 147 GLU B N 1
ATOM 3125 C CA . GLU B 1 147 ? 7.984 5.707 32.531 1 96.19 147 GLU B CA 1
ATOM 3126 C C . GLU B 1 147 ? 9.203 6.445 33.094 1 96.19 147 GLU B C 1
ATOM 3128 O O . GLU B 1 147 ? 9.734 6.078 34.125 1 96.19 147 GLU B O 1
ATOM 3133 N N . GLY B 1 148 ? 9.703 7.43 32.406 1 94.56 148 GLY B N 1
ATOM 3134 C CA . GLY B 1 148 ? 10.961 8.07 32.781 1 94.56 148 GLY B CA 1
ATOM 3135 C C . GLY B 1 148 ? 10.789 9.125 33.844 1 94.56 148 GLY B C 1
ATOM 3136 O O . GLY B 1 148 ? 9.672 9.43 34.25 1 94.56 148 GLY B O 1
ATOM 3137 N N . PRO B 1 149 ? 11.938 9.633 34.312 1 96.12 149 PRO B N 1
ATOM 3138 C CA . PRO B 1 149 ? 11.898 10.672 35.344 1 96.12 149 PRO B CA 1
ATOM 3139 C C . PRO B 1 149 ? 11.227 11.953 34.875 1 96.12 149 PRO B C 1
ATOM 3141 O O . PRO B 1 149 ? 10.812 12.781 35.688 1 96.12 149 PRO B O 1
ATOM 3144 N N . TRP B 1 150 ? 11.07 12 33.625 1 96.75 150 TRP B N 1
ATOM 3145 C CA . TRP B 1 150 ? 10.469 13.18 33 1 96.75 150 TRP B CA 1
ATOM 3146 C C . TRP B 1 150 ? 8.953 13.008 32.844 1 96.75 150 TRP B C 1
ATOM 3148 O O . TRP B 1 150 ? 8.289 13.836 32.219 1 96.75 150 TRP B O 1
ATOM 3158 N N . SER B 1 151 ? 8.328 12.062 33.375 1 96.31 151 SER B N 1
ATOM 3159 C CA . SER B 1 151 ? 6.938 11.688 33.156 1 96.31 151 SER B CA 1
ATOM 3160 C C . SER B 1 151 ? 5.988 12.812 33.562 1 96.31 151 SER B C 1
ATOM 3162 O O . SER B 1 151 ? 4.934 12.992 32.938 1 96.31 151 SER B O 1
ATOM 3164 N N . ALA B 1 152 ? 6.359 13.602 34.531 1 96.19 152 ALA B N 1
ATOM 3165 C CA . ALA B 1 152 ? 5.512 14.695 34.969 1 96.19 152 ALA B CA 1
ATOM 3166 C C . ALA B 1 152 ? 5.352 15.758 33.875 1 96.19 152 ALA B C 1
ATOM 3168 O O . ALA B 1 152 ? 4.309 16.406 33.781 1 96.19 152 ALA B O 1
ATOM 3169 N N . LYS B 1 153 ? 6.359 15.891 33.031 1 96.56 153 LYS B N 1
ATOM 3170 C CA . LYS B 1 153 ? 6.367 16.922 31.984 1 96.56 153 LYS B CA 1
ATOM 3171 C C . LYS B 1 153 ? 5.75 16.391 30.703 1 96.56 153 LYS B C 1
ATOM 3173 O O . LYS B 1 153 ? 5.051 17.125 30 1 96.56 153 LYS B O 1
ATOM 3178 N N . ILE B 1 154 ? 6.004 15.078 30.422 1 96.06 154 ILE B N 1
ATOM 3179 C CA . ILE B 1 154 ? 5.684 14.664 29.047 1 96.06 154 ILE B CA 1
ATOM 3180 C C . ILE B 1 154 ? 4.906 13.344 29.078 1 96.06 154 ILE B C 1
ATOM 3182 O O . ILE B 1 154 ? 4.59 12.781 28.031 1 96.06 154 ILE B O 1
ATOM 3186 N N . GLY B 1 155 ? 4.609 12.797 30.172 1 94.56 155 GLY B N 1
ATOM 3187 C CA . GLY B 1 155 ? 3.941 11.508 30.281 1 94.56 155 GLY B CA 1
ATOM 3188 C C . GLY B 1 155 ? 2.531 11.523 29.719 1 94.56 155 GLY B C 1
ATOM 3189 O O . GLY B 1 155 ? 1.982 10.469 29.375 1 94.56 155 GLY B O 1
ATOM 3190 N N . ALA B 1 156 ? 1.97 12.734 29.594 1 89.25 156 ALA B N 1
ATOM 3191 C CA . ALA B 1 156 ? 0.574 12.844 29.172 1 89.25 156 ALA B CA 1
ATOM 3192 C C . ALA B 1 156 ? 0.47 13.281 27.719 1 89.25 156 ALA B C 1
ATOM 3194 O O . ALA B 1 156 ? -0.632 13.469 27.203 1 89.25 156 ALA B O 1
ATOM 3195 N N . VAL B 1 157 ? 1.561 13.438 27.094 1 88 157 VAL B N 1
ATOM 3196 C CA . VAL B 1 157 ? 1.554 13.828 25.688 1 88 157 VAL B CA 1
ATOM 3197 C C . VAL B 1 157 ? 0.808 12.781 24.859 1 88 157 VAL B C 1
ATOM 3199 O O . VAL B 1 157 ? 1.046 11.578 25 1 88 157 VAL B O 1
ATOM 3202 N N . ARG B 1 158 ? -0.201 13.219 24.094 1 81.88 158 ARG B N 1
ATOM 3203 C CA . ARG B 1 158 ? -0.95 12.352 23.188 1 81.88 158 ARG B CA 1
ATOM 3204 C C . ARG B 1 158 ? -1.083 12.977 21.812 1 81.88 158 ARG B C 1
ATOM 3206 O O . ARG B 1 158 ? -1.092 14.195 21.672 1 81.88 158 ARG B O 1
ATOM 3213 N N . HIS B 1 159 ? -1.112 12.062 20.844 1 80.31 159 HIS B N 1
ATOM 3214 C CA . HIS B 1 159 ? -1.422 12.484 19.484 1 80.31 159 HIS B CA 1
ATOM 3215 C C . HIS B 1 159 ? -2.92 12.406 19.219 1 80.31 159 HIS B C 1
ATOM 3217 O O . HIS B 1 159 ? -3.66 11.758 19.953 1 80.31 159 HIS B O 1
ATOM 3223 N N . ASN B 1 160 ? -3.346 13.188 18.141 1 81.25 160 ASN B N 1
ATOM 3224 C CA . ASN B 1 160 ? -4.742 13.102 17.719 1 81.25 160 ASN B CA 1
ATOM 3225 C C . ASN B 1 160 ? -5.129 11.672 17.359 1 81.25 160 ASN B C 1
ATOM 3227 O O . ASN B 1 160 ? -4.305 10.906 16.844 1 81.25 160 ASN B O 1
ATOM 3231 N N . GLU B 1 161 ? -6.352 11.438 17.641 1 81.31 161 GLU B N 1
ATOM 3232 C CA . GLU B 1 161 ? -6.867 10.102 17.359 1 81.31 161 GLU B CA 1
ATOM 3233 C C . GLU B 1 161 ? -6.855 9.812 15.852 1 81.31 161 GLU B C 1
ATOM 3235 O O . GLU B 1 161 ? -7.129 10.695 15.039 1 81.31 161 GLU B O 1
ATOM 3240 N N . ARG B 1 162 ? -6.473 8.648 15.508 1 86.44 162 ARG B N 1
ATOM 3241 C CA . ARG B 1 162 ? -6.621 8.102 14.164 1 86.44 162 ARG B CA 1
ATOM 3242 C C . ARG B 1 162 ? -7.656 6.98 14.148 1 86.44 162 ARG B C 1
ATOM 3244 O O . ARG B 1 162 ? -7.945 6.375 15.18 1 86.44 162 ARG B O 1
ATOM 3251 N N . HIS B 1 163 ? -8.312 6.891 13.008 1 93.25 163 HIS B N 1
ATOM 3252 C CA . HIS B 1 163 ? -9.336 5.855 12.898 1 93.25 163 HIS B CA 1
ATOM 3253 C C . HIS B 1 163 ? -8.945 4.797 11.875 1 93.25 163 HIS B C 1
ATOM 3255 O O . HIS B 1 163 ? -8 4.992 11.102 1 93.25 163 HIS B O 1
ATOM 3261 N N . SER B 1 164 ? -9.617 3.709 11.984 1 94.44 164 SER B N 1
ATOM 3262 C CA . SER B 1 164 ? -9.32 2.557 11.141 1 94.44 164 SER B CA 1
ATOM 3263 C C . SER B 1 164 ? -9.859 2.756 9.727 1 94.44 164 SER B C 1
ATOM 3265 O O . SER B 1 164 ? -10.68 3.643 9.492 1 94.44 164 SER B O 1
ATOM 3267 N N . ALA B 1 165 ? -9.359 1.942 8.82 1 96.31 165 ALA B N 1
ATOM 3268 C CA . ALA B 1 165 ? -9.883 1.905 7.457 1 96.31 165 ALA B CA 1
ATOM 3269 C C . ALA B 1 165 ? -11.391 1.681 7.453 1 96.31 165 ALA B C 1
ATOM 3271 O O . ALA B 1 165 ? -12.117 2.35 6.719 1 96.31 165 ALA B O 1
ATOM 3272 N N . SER B 1 166 ? -11.859 0.761 8.312 1 95.62 166 SER B N 1
ATOM 3273 C CA . SER B 1 166 ? -13.273 0.432 8.375 1 95.62 166 SER B CA 1
ATOM 3274 C C . SER B 1 166 ? -14.102 1.626 8.844 1 95.62 166 SER B C 1
ATOM 3276 O O . SER B 1 166 ? -15.219 1.842 8.367 1 95.62 166 SER B O 1
ATOM 3278 N N . TYR B 1 167 ? -13.547 2.377 9.773 1 96.06 167 TYR B N 1
ATOM 3279 C CA . TYR B 1 167 ? -14.227 3.566 10.266 1 96.06 167 TYR B CA 1
ATOM 3280 C C . TYR B 1 167 ? -14.461 4.566 9.141 1 96.06 167 TYR B C 1
ATOM 3282 O O . TYR B 1 167 ? -15.594 5.02 8.938 1 96.06 167 TYR B O 1
ATOM 3290 N N . TYR B 1 168 ? -13.414 4.863 8.406 1 97.62 168 TYR B N 1
ATOM 3291 C CA . TYR B 1 168 ? -13.516 5.867 7.355 1 97.62 168 TYR B CA 1
ATOM 3292 C C . TYR B 1 168 ? -14.391 5.367 6.211 1 97.62 168 TYR B C 1
ATOM 3294 O O . TYR B 1 168 ? -15.148 6.137 5.621 1 97.62 168 TYR B O 1
ATOM 3302 N N . TYR B 1 169 ? -14.258 4.066 5.879 1 97.75 169 TYR B N 1
ATOM 3303 C CA . TYR B 1 169 ? -15.117 3.488 4.852 1 97.75 169 TYR B CA 1
ATOM 3304 C C . TYR B 1 169 ? -16.594 3.656 5.211 1 97.75 169 TYR B C 1
ATOM 3306 O O . TYR B 1 169 ? -17.375 4.141 4.398 1 97.75 169 TYR B O 1
ATOM 3314 N N . ALA B 1 170 ? -16.922 3.299 6.41 1 96.88 170 ALA B N 1
ATOM 3315 C CA . ALA B 1 170 ? -18.312 3.375 6.871 1 96.88 170 ALA B CA 1
ATOM 3316 C C . ALA B 1 170 ? -18.812 4.82 6.875 1 96.88 170 ALA B C 1
ATOM 3318 O O . ALA B 1 170 ? -19.938 5.094 6.465 1 96.88 170 ALA B O 1
ATOM 3319 N N . LEU B 1 171 ? -17.984 5.676 7.348 1 97.06 171 LEU B N 1
ATOM 3320 C CA . LEU B 1 171 ? -18.312 7.09 7.441 1 97.06 171 LEU B CA 1
ATOM 3321 C C . LEU B 1 171 ? -18.609 7.672 6.062 1 97.06 171 LEU B C 1
ATOM 3323 O O . LEU B 1 171 ? -19.625 8.352 5.867 1 97.06 171 LEU B O 1
ATOM 3327 N N . LEU B 1 172 ? -17.75 7.375 5.086 1 98 172 LEU B N 1
ATOM 3328 C CA . LEU B 1 172 ? -17.797 8.047 3.793 1 98 172 LEU B CA 1
ATOM 3329 C C . LEU B 1 172 ? -18.766 7.336 2.85 1 98 172 LEU B C 1
ATOM 3331 O O . LEU B 1 172 ? -19.297 7.949 1.923 1 98 172 LEU B O 1
ATOM 3335 N N . ASN B 1 173 ? -18.922 6.043 3.113 1 95.25 173 ASN B N 1
ATOM 3336 C CA . ASN B 1 173 ? -19.812 5.258 2.264 1 95.25 173 ASN B CA 1
ATOM 3337 C C . ASN B 1 173 ? -21.25 5.754 2.354 1 95.25 173 ASN B C 1
ATOM 3339 O O . ASN B 1 173 ? -22.062 5.473 1.472 1 95.25 173 ASN B O 1
ATOM 3343 N N . ARG B 1 174 ? -21.578 6.527 3.354 1 93.69 174 ARG B N 1
ATOM 3344 C CA . ARG B 1 174 ? -22.906 7.109 3.535 1 93.69 174 ARG B CA 1
ATOM 3345 C C . ARG B 1 174 ? -23.094 8.328 2.639 1 93.69 174 ARG B C 1
ATOM 3347 O O . ARG B 1 174 ? -24.234 8.742 2.369 1 93.69 174 ARG B O 1
ATOM 3354 N N . HIS B 1 175 ? -21.984 8.906 2.105 1 95.06 175 HIS B N 1
ATOM 3355 C CA . HIS B 1 175 ? -22.047 10.195 1.423 1 95.06 175 HIS B CA 1
ATOM 3356 C C . HIS B 1 175 ? -21.516 10.086 -0.006 1 95.06 175 HIS B C 1
ATOM 3358 O O . HIS B 1 175 ? -21.688 11.008 -0.806 1 95.06 175 HIS B O 1
ATOM 3364 N N . CYS B 1 176 ? -20.906 8.992 -0.288 1 97 176 CYS B N 1
ATOM 3365 C CA . CY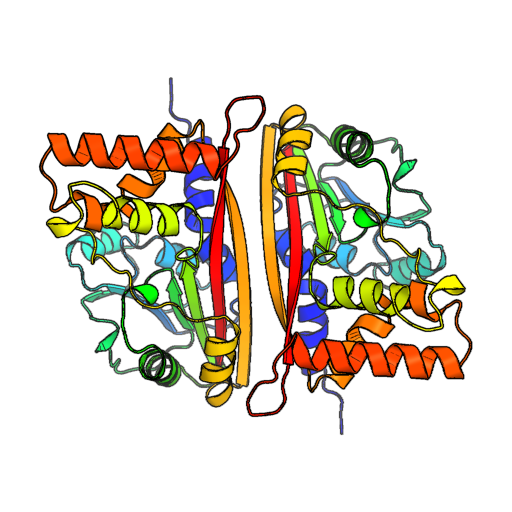S B 1 176 ? -20.219 8.859 -1.565 1 97 176 CYS B CA 1
ATOM 3366 C C . CYS B 1 176 ? -20.672 7.609 -2.305 1 97 176 CYS B C 1
ATOM 3368 O O . CYS B 1 176 ? -21.031 6.609 -1.68 1 97 176 CYS B O 1
ATOM 3370 N N . GLY B 1 177 ? -20.672 7.703 -3.605 1 94.25 177 GLY B N 1
ATOM 3371 C CA . GLY B 1 177 ? -21.031 6.559 -4.426 1 94.25 177 GLY B CA 1
ATOM 3372 C C . GLY B 1 177 ? -20 5.453 -4.387 1 94.25 177 GLY B C 1
ATOM 3373 O O . GLY B 1 177 ? -20.328 4.27 -4.473 1 94.25 177 GLY B O 1
ATOM 3374 N N . THR B 1 178 ? -18.781 5.832 -4.328 1 94.69 178 THR B N 1
ATOM 3375 C CA . THR B 1 178 ? -17.688 4.863 -4.219 1 94.69 178 THR B CA 1
ATOM 3376 C C . THR B 1 178 ? -16.672 5.305 -3.172 1 94.69 178 THR B C 1
ATOM 3378 O O . THR B 1 178 ? -16.359 6.496 -3.062 1 94.69 178 THR B O 1
ATOM 3381 N N . VAL B 1 179 ? -16.234 4.34 -2.41 1 96.75 179 VAL B N 1
ATOM 3382 C CA . VAL B 1 179 ? -15.172 4.566 -1.429 1 96.75 179 VAL B CA 1
ATOM 3383 C C . VAL B 1 179 ? -14.117 3.467 -1.539 1 96.75 179 VAL B C 1
ATOM 3385 O O . VAL B 1 179 ? -14.453 2.277 -1.536 1 96.75 179 VAL B O 1
ATOM 3388 N N . ASP B 1 180 ? -12.922 3.916 -1.748 1 96.12 180 ASP B N 1
ATOM 3389 C CA . ASP B 1 180 ? -11.758 3.031 -1.752 1 96.12 180 ASP B CA 1
ATOM 3390 C C . ASP B 1 180 ? -10.789 3.393 -0.629 1 96.12 180 ASP B C 1
ATOM 3392 O O . ASP B 1 180 ? -10.344 4.539 -0.533 1 96.12 180 ASP B O 1
ATOM 3396 N N . VAL B 1 181 ? -10.531 2.404 0.226 1 97.44 181 VAL B N 1
ATOM 3397 C CA . VAL B 1 181 ? -9.578 2.604 1.316 1 97.44 181 VAL B CA 1
ATOM 3398 C C . VAL B 1 181 ? -8.492 1.532 1.26 1 97.44 181 VAL B C 1
ATOM 3400 O O . VAL B 1 181 ? -8.781 0.363 0.991 1 97.44 181 VAL B O 1
ATOM 3403 N N . TRP B 1 182 ? -7.215 1.964 1.412 1 97.94 182 TRP B N 1
ATOM 3404 C CA . TRP B 1 182 ? -6.121 1.004 1.512 1 97.94 182 TRP B CA 1
ATOM 3405 C C . TRP B 1 182 ? -4.996 1.546 2.391 1 97.94 182 TRP B C 1
ATOM 3407 O O . TRP B 1 182 ? -4.969 2.738 2.705 1 97.94 182 TRP B O 1
ATOM 3417 N N . ARG B 1 183 ? -4.262 0.65 2.889 1 98.06 183 ARG B N 1
ATOM 3418 C CA . ARG B 1 183 ? -3.096 0.992 3.693 1 98.06 183 ARG B CA 1
ATOM 3419 C C . ARG B 1 183 ? -1.808 0.546 3.01 1 98.06 183 ARG B C 1
ATOM 3421 O O . ARG B 1 183 ? -1.714 -0.584 2.527 1 98.06 183 ARG B O 1
ATOM 3428 N N . THR B 1 184 ? -0.87 1.435 2.871 1 98.25 184 THR B N 1
ATOM 3429 C CA . THR B 1 184 ? 0.45 1.091 2.352 1 98.25 184 THR B CA 1
ATOM 3430 C C . THR B 1 184 ? 1.519 1.279 3.424 1 98.25 184 THR B C 1
ATOM 3432 O O . THR B 1 184 ? 1.594 2.336 4.055 1 98.25 184 THR B O 1
ATOM 3435 N N . THR B 1 185 ? 2.264 0.237 3.662 1 97.94 185 THR B N 1
ATOM 3436 C CA . THR B 1 185 ? 3.457 0.338 4.496 1 97.94 185 THR B CA 1
ATOM 3437 C C . THR B 1 185 ? 4.715 0.426 3.637 1 97.94 185 THR B C 1
ATOM 3439 O O . THR B 1 185 ? 5.129 -0.565 3.033 1 97.94 185 THR B O 1
ATOM 3442 N N . TYR B 1 186 ? 5.246 1.609 3.57 1 96.56 186 TYR B N 1
ATOM 3443 C CA . TYR B 1 186 ? 6.535 1.801 2.918 1 96.56 186 TYR B CA 1
ATOM 3444 C C . TYR B 1 186 ? 7.68 1.403 3.842 1 96.56 186 TYR B C 1
ATOM 3446 O O . TYR B 1 186 ? 7.633 1.67 5.047 1 96.56 186 TYR B O 1
ATOM 3454 N N . HIS B 1 187 ? 8.703 0.75 3.299 1 96.19 187 HIS B N 1
ATOM 3455 C CA . HIS B 1 187 ? 9.875 0.41 4.094 1 96.19 187 HIS B CA 1
ATOM 3456 C C . HIS B 1 187 ? 11.078 1.266 3.695 1 96.19 187 HIS B C 1
ATOM 3458 O O . HIS B 1 187 ? 11.555 1.181 2.562 1 96.19 187 HIS B O 1
ATOM 3464 N N . HIS B 1 188 ? 11.531 2.055 4.598 1 93.88 188 HIS B N 1
ATOM 3465 C CA . HIS B 1 188 ? 12.641 2.967 4.34 1 93.88 188 HIS B CA 1
ATOM 3466 C C . HIS B 1 188 ? 13.93 2.451 4.965 1 93.88 188 HIS B C 1
ATOM 3468 O O . HIS B 1 188 ? 14.008 2.273 6.184 1 93.88 188 HIS B O 1
ATOM 3474 N N . PRO B 1 189 ? 14.922 2.215 4.148 1 94.94 189 PRO B N 1
ATOM 3475 C CA . PRO B 1 189 ? 16.219 1.826 4.723 1 94.94 189 PRO B CA 1
ATOM 3476 C C . PRO B 1 189 ? 16.938 2.998 5.371 1 94.94 189 PRO B C 1
ATOM 3478 O O . PRO B 1 189 ? 17.109 4.047 4.746 1 94.94 189 PRO B O 1
ATOM 3481 N N . LEU B 1 190 ? 17.25 2.842 6.625 1 94.69 190 LEU B N 1
ATOM 3482 C CA . LEU B 1 190 ? 18.031 3.818 7.371 1 94.69 190 LEU B CA 1
ATOM 3483 C C . LEU B 1 190 ? 19.359 3.215 7.82 1 94.69 190 LEU B C 1
ATOM 3485 O O . LEU B 1 190 ? 19.453 2.002 8.023 1 94.69 190 LEU B O 1
ATOM 3489 N N . ALA B 1 191 ? 20.359 4.016 7.996 1 95.31 191 ALA B N 1
ATOM 3490 C CA . ALA B 1 191 ? 21.734 3.562 8.195 1 95.31 191 ALA B CA 1
ATOM 3491 C C . ALA B 1 191 ? 21.859 2.75 9.477 1 95.31 191 ALA B C 1
ATOM 3493 O O . ALA B 1 191 ? 22.625 1.775 9.523 1 95.31 191 ALA B O 1
ATOM 3494 N N . ASP B 1 192 ? 21.234 3.146 10.508 1 96.62 192 ASP B N 1
ATOM 3495 C CA . ASP B 1 192 ? 21.297 2.492 11.812 1 96.62 192 ASP B CA 1
ATOM 3496 C C . ASP B 1 192 ? 20.188 3.008 12.734 1 96.62 192 ASP B C 1
ATOM 3498 O O . ASP B 1 192 ? 19.281 3.713 12.289 1 96.62 192 ASP B O 1
ATOM 3502 N N . HIS B 1 193 ? 20.234 2.609 13.945 1 97.06 193 HIS B N 1
ATOM 3503 C CA . HIS B 1 193 ? 19.203 2.971 14.898 1 97.06 193 HIS B CA 1
ATOM 3504 C C . HIS B 1 193 ? 19.25 4.457 15.242 1 97.06 193 HIS B C 1
ATOM 3506 O O . HIS B 1 193 ? 18.219 5.07 15.531 1 97.06 193 HIS B O 1
ATOM 3512 N N . ARG B 1 194 ? 20.422 5.027 15.211 1 95.88 194 ARG B N 1
ATOM 3513 C CA . ARG B 1 194 ? 20.531 6.465 15.43 1 95.88 194 ARG B CA 1
ATOM 3514 C C . ARG B 1 194 ? 19.781 7.242 14.352 1 95.88 194 ARG B C 1
ATOM 3516 O O . ARG B 1 194 ? 19.109 8.242 14.648 1 95.88 194 ARG B O 1
ATOM 3523 N N . ALA B 1 195 ? 19.859 6.75 13.109 1 95.31 195 ALA B N 1
ATOM 3524 C CA . ALA B 1 195 ? 19.156 7.371 12 1 95.31 195 ALA B CA 1
ATOM 3525 C C . ALA B 1 195 ? 17.641 7.27 12.195 1 95.31 195 ALA B C 1
ATOM 3527 O O . ALA B 1 195 ? 16.891 8.18 11.82 1 95.31 195 ALA B O 1
ATOM 3528 N N . VAL B 1 196 ? 17.203 6.168 12.797 1 95.12 196 VAL B N 1
ATOM 3529 C CA . VAL B 1 196 ? 15.773 6.008 13.086 1 95.12 196 VAL B CA 1
ATOM 3530 C C . VAL B 1 196 ? 15.328 7.066 14.094 1 95.12 196 VAL B C 1
ATOM 3532 O O . VAL B 1 196 ? 14.305 7.723 13.898 1 95.12 196 VAL B O 1
ATOM 3535 N N . VAL B 1 197 ? 16.109 7.277 15.109 1 96.12 197 VAL B N 1
ATOM 3536 C CA . VAL B 1 197 ? 15.781 8.273 16.125 1 96.12 197 VAL B CA 1
ATOM 3537 C C . VAL B 1 197 ? 15.758 9.664 15.5 1 96.12 197 VAL B C 1
ATOM 3539 O O . VAL B 1 197 ? 14.836 10.445 15.75 1 96.12 197 VAL B O 1
ATOM 3542 N N . GLU B 1 198 ? 16.734 9.906 14.672 1 94 198 GLU B N 1
ATOM 3543 C CA . GLU B 1 198 ? 16.812 11.203 14.008 1 94 198 GLU B CA 1
ATOM 3544 C C . GLU B 1 198 ? 15.594 11.43 13.109 1 94 198 GLU B C 1
ATOM 3546 O O . GLU B 1 198 ? 15.094 12.547 13.016 1 94 198 GLU B O 1
ATOM 3551 N N . TRP B 1 199 ? 15.211 10.375 12.422 1 91.31 199 TRP B N 1
ATOM 3552 C CA . TRP B 1 199 ? 14.031 10.414 11.555 1 91.31 199 TRP B CA 1
ATOM 3553 C C . TRP B 1 199 ? 12.82 10.938 12.305 1 91.31 199 TRP B C 1
ATOM 3555 O O . TRP B 1 199 ? 12.086 11.797 11.805 1 91.31 199 TRP B O 1
ATOM 3565 N N . PHE B 1 200 ? 12.625 10.5 13.555 1 92.88 200 PHE B N 1
ATOM 3566 C CA . PHE B 1 200 ? 11.422 10.82 14.312 1 92.88 200 PHE B CA 1
ATOM 3567 C C . PHE B 1 200 ? 11.633 12.078 15.148 1 92.88 200 PHE B C 1
ATOM 3569 O O . PHE B 1 200 ? 10.664 12.703 15.602 1 92.88 200 PHE B O 1
ATOM 3576 N N . LYS B 1 201 ? 12.875 12.477 15.422 1 90.44 201 LYS B N 1
ATOM 3577 C CA . LYS B 1 201 ? 13.188 13.656 16.219 1 90.44 201 LYS B CA 1
ATOM 3578 C C . LYS B 1 201 ? 12.594 14.914 15.586 1 90.44 201 LYS B C 1
ATOM 3580 O O . LYS B 1 201 ? 12.164 15.82 16.297 1 90.44 201 LYS B O 1
ATOM 3585 N N . ALA B 1 202 ? 12.492 14.906 14.297 1 79.25 202 ALA B N 1
ATOM 3586 C CA . ALA B 1 202 ? 12.062 16.094 13.57 1 79.25 202 ALA B CA 1
ATOM 3587 C C . ALA B 1 202 ? 10.539 16.172 13.492 1 79.25 202 ALA B C 1
ATOM 3589 O O . ALA B 1 202 ? 9.984 17.172 13.047 1 79.25 202 ALA B O 1
ATOM 3590 N N . SER B 1 203 ? 9.867 15.195 13.969 1 82.56 203 SER B N 1
ATOM 3591 C CA . SER B 1 203 ? 8.414 15.18 13.82 1 82.56 203 SER B CA 1
ATOM 3592 C C . SER B 1 203 ? 7.738 14.586 15.055 1 82.56 203 SER B C 1
ATOM 3594 O O . SER B 1 203 ? 7.508 15.281 16.047 1 82.56 203 SER B O 1
ATOM 3596 N N . ALA B 1 204 ? 7.711 13.32 15.203 1 84.62 204 ALA B N 1
ATOM 3597 C CA . ALA B 1 204 ? 6.895 12.609 16.188 1 84.62 204 ALA B CA 1
ATOM 3598 C C . ALA B 1 204 ? 7.387 12.875 17.609 1 84.62 204 ALA B C 1
ATOM 3600 O O . ALA B 1 204 ? 6.605 12.828 18.547 1 84.62 204 ALA B O 1
ATOM 3601 N N . LEU B 1 205 ? 8.68 13.227 17.719 1 92.81 205 LEU B N 1
ATOM 3602 C CA . LEU B 1 205 ? 9.242 13.344 19.062 1 92.81 205 LEU B CA 1
ATOM 3603 C C . LEU B 1 205 ? 9.203 14.789 19.547 1 92.81 205 LEU B C 1
ATOM 3605 O O . LEU B 1 205 ? 9.438 15.062 20.734 1 92.81 205 LEU B O 1
ATOM 3609 N N . ARG B 1 206 ? 8.836 15.688 18.688 1 90.81 206 ARG B N 1
ATOM 3610 C CA . ARG B 1 206 ? 8.891 17.109 19.016 1 90.81 206 ARG B CA 1
ATOM 3611 C C . ARG B 1 206 ? 8.055 17.422 20.25 1 90.81 206 ARG B C 1
ATOM 3613 O O . ARG B 1 206 ? 8.531 18.078 21.188 1 90.81 206 ARG B O 1
ATOM 3620 N N . PRO B 1 207 ? 6.852 16.906 20.328 1 91.69 207 PRO B N 1
ATOM 3621 C CA . PRO B 1 207 ? 6.039 17.219 21.5 1 91.69 207 PRO B CA 1
ATOM 3622 C C . PRO B 1 207 ? 6.633 16.656 22.797 1 91.69 207 PRO B C 1
ATOM 3624 O O . PRO B 1 207 ? 6.355 17.188 23.875 1 91.69 207 PRO B O 1
ATOM 3627 N N . PHE B 1 208 ? 7.434 15.688 22.75 1 95.25 208 PHE B N 1
ATOM 3628 C CA . PHE B 1 208 ? 8.07 15.094 23.906 1 95.25 208 PHE B CA 1
ATOM 3629 C C . PHE B 1 208 ? 9.32 15.875 24.312 1 95.25 208 PHE B C 1
ATOM 3631 O O . PHE B 1 208 ? 9.641 15.984 25.484 1 95.25 208 PHE B O 1
ATOM 3638 N N . LEU B 1 209 ? 10.008 16.375 23.312 1 96 209 LEU B N 1
ATOM 3639 C CA . LEU B 1 209 ? 11.305 17 23.562 1 96 209 LEU B CA 1
ATOM 3640 C C . LEU B 1 209 ? 11.133 18.469 23.953 1 96 209 LEU B C 1
ATOM 3642 O O . LEU B 1 209 ? 11.914 19 24.75 1 96 209 LEU B O 1
ATOM 3646 N N . ALA B 1 210 ? 10.125 19.062 23.516 1 94.56 210 ALA B N 1
ATOM 3647 C CA . ALA B 1 210 ? 9.938 20.516 23.656 1 94.56 210 ALA B CA 1
ATOM 3648 C C . ALA B 1 210 ? 9.906 20.922 25.125 1 94.56 210 ALA B C 1
ATOM 3650 O O . ALA B 1 210 ? 10.562 21.891 25.516 1 94.56 210 ALA B O 1
ATOM 3651 N N . PRO B 1 211 ? 9.273 20.141 25.953 1 95.62 211 PRO B N 1
ATOM 3652 C CA . PRO B 1 211 ? 9.172 20.562 27.359 1 95.62 211 PRO B CA 1
ATOM 3653 C C . PRO B 1 211 ? 10.414 20.219 28.172 1 95.62 211 PRO B C 1
ATOM 3655 O O . PRO B 1 211 ? 10.5 20.578 29.344 1 95.62 211 PRO B O 1
ATOM 3658 N N . LEU B 1 212 ? 11.359 19.547 27.641 1 97.06 212 LEU B N 1
ATOM 3659 C CA . LEU B 1 212 ? 12.484 19.016 28.391 1 97.06 212 LEU B CA 1
ATOM 3660 C C . LEU B 1 212 ? 13.695 19.938 28.297 1 97.06 212 LEU B C 1
ATOM 3662 O O . LEU B 1 212 ? 13.891 20.609 27.281 1 97.06 212 LEU B O 1
ATOM 3666 N N . ASN B 1 213 ? 14.453 20 29.375 1 96.88 213 ASN B N 1
ATOM 3667 C CA . ASN B 1 213 ? 15.758 20.656 29.281 1 96.88 213 ASN B CA 1
ATOM 3668 C C . ASN B 1 213 ? 16.781 19.766 28.578 1 96.88 213 ASN B C 1
ATOM 3670 O O . ASN B 1 213 ? 16.484 18.625 28.219 1 96.88 213 ASN B O 1
ATOM 3674 N N . ASP B 1 214 ? 17.938 20.219 28.359 1 97.19 214 ASP B N 1
ATOM 3675 C CA . ASP B 1 214 ? 18.922 19.547 27.516 1 97.19 214 ASP B CA 1
ATOM 3676 C C . ASP B 1 214 ? 19.328 18.203 28.109 1 97.19 214 ASP B C 1
ATOM 3678 O O . ASP B 1 214 ? 19.438 17.203 27.375 1 97.19 214 ASP B O 1
ATOM 3682 N N . ASP B 1 215 ? 19.547 18.172 29.375 1 97.31 215 ASP B N 1
ATOM 3683 C CA . ASP B 1 215 ? 19.922 16.906 30.016 1 97.31 215 ASP B CA 1
ATOM 3684 C C . ASP B 1 215 ? 18.797 15.883 29.922 1 97.31 215 ASP B C 1
ATOM 3686 O O . ASP B 1 215 ? 19.047 14.703 29.656 1 97.31 215 ASP B O 1
ATOM 3690 N N . GLU B 1 216 ? 17.594 16.375 30.141 1 97.06 216 GLU B N 1
ATOM 3691 C CA . GLU B 1 216 ? 16.438 15.5 30.047 1 97.06 216 GLU B CA 1
ATOM 3692 C C . GLU B 1 216 ? 16.234 14.984 28.625 1 97.06 216 GLU B C 1
ATOM 3694 O O . GLU B 1 216 ? 15.883 13.82 28.422 1 97.06 216 GLU B O 1
ATOM 3699 N N . LYS B 1 217 ? 16.406 15.891 27.609 1 97.56 217 LYS B N 1
ATOM 3700 C CA . LYS B 1 217 ? 16.312 15.492 26.219 1 97.56 217 LYS B CA 1
ATOM 3701 C C . LYS B 1 217 ? 17.281 14.359 25.891 1 97.56 217 LYS B C 1
ATOM 3703 O O . LYS B 1 217 ? 16.906 13.367 25.266 1 97.56 217 LYS B O 1
ATOM 3708 N N . ALA B 1 218 ? 18.516 14.547 26.359 1 97.12 218 ALA B N 1
ATOM 3709 C CA . ALA B 1 218 ? 19.547 13.539 26.094 1 97.12 218 ALA B CA 1
ATOM 3710 C C . ALA B 1 218 ? 19.172 12.203 26.734 1 97.12 218 ALA B C 1
ATOM 3712 O O . ALA B 1 218 ? 19.328 11.148 26.109 1 97.12 218 ALA B O 1
ATOM 3713 N N . ALA B 1 219 ? 18.688 12.289 27.953 1 97.5 219 ALA B N 1
ATOM 3714 C CA . ALA B 1 219 ? 18.297 11.07 28.672 1 97.5 219 ALA B CA 1
ATOM 3715 C C . ALA B 1 219 ? 17.094 10.406 28 1 97.5 219 ALA B C 1
ATOM 3717 O O . ALA B 1 219 ? 17.062 9.18 27.875 1 97.5 219 ALA B O 1
ATOM 3718 N N . PHE B 1 220 ? 16.094 11.156 27.641 1 98 220 PHE B N 1
ATOM 3719 C CA . PHE B 1 220 ? 14.922 10.648 26.953 1 98 220 PHE B CA 1
ATOM 3720 C C . PHE B 1 220 ? 15.32 9.969 25.641 1 98 220 PHE B C 1
ATOM 3722 O O . PHE B 1 220 ? 14.906 8.836 25.375 1 98 220 PHE B O 1
ATOM 3729 N N . LEU B 1 221 ? 16.156 10.617 24.859 1 98 221 LEU B N 1
ATOM 3730 C CA . LEU B 1 221 ? 16.562 10.102 23.562 1 98 221 LEU B CA 1
ATOM 3731 C C . LEU B 1 221 ? 17.391 8.828 23.719 1 98 221 LEU B C 1
ATOM 3733 O O . LEU B 1 221 ? 17.297 7.906 22.906 1 98 221 LEU B O 1
ATOM 3737 N N . GLN B 1 222 ? 18.219 8.773 24.766 1 97.62 222 GLN B N 1
ATOM 3738 C CA . GLN B 1 222 ? 18.984 7.57 25.031 1 97.62 222 GLN B CA 1
ATOM 3739 C C . GLN B 1 222 ? 18.078 6.398 25.375 1 97.62 222 GLN B C 1
ATOM 3741 O O . GLN B 1 222 ? 18.25 5.289 24.859 1 97.62 222 GLN B O 1
ATOM 3746 N N . ALA B 1 223 ? 17.125 6.676 26.203 1 97.94 223 ALA B N 1
ATOM 3747 C CA . ALA B 1 223 ? 16.156 5.645 26.578 1 97.94 223 ALA B CA 1
ATOM 3748 C C . ALA B 1 223 ? 15.336 5.199 25.359 1 97.94 223 ALA B C 1
ATOM 3750 O O . ALA B 1 223 ? 15.094 4.004 25.172 1 97.94 223 ALA B O 1
ATOM 3751 N N . TYR B 1 224 ? 14.898 6.18 24.656 1 97.88 224 TYR B N 1
ATOM 3752 C CA . TYR B 1 224 ? 14.125 5.91 23.438 1 97.88 224 TYR B CA 1
ATOM 3753 C C . TYR B 1 224 ? 14.93 5.062 22.469 1 97.88 224 TYR B C 1
ATOM 3755 O O . TYR B 1 224 ? 14.43 4.074 21.938 1 97.88 224 TYR B O 1
ATOM 3763 N N . GLN B 1 225 ? 16.125 5.383 22.234 1 97.75 225 GLN B N 1
ATOM 3764 C CA . GLN B 1 225 ? 16.969 4.656 21.281 1 97.75 225 GLN B CA 1
ATOM 3765 C C . GLN B 1 225 ? 17.172 3.209 21.734 1 97.75 225 GLN B C 1
ATOM 3767 O O . GLN B 1 225 ? 17.203 2.299 20.891 1 97.75 225 GLN B O 1
ATOM 3772 N N . ALA B 1 226 ? 17.359 3 22.984 1 98 226 ALA B N 1
ATOM 3773 C CA . ALA B 1 226 ? 17.531 1.646 23.5 1 98 226 ALA B CA 1
ATOM 3774 C C . ALA B 1 226 ? 16.328 0.771 23.156 1 98 226 ALA B C 1
ATOM 3776 O O . ALA B 1 226 ? 16.484 -0.402 22.812 1 98 226 ALA B O 1
ATOM 3777 N N . ARG B 1 227 ? 15.164 1.354 23.25 1 98.06 227 ARG B N 1
ATOM 3778 C CA . ARG B 1 227 ? 13.945 0.614 22.922 1 98.06 227 ARG B CA 1
ATOM 3779 C C . ARG B 1 227 ? 13.812 0.418 21.422 1 98.06 227 ARG B C 1
ATOM 3781 O O . ARG B 1 227 ? 13.266 -0.59 20.969 1 98.06 227 ARG B O 1
ATOM 3788 N N . ILE B 1 228 ? 14.219 1.403 20.656 1 97.94 228 ILE B N 1
ATOM 3789 C CA . ILE B 1 228 ? 14.18 1.341 19.203 1 97.94 228 ILE B CA 1
ATOM 3790 C C . ILE B 1 228 ? 15.055 0.19 18.703 1 97.94 228 ILE B C 1
ATOM 3792 O O . ILE B 1 228 ? 14.672 -0.542 17.797 1 97.94 228 ILE B O 1
ATOM 3796 N N . ILE B 1 229 ? 16.203 -0.012 19.359 1 98.06 229 ILE B N 1
ATOM 3797 C CA . ILE B 1 229 ? 17.141 -1.067 18.984 1 98.06 229 ILE B CA 1
ATOM 3798 C C . ILE B 1 229 ? 16.469 -2.43 19.141 1 98.06 229 ILE B C 1
ATOM 3800 O O . ILE B 1 229 ? 16.641 -3.312 18.297 1 98.06 229 ILE B O 1
ATOM 3804 N N . GLN B 1 230 ? 15.641 -2.568 20.109 1 97.44 230 GLN B N 1
ATOM 3805 C CA . GLN B 1 230 ? 14.953 -3.83 20.359 1 97.44 230 GLN B CA 1
ATOM 3806 C C . GLN B 1 230 ? 13.781 -4.023 19.391 1 97.44 230 GLN B C 1
ATOM 3808 O O . GLN B 1 230 ? 13.516 -5.145 18.953 1 97.44 230 GLN B O 1
ATOM 3813 N N . ALA B 1 231 ? 13.164 -2.979 19.062 1 97.62 231 ALA B N 1
ATOM 3814 C CA . ALA B 1 231 ? 11.914 -3.047 18.297 1 97.62 231 ALA B CA 1
ATOM 3815 C C . ALA B 1 231 ? 12.195 -3.205 16.812 1 97.62 231 ALA B C 1
ATOM 3817 O O . ALA B 1 231 ? 11.367 -3.754 16.078 1 97.62 231 ALA B O 1
ATOM 3818 N N . TYR B 1 232 ? 13.297 -2.695 16.344 1 97.5 232 TYR B N 1
ATOM 3819 C CA . TYR B 1 232 ? 13.641 -2.713 14.93 1 97.5 232 TYR B CA 1
ATOM 3820 C C . TYR B 1 232 ? 15 -3.361 14.703 1 97.5 232 TYR B C 1
ATOM 3822 O O . TYR B 1 232 ? 16.016 -2.668 14.594 1 97.5 232 TYR B O 1
ATOM 3830 N N . PRO B 1 233 ? 14.984 -4.66 14.547 1 95.62 233 PRO B N 1
ATOM 3831 C CA . PRO B 1 233 ? 16.266 -5.328 14.312 1 95.62 233 PRO B CA 1
ATOM 3832 C C . PRO B 1 233 ? 16.953 -4.855 13.039 1 95.62 233 PRO B C 1
ATOM 3834 O O . PRO B 1 233 ? 16.297 -4.609 12.023 1 95.62 233 PRO B O 1
ATOM 3837 N N . ALA B 1 234 ? 18.25 -4.684 13.141 1 96.25 234 ALA B N 1
ATOM 3838 C CA . ALA B 1 234 ? 19.047 -4.262 11.992 1 96.25 234 ALA B CA 1
ATOM 3839 C C . ALA B 1 234 ? 19.359 -5.445 11.078 1 96.25 234 ALA B C 1
ATOM 3841 O O . ALA B 1 234 ? 19.438 -6.586 11.539 1 96.25 234 ALA B O 1
ATOM 3842 N N . LEU B 1 235 ? 19.516 -5.156 9.828 1 95.06 235 LEU B N 1
ATOM 3843 C CA . LEU B 1 235 ? 20.078 -6.121 8.883 1 95.06 235 LEU B CA 1
ATOM 3844 C C . LEU B 1 235 ? 21.562 -6.34 9.133 1 95.06 235 LEU B C 1
ATOM 3846 O O . LEU B 1 235 ? 22.156 -5.66 9.969 1 95.06 235 LEU B O 1
ATOM 3850 N N . VAL B 1 236 ? 22.125 -7.266 8.438 1 92.62 236 VAL B N 1
ATOM 3851 C CA . VAL B 1 236 ? 23.516 -7.676 8.633 1 92.62 236 VAL B CA 1
ATOM 3852 C C . VAL B 1 236 ? 24.438 -6.477 8.445 1 92.62 236 VAL B C 1
ATOM 3854 O O . VAL B 1 236 ? 25.422 -6.328 9.172 1 92.62 236 VAL B O 1
ATOM 3857 N N . ASP B 1 237 ? 24.109 -5.516 7.609 1 92.88 237 ASP B N 1
ATOM 3858 C CA . ASP B 1 2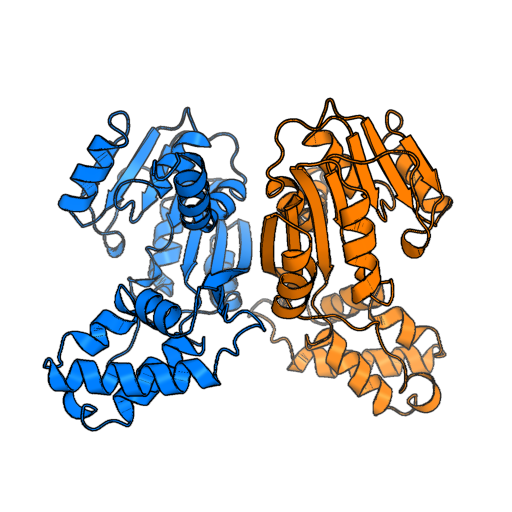37 ? 24.984 -4.391 7.293 1 92.88 237 ASP B CA 1
ATOM 3859 C C . ASP B 1 237 ? 24.672 -3.189 8.188 1 92.88 237 ASP B C 1
ATOM 3861 O O . ASP B 1 237 ? 25.203 -2.098 7.969 1 92.88 237 ASP B O 1
ATOM 3865 N N . GLY B 1 238 ? 23.766 -3.42 9.086 1 94.88 238 GLY B N 1
ATOM 3866 C CA . GLY B 1 238 ? 23.453 -2.357 10.031 1 94.88 238 GLY B CA 1
ATOM 3867 C C . GLY B 1 238 ? 22.219 -1.566 9.641 1 94.88 238 GLY B C 1
ATOM 3868 O O . GLY B 1 238 ? 21.672 -0.825 10.461 1 94.88 238 GLY B O 1
ATOM 3869 N N . THR B 1 239 ? 21.75 -1.756 8.422 1 95.38 239 THR B N 1
ATOM 3870 C CA . THR B 1 239 ? 20.578 -1.039 7.934 1 95.38 239 THR B CA 1
ATOM 3871 C C . THR B 1 239 ? 19.328 -1.418 8.734 1 95.38 239 THR B C 1
ATOM 3873 O O . THR B 1 239 ? 19.141 -2.586 9.07 1 95.38 239 THR B O 1
ATOM 3876 N N . VAL B 1 240 ? 18.594 -0.45 9.117 1 96 240 VAL B N 1
ATOM 3877 C CA . VAL B 1 240 ? 17.266 -0.69 9.695 1 96 240 VAL B CA 1
ATOM 3878 C C . VAL B 1 240 ? 16.188 -0.382 8.656 1 96 240 VAL B C 1
ATOM 3880 O O . VAL B 1 240 ? 16.141 0.727 8.117 1 96 240 VAL B O 1
ATOM 3883 N N . LEU B 1 241 ? 15.461 -1.36 8.281 1 95.94 241 LEU B N 1
ATOM 3884 C CA . LEU B 1 241 ? 14.336 -1.166 7.371 1 95.94 241 LEU B CA 1
ATOM 3885 C C . LEU B 1 241 ? 13.094 -0.707 8.133 1 95.94 241 LEU B C 1
ATOM 3887 O O . LEU B 1 241 ? 12.391 -1.523 8.734 1 95.94 241 LEU B O 1
ATOM 3891 N N . LEU B 1 242 ? 12.766 0.617 8.07 1 95.44 242 LEU B N 1
ATOM 3892 C CA . LEU B 1 242 ? 11.734 1.238 8.898 1 95.44 242 LEU B CA 1
ATOM 3893 C C . LEU B 1 242 ? 10.383 1.197 8.195 1 95.44 242 LEU B C 1
ATOM 3895 O O . LEU B 1 242 ? 10.203 1.815 7.145 1 95.44 242 LEU B O 1
ATOM 3899 N N . PRO B 1 243 ? 9.398 0.429 8.734 1 96.44 243 PRO B N 1
ATOM 3900 C CA . PRO B 1 243 ? 8.047 0.482 8.18 1 96.44 243 PRO B CA 1
ATOM 3901 C C . PRO B 1 243 ? 7.336 1.804 8.469 1 96.44 243 PRO B C 1
ATOM 3903 O O . PRO B 1 243 ? 7.383 2.297 9.602 1 96.44 243 PRO B O 1
ATOM 3906 N N . PHE B 1 244 ? 6.754 2.344 7.492 1 95.12 244 PHE B N 1
ATOM 3907 C CA . PHE B 1 244 ? 6.047 3.615 7.594 1 95.12 244 PHE B CA 1
ATOM 3908 C C . PHE B 1 244 ? 4.672 3.523 6.941 1 95.12 244 PHE B C 1
ATOM 3910 O O . PHE B 1 244 ? 4.508 3.898 5.777 1 95.12 244 PHE B O 1
ATOM 3917 N N . PRO B 1 245 ? 3.65 3.133 7.738 1 97 245 PRO B N 1
ATOM 3918 C CA . PRO B 1 245 ? 2.312 2.908 7.188 1 97 245 PRO B CA 1
ATOM 3919 C C . PRO B 1 245 ? 1.535 4.207 6.98 1 97 245 PRO B C 1
ATOM 3921 O O . PRO B 1 245 ? 1.646 5.133 7.789 1 97 245 PRO B O 1
ATOM 3924 N N . ARG B 1 246 ? 0.856 4.227 5.879 1 97.62 246 ARG B N 1
ATOM 3925 C CA . ARG B 1 246 ? -0.047 5.309 5.512 1 97.62 246 ARG B CA 1
ATOM 3926 C C . ARG B 1 246 ? -1.426 4.773 5.145 1 97.62 246 ARG B C 1
ATOM 3928 O O . ARG B 1 246 ? -1.543 3.686 4.574 1 97.62 246 ARG B O 1
ATOM 3935 N N . LEU B 1 247 ? -2.436 5.516 5.531 1 98.38 247 LEU B N 1
ATOM 3936 C CA . LEU B 1 247 ? -3.809 5.219 5.141 1 98.38 247 LEU B CA 1
ATOM 3937 C C . LEU B 1 247 ? -4.246 6.102 3.975 1 98.38 247 LEU B C 1
ATOM 3939 O O . LEU B 1 247 ? -3.99 7.309 3.977 1 98.38 247 LEU B O 1
ATOM 3943 N N . PHE B 1 248 ? -4.828 5.461 2.975 1 98.62 248 PHE B N 1
ATOM 3944 C CA . PHE B 1 248 ? -5.301 6.152 1.781 1 98.62 248 PHE B CA 1
ATOM 3945 C C . PHE B 1 248 ? -6.812 6.016 1.641 1 98.62 248 PHE B C 1
ATOM 3947 O O . PHE B 1 248 ? -7.371 4.945 1.898 1 98.62 248 PHE B O 1
ATOM 3954 N N . ILE B 1 249 ? -7.453 7.082 1.204 1 98.38 249 ILE B N 1
ATOM 3955 C CA . ILE B 1 249 ? -8.891 7.102 0.968 1 98.38 249 ILE B CA 1
ATOM 3956 C C . ILE B 1 249 ? -9.195 7.82 -0.345 1 98.38 249 ILE B C 1
ATOM 3958 O O . ILE B 1 249 ? -8.695 8.922 -0.584 1 98.38 249 ILE B O 1
ATOM 3962 N N . ILE B 1 250 ? -9.898 7.184 -1.214 1 98.25 250 ILE B N 1
ATOM 3963 C CA . ILE B 1 250 ? -10.523 7.801 -2.377 1 98.25 250 ILE B CA 1
ATOM 3964 C C . ILE B 1 250 ? -12.039 7.695 -2.258 1 98.25 250 ILE B C 1
ATOM 3966 O O . ILE B 1 250 ? -12.594 6.594 -2.264 1 98.25 250 ILE B O 1
ATOM 3970 N N . ALA B 1 251 ? -12.688 8.812 -2.1 1 98.25 251 ALA B N 1
ATOM 3971 C CA . ALA B 1 251 ? -14.141 8.852 -1.979 1 98.25 251 ALA B CA 1
ATOM 3972 C C . ALA B 1 251 ? -14.758 9.711 -3.074 1 98.25 251 ALA B C 1
ATOM 3974 O O . ALA B 1 251 ? -14.484 10.914 -3.16 1 98.25 251 ALA B O 1
ATOM 3975 N N . THR B 1 252 ? -15.562 9.078 -3.895 1 97.75 252 THR B N 1
ATOM 3976 C CA . THR B 1 252 ? -16.188 9.789 -5.008 1 97.75 252 THR B CA 1
ATOM 3977 C C . THR B 1 252 ? -17.688 9.961 -4.766 1 97.75 252 THR B C 1
ATOM 3979 O O . THR B 1 252 ? -18.375 8.992 -4.449 1 97.75 252 THR B O 1
ATOM 3982 N N . ARG B 1 253 ? -18.188 11.172 -4.938 1 96 253 ARG B N 1
ATOM 3983 C CA . ARG B 1 253 ? -19.578 11.508 -4.68 1 96 253 ARG B CA 1
ATOM 3984 C C . ARG B 1 253 ? -20.484 10.977 -5.781 1 96 253 ARG B C 1
ATOM 3986 O O . ARG B 1 253 ? -20.172 11.094 -6.969 1 96 253 ARG B O 1
#